Protein AF-0000000084360536 (afdb_homodimer)

Organism: NCBI:txid28181

Nearest PDB structures (foldseek):
  3pdu-assembly1_A  TM=9.339E-01  e=4.380E-24  Geobacter sulfurreducens
  3cky-assembly1_A  TM=8.783E-01  e=7.004E-24  unclassified
  3pef-assembly2_G  TM=9.173E-01  e=9.015E-23  Geobacter metallireducens
  3doj-assembly1_A  TM=9.173E-01  e=1.971E-22  Arabidopsis thaliana
  3ws7-assembly1_A  TM=9.090E-01  e=3.685E-22  Pyrobaculum calidifontis JCM 11548

Sequence (590 aa):
MTSSPLPSGNLGLIGCGLMGHGIAKNLLLKGHRVAIFDHPGNQSCDDLIQLGATFCSTFSELVQDKDVLFIVLPGSPEVEAVLLGEQGLVAHLPPGTLIIDATTAEPERSLTIAAAVTAKGCSYVDAPMTRTPKEAEAGRLNVLIGGEDKDVTRAKPYIQSYAENIYWGGGVSAGHRLKLLHNFVSIGQATIIAEAVATAHKGGVDLSVLTEVLASGGAGGVALERMRPYIENKDSSAFRFAIKNAAKDLDYYTRMAEALDAPSQAAQAVHQVLNRAQIQSEAAVMPELIDILNAMTSSPLPSGNLGLIGCGLMGHGIAKNLLLKGHRVAIFDHPGNQSCDDLIQLGATFCSTFSELVQDKDVLFIVLPGSPEVEAVLLGEQGLVAHLPPGTLIIDATTAEPERSLTIAAAVTAKGCSYVDAPMTRTPKEAEAGRLNVLIGGEDKDVTRAKPYIQSYAENIYWGGGVSAGHRLKLLHNFVSIGQATIIAEAVATAHKGGVDLSVLTEVLASGGAGGVALERMRPYIENKDSSAFRFAIKNAAKDLDYYTRMAEALDAPSQAAQAVHQVLNRAQIQSEAAVMPELIDILNA

Foldseek 3Di:
DPPPLLPAFAEEEEECALLNVLLLQLLLVSPHAYEYEYDPVHDDCVVSVVSPYHYDPDLLVRQPPGQEYEYEDLELVVVCCQAPNPPHNLVRHDANYEYEYQYLYFLVSQVVSQVSNVVSNYGYKYWHWDDDSVLSNVLAIEIEIAADPVSCVVCVSSNSSRHNHYHYQYHHSRRSLVVLVVLLVLLLLLLVVLLVLLVCVVVVHDQVVVLVVCCVDPNRDDSSVQLVCCSPPNDNPSFQAFLVSSLVSLVSNVVNCVVVVHDCVSSVVSNVLSVVQCVVPVRDTSSCSSVSSND/DPPPLLPAFAEEEEECALLNVLLLQLLLVSPHAYEYEYDPVHDDCVVSVVSPYHYDPDLLVRQPPGQEYEYEDLELVVVCCQAPNPPHNLVRHDANYEYEYQYLYFLVSQVVSQVSNVVSNYGYKYWHWDDDSVLSNVLAIEIEIAADPVSCVVCVSSNSSRHNHYHYQYHHSRRSLVVLVVLLVLLLLLLVVLLVLLVCVVVVHDQVVVLVVCCVDPNRDDSSVQLVCCSVPNDNPSFQAFLVSSLVSLVSNVVNCVVVVHDCVSSVVSNVLSVVQCVVPVRDTSSCSSVSSND

Structure (mmCIF, N/CA/C/O backbone):
data_AF-0000000084360536-model_v1
#
loop_
_entity.id
_entity.type
_entity.pdbx_description
1 polymer '2-hydroxy-3-oxopropionate reductase'
#
loop_
_atom_site.group_PDB
_atom_site.id
_atom_site.type_symbol
_atom_site.label_atom_id
_atom_site.label_alt_id
_atom_site.label_comp_id
_atom_site.label_asym_id
_atom_site.label_entity_id
_atom_site.label_seq_id
_atom_site.pdbx_PDB_ins_code
_atom_site.Cartn_x
_atom_site.Cartn_y
_atom_site.Cartn_z
_atom_site.occupancy
_atom_site.B_iso_or_equiv
_atom_site.auth_seq_id
_atom_site.auth_comp_id
_atom_site.auth_asym_id
_atom_site.auth_atom_id
_atom_site.pdbx_PDB_model_num
ATOM 1 N N . MET A 1 1 ? 6.418 -39.688 18.875 1 31.05 1 MET A N 1
ATOM 2 C CA . MET A 1 1 ? 5.578 -40.25 17.812 1 31.05 1 MET A CA 1
ATOM 3 C C . MET A 1 1 ? 6.254 -40.094 16.453 1 31.05 1 MET A C 1
ATOM 5 O O . MET A 1 1 ? 6.641 -38.969 16.078 1 31.05 1 MET A O 1
ATOM 9 N N . THR A 1 2 ? 6.918 -41.031 15.945 1 34.19 2 THR A N 1
ATOM 10 C CA . THR A 1 2 ? 7.691 -41.156 14.719 1 34.19 2 THR A CA 1
ATOM 11 C C . THR A 1 2 ? 6.875 -40.688 13.516 1 34.19 2 THR A C 1
ATOM 13 O O . THR A 1 2 ? 5.801 -41.219 13.242 1 34.19 2 THR A O 1
ATOM 16 N N . SER A 1 3 ? 6.766 -39.375 13.344 1 40.47 3 SER A N 1
ATOM 17 C CA . SER A 1 3 ? 5.984 -38.812 12.242 1 40.47 3 SER A CA 1
ATOM 18 C C . SER A 1 3 ? 6.066 -39.688 11 1 40.47 3 SER A C 1
ATOM 20 O O . SER A 1 3 ? 7.156 -40.094 10.586 1 40.47 3 SER A O 1
ATOM 22 N N . SER A 1 4 ? 5.215 -40.594 10.875 1 42.97 4 SER A N 1
ATOM 23 C CA . SER A 1 4 ? 5.137 -41.469 9.711 1 42.97 4 SER A CA 1
ATOM 24 C C . SER A 1 4 ? 5.656 -40.781 8.453 1 42.97 4 SER A C 1
ATOM 26 O O . SER A 1 4 ? 5.281 -39.656 8.172 1 42.97 4 SER A O 1
ATOM 28 N N . PRO A 1 5 ? 6.859 -41.219 7.934 1 48.16 5 PRO A N 1
ATOM 29 C CA . PRO A 1 5 ? 7.465 -40.594 6.754 1 48.16 5 PRO A CA 1
ATOM 30 C C . PRO A 1 5 ? 6.445 -40.281 5.656 1 48.16 5 PRO A C 1
ATOM 32 O O . PRO A 1 5 ? 5.449 -41 5.523 1 48.16 5 PRO A O 1
ATOM 35 N N . LEU A 1 6 ? 6.062 -39.062 5.391 1 52.25 6 LEU A N 1
ATOM 36 C CA . LEU A 1 6 ? 5.223 -38.75 4.242 1 52.25 6 LEU A CA 1
ATOM 37 C C . LEU A 1 6 ? 5.539 -39.656 3.061 1 52.25 6 LEU A C 1
ATOM 39 O O . LEU A 1 6 ? 6.699 -40.031 2.844 1 52.25 6 LEU A O 1
ATOM 43 N N . PRO A 1 7 ? 4.551 -40.469 2.598 1 58.38 7 PRO A N 1
ATOM 44 C CA . PRO A 1 7 ? 4.859 -41.344 1.485 1 58.38 7 PRO A CA 1
ATOM 45 C C . PRO A 1 7 ? 5.695 -40.688 0.397 1 58.38 7 PRO A C 1
ATOM 47 O O . PRO A 1 7 ? 5.531 -39.5 0.14 1 58.38 7 PRO A O 1
ATOM 50 N N . SER A 1 8 ? 6.832 -41.281 0.05 1 81.12 8 SER A N 1
ATOM 51 C CA . SER A 1 8 ? 7.77 -40.875 -0.99 1 81.12 8 SER A CA 1
ATOM 52 C C . SER A 1 8 ? 7.121 -40.938 -2.371 1 81.12 8 SER A C 1
ATOM 54 O O . SER A 1 8 ? 6.473 -41.938 -2.715 1 81.12 8 SER A O 1
ATOM 56 N N . GLY A 1 9 ? 6.926 -39.75 -2.967 1 86.38 9 GLY A N 1
ATOM 57 C CA . GLY A 1 9 ? 6.363 -39.688 -4.305 1 86.38 9 GLY A CA 1
ATOM 58 C C . GLY A 1 9 ? 7.414 -39.594 -5.395 1 86.38 9 GLY A C 1
ATOM 59 O O . GLY A 1 9 ? 8.578 -39.281 -5.117 1 86.38 9 GLY A O 1
ATOM 60 N N . ASN A 1 10 ? 7.043 -40.125 -6.555 1 94.44 10 ASN A N 1
ATOM 61 C CA . ASN A 1 10 ? 7.816 -39.906 -7.773 1 94.44 10 ASN A CA 1
ATOM 62 C C . ASN A 1 10 ? 7.34 -38.688 -8.531 1 94.44 10 ASN A C 1
ATOM 64 O O . ASN A 1 10 ? 6.238 -38.688 -9.086 1 94.44 10 ASN A O 1
ATOM 68 N N . LEU A 1 11 ? 8.203 -37.688 -8.516 1 97.06 11 LEU A N 1
ATOM 69 C CA . LEU A 1 11 ? 7.75 -36.375 -8.938 1 97.06 11 LEU A CA 1
ATOM 70 C C . LEU A 1 11 ? 8.555 -35.875 -10.141 1 97.06 11 LEU A C 1
ATOM 72 O O . LEU A 1 11 ? 9.734 -36.188 -10.273 1 97.06 11 LEU A O 1
ATOM 76 N N . GLY A 1 12 ? 7.906 -35.188 -11.023 1 96.44 12 GLY A N 1
ATOM 77 C CA . GLY A 1 12 ? 8.555 -34.375 -12.039 1 96.44 12 GLY A CA 1
ATOM 78 C C . GLY A 1 12 ? 8.406 -32.875 -11.781 1 96.44 12 GLY A C 1
ATOM 79 O O . GLY A 1 12 ? 7.395 -32.438 -11.242 1 96.44 12 GLY A O 1
ATOM 80 N N . LEU A 1 13 ? 9.445 -32.094 -12.172 1 97.44 13 LEU A N 1
ATOM 81 C CA . LEU A 1 13 ? 9.391 -30.656 -12.047 1 97.44 13 LEU A CA 1
ATOM 82 C C . LEU A 1 13 ? 9.961 -29.984 -13.289 1 97.44 13 LEU A C 1
ATOM 84 O O . LEU A 1 13 ? 11.086 -30.281 -13.703 1 97.44 13 LEU A O 1
ATOM 88 N N . ILE A 1 14 ? 9.086 -29.156 -13.852 1 95.94 14 ILE A N 1
ATOM 89 C CA . ILE A 1 14 ? 9.523 -28.359 -14.992 1 95.94 14 ILE A CA 1
ATOM 90 C C . ILE A 1 14 ? 9.695 -26.891 -14.562 1 95.94 14 ILE A C 1
ATOM 92 O O . ILE A 1 14 ? 8.766 -26.281 -14.047 1 95.94 14 ILE A O 1
ATOM 96 N N . GLY A 1 15 ? 10.844 -26.344 -14.867 1 95.88 15 GLY A N 1
ATOM 97 C CA . GLY A 1 15 ? 11.156 -24.984 -14.453 1 95.88 15 GLY A CA 1
ATOM 98 C C . GLY A 1 15 ? 11.914 -24.906 -13.141 1 95.88 15 GLY A C 1
ATOM 99 O O . GLY A 1 15 ? 11.297 -24.859 -12.07 1 95.88 15 GLY A O 1
ATOM 100 N N . CYS A 1 16 ? 13.188 -24.812 -13.297 1 95.56 16 CYS A N 1
ATOM 101 C CA . CYS A 1 16 ? 14.047 -24.781 -12.117 1 95.56 16 CYS A CA 1
ATOM 102 C C . CYS A 1 16 ? 14.773 -23.453 -12 1 95.56 16 CYS A C 1
ATOM 104 O O . CYS A 1 16 ? 16 -23.422 -11.883 1 95.56 16 CYS A O 1
ATOM 106 N N . GLY A 1 17 ? 13.922 -22.422 -12.141 1 93.12 17 GLY A N 1
ATOM 107 C CA . GLY A 1 17 ? 14.438 -21.094 -11.82 1 93.12 17 GLY A CA 1
ATOM 108 C C . GLY A 1 17 ? 14.57 -20.859 -10.328 1 93.12 17 GLY A C 1
ATOM 109 O O . GLY A 1 17 ? 14.711 -21.797 -9.547 1 93.12 17 GLY A O 1
ATOM 110 N N . LEU A 1 18 ? 14.523 -19.641 -9.898 1 90.12 18 LEU A N 1
ATOM 111 C CA . LEU A 1 18 ? 14.727 -19.297 -8.5 1 90.12 18 LEU A CA 1
ATOM 112 C C . LEU A 1 18 ? 13.688 -19.969 -7.609 1 90.12 18 LEU A C 1
ATOM 114 O O . LEU A 1 18 ? 14.039 -20.594 -6.598 1 90.12 18 LEU A O 1
ATOM 118 N N . MET A 1 19 ? 12.453 -19.891 -8.039 1 95.06 19 MET A N 1
ATOM 119 C CA . MET A 1 19 ? 11.383 -20.453 -7.23 1 95.06 19 MET A CA 1
ATOM 120 C C . MET A 1 19 ? 11.359 -21.969 -7.359 1 95.06 19 MET A C 1
ATOM 122 O O . MET A 1 19 ? 11.289 -22.688 -6.352 1 95.06 19 MET A O 1
ATOM 126 N N . GLY A 1 20 ? 11.477 -22.469 -8.617 1 97.38 20 GLY A N 1
ATOM 127 C CA . GLY A 1 20 ? 11.469 -23.906 -8.852 1 97.38 20 GLY A CA 1
ATOM 128 C C . GLY A 1 20 ? 12.602 -24.625 -8.156 1 97.38 20 GLY A C 1
ATOM 129 O O . GLY A 1 20 ? 12.43 -25.766 -7.688 1 97.38 20 GLY A O 1
ATOM 130 N N . HIS A 1 21 ? 13.719 -23.969 -8.102 1 96.88 21 HIS A N 1
ATOM 131 C CA . HIS A 1 21 ? 14.883 -24.547 -7.441 1 96.88 21 HIS A CA 1
ATOM 132 C C . HIS A 1 21 ? 14.625 -24.781 -5.957 1 96.88 21 HIS A C 1
ATOM 134 O O . HIS A 1 21 ? 14.906 -25.859 -5.441 1 96.88 21 HIS A O 1
ATOM 140 N N . GLY A 1 22 ? 14.062 -23.781 -5.273 1 97.81 22 GLY A N 1
ATOM 141 C CA . GLY A 1 22 ? 13.734 -23.922 -3.863 1 97.81 22 GLY A CA 1
ATOM 142 C C . GLY A 1 22 ? 12.695 -25 -3.604 1 97.81 22 GLY A C 1
ATOM 143 O O . GLY A 1 22 ? 12.82 -25.781 -2.654 1 97.81 22 GLY A O 1
ATOM 144 N N . ILE A 1 23 ? 11.734 -25.062 -4.48 1 98.31 23 ILE A N 1
ATOM 145 C CA . ILE A 1 23 ? 10.688 -26.062 -4.367 1 98.31 23 ILE A CA 1
ATOM 146 C C . ILE A 1 23 ? 11.289 -27.453 -4.512 1 98.31 23 ILE A C 1
ATOM 148 O O . ILE A 1 23 ? 11.062 -28.328 -3.674 1 98.31 23 ILE A O 1
ATOM 152 N N . ALA A 1 24 ? 12.094 -27.672 -5.531 1 97.88 24 ALA A N 1
ATOM 153 C CA . ALA A 1 24 ? 12.734 -28.953 -5.777 1 97.88 24 ALA A CA 1
ATOM 154 C C . ALA A 1 24 ? 13.602 -29.375 -4.59 1 97.88 24 ALA A C 1
ATOM 156 O O . ALA A 1 24 ? 13.555 -30.531 -4.16 1 97.88 24 ALA A O 1
ATOM 157 N N . LYS A 1 25 ? 14.344 -28.438 -4.086 1 98 25 LYS A N 1
ATOM 158 C CA . LYS A 1 25 ? 15.219 -28.703 -2.951 1 98 25 LYS A CA 1
ATOM 159 C C . LYS A 1 25 ? 14.43 -29.25 -1.763 1 98 25 LYS A C 1
ATOM 161 O O . LYS A 1 25 ? 14.797 -30.266 -1.171 1 98 25 LYS A O 1
ATOM 166 N N . ASN A 1 26 ? 13.359 -28.609 -1.427 1 98.38 26 ASN A N 1
ATOM 167 C CA . ASN A 1 26 ? 12.586 -29 -0.247 1 98.38 26 ASN A CA 1
ATOM 168 C C . ASN A 1 26 ? 11.859 -30.312 -0.458 1 98.38 26 ASN A C 1
ATOM 170 O O . ASN A 1 26 ? 11.688 -31.094 0.483 1 98.38 26 ASN A O 1
ATOM 174 N N . LEU A 1 27 ? 11.414 -30.578 -1.687 1 98 27 LEU A N 1
ATOM 175 C CA . LEU A 1 27 ? 10.828 -31.875 -1.996 1 98 27 LEU A CA 1
ATOM 176 C C . LEU A 1 27 ? 11.844 -33 -1.784 1 98 27 LEU A C 1
ATOM 178 O O . LEU A 1 27 ? 11.523 -34.031 -1.196 1 98 27 LEU A O 1
ATOM 182 N N . LEU A 1 28 ? 13.055 -32.781 -2.229 1 97.5 28 LEU A N 1
ATOM 183 C CA . LEU A 1 28 ? 14.133 -33.75 -2.07 1 97.5 28 LEU A CA 1
ATOM 184 C C . LEU A 1 28 ? 14.453 -33.969 -0.595 1 97.5 28 LEU A C 1
ATOM 186 O O . LEU A 1 28 ? 14.586 -35.094 -0.152 1 97.5 28 LEU A O 1
ATOM 190 N N . LEU A 1 29 ? 14.492 -32.906 0.119 1 97.12 29 LEU A N 1
ATOM 191 C CA . LEU A 1 29 ? 14.836 -33 1.534 1 97.12 29 LEU A CA 1
ATOM 192 C C . LEU A 1 29 ? 13.773 -33.75 2.314 1 97.12 29 LEU A C 1
ATOM 194 O O . LEU A 1 29 ? 14.07 -34.344 3.357 1 97.12 29 LEU A O 1
ATOM 198 N N . LYS A 1 30 ? 12.609 -33.781 1.782 1 96.81 30 LYS A N 1
ATOM 199 C CA . LYS A 1 30 ? 11.523 -34.469 2.459 1 96.81 30 LYS A CA 1
ATOM 200 C C . LYS A 1 30 ? 11.43 -35.906 1.989 1 96.81 30 LYS A C 1
ATOM 202 O O . LYS A 1 30 ? 10.5 -36.625 2.357 1 96.81 30 LYS A O 1
ATOM 207 N N . GLY A 1 31 ? 12.32 -36.281 1.061 1 95.62 31 GLY A N 1
ATOM 208 C CA . GLY A 1 31 ? 12.461 -37.688 0.733 1 95.62 31 GLY A CA 1
ATOM 209 C C . GLY A 1 31 ? 11.789 -38.062 -0.572 1 95.62 31 GLY A C 1
ATOM 210 O O . GLY A 1 31 ? 11.758 -39.25 -0.938 1 95.62 31 GLY A O 1
ATOM 211 N N . HIS A 1 32 ? 11.266 -37.156 -1.349 1 96.94 32 HIS A N 1
ATOM 212 C CA . HIS A 1 32 ? 10.656 -37.469 -2.637 1 96.94 32 HIS A CA 1
ATOM 213 C C . HIS A 1 32 ? 11.711 -37.656 -3.715 1 96.94 32 HIS A C 1
ATOM 215 O O . HIS A 1 32 ? 12.82 -37.125 -3.615 1 96.94 32 HIS A O 1
ATOM 221 N N . ARG A 1 33 ? 11.344 -38.5 -4.664 1 96.81 33 ARG A N 1
ATOM 222 C CA . ARG A 1 33 ? 12.148 -38.594 -5.879 1 96.81 33 ARG A CA 1
ATOM 223 C C . ARG A 1 33 ? 11.734 -37.5 -6.879 1 96.81 33 ARG A C 1
ATOM 225 O O . ARG A 1 33 ? 10.562 -37.406 -7.242 1 96.81 33 ARG A O 1
ATOM 232 N N . VAL A 1 34 ? 12.727 -36.719 -7.305 1 97.31 34 VAL A N 1
ATOM 233 C CA . VAL A 1 34 ? 12.383 -35.594 -8.141 1 97.31 34 VAL A CA 1
ATOM 234 C C . VAL A 1 34 ? 13.195 -35.625 -9.438 1 97.31 34 VAL A C 1
ATOM 236 O O . VAL A 1 34 ? 14.43 -35.625 -9.398 1 97.31 34 VAL A O 1
ATOM 239 N N . ALA A 1 35 ? 12.523 -35.719 -10.531 1 96.5 35 ALA A N 1
ATOM 240 C CA . ALA A 1 35 ? 13.125 -35.5 -11.844 1 96.5 35 ALA A CA 1
ATOM 241 C C . ALA A 1 35 ? 12.914 -34.094 -12.32 1 96.5 35 ALA A C 1
ATOM 243 O O . ALA A 1 35 ? 11.836 -33.5 -12.133 1 96.5 35 ALA A O 1
ATOM 244 N N . ILE A 1 36 ? 13.969 -33.5 -12.961 1 96.75 36 ILE A N 1
ATOM 245 C CA . ILE A 1 36 ? 13.914 -32.094 -13.297 1 96.75 36 ILE A CA 1
ATOM 246 C C . ILE A 1 36 ? 14.164 -31.906 -14.797 1 96.75 36 ILE A C 1
ATOM 248 O O . ILE A 1 36 ? 15.039 -32.562 -15.375 1 96.75 36 ILE A O 1
ATOM 252 N N . PHE A 1 37 ? 13.312 -31.094 -15.383 1 92.94 37 PHE A N 1
ATOM 253 C CA . PHE A 1 37 ? 13.539 -30.562 -16.719 1 92.94 37 PHE A CA 1
ATOM 254 C C . PHE A 1 37 ? 13.625 -29.031 -16.672 1 92.94 37 PHE A C 1
ATOM 256 O O . PHE A 1 37 ? 12.719 -28.375 -16.172 1 92.94 37 PHE A O 1
ATOM 263 N N . ASP A 1 38 ? 14.766 -28.5 -17.203 1 85.25 38 ASP A N 1
ATOM 264 C CA . ASP A 1 38 ? 14.961 -27.062 -17.062 1 85.25 38 ASP A CA 1
ATOM 265 C C . ASP A 1 38 ? 15.57 -26.469 -18.328 1 85.25 38 ASP A C 1
ATOM 267 O O . ASP A 1 38 ? 16.156 -27.203 -19.141 1 85.25 38 ASP A O 1
ATOM 271 N N . HIS A 1 39 ? 15.242 -25.188 -18.438 1 82.06 39 HIS A N 1
ATOM 272 C CA . HIS A 1 39 ? 15.852 -24.406 -19.516 1 82.06 39 HIS A CA 1
ATOM 273 C C . HIS A 1 39 ? 17.312 -24.094 -19.203 1 82.06 39 HIS A C 1
ATOM 275 O O . HIS A 1 39 ? 17.656 -23.766 -18.062 1 82.06 39 HIS A O 1
ATOM 281 N N . PRO A 1 40 ? 18.156 -24.203 -20.188 1 75.69 40 PRO A N 1
ATOM 282 C CA . PRO A 1 40 ? 19.594 -23.984 -19.969 1 75.69 40 PRO A CA 1
ATOM 283 C C . PRO A 1 40 ? 19.891 -22.578 -19.469 1 75.69 40 PRO A C 1
ATOM 285 O O . PRO A 1 40 ? 20.953 -22.344 -18.859 1 75.69 40 PRO A O 1
ATOM 288 N N . GLY A 1 41 ? 19.062 -21.641 -19.547 1 80.31 41 GLY A N 1
ATOM 289 C CA . GLY A 1 41 ? 19.375 -20.281 -19.125 1 80.31 41 GLY A CA 1
ATOM 290 C C . GLY A 1 41 ? 19.141 -20.047 -17.641 1 80.31 41 GLY A C 1
ATOM 291 O O . GLY A 1 41 ? 19.531 -19 -17.109 1 80.31 41 GLY A O 1
ATOM 292 N N . ASN A 1 42 ? 18.781 -21 -16.906 1 85.44 42 ASN A N 1
ATOM 293 C CA . ASN A 1 42 ? 18.547 -20.859 -15.469 1 85.44 42 ASN A CA 1
ATOM 294 C C . ASN A 1 42 ? 19.781 -21.219 -14.656 1 85.44 42 ASN A C 1
ATOM 296 O O . ASN A 1 42 ? 20.844 -21.531 -15.219 1 85.44 42 ASN A O 1
ATOM 300 N N . GLN A 1 43 ? 19.672 -21.016 -13.32 1 83.62 43 GLN A N 1
ATOM 301 C CA . GLN A 1 43 ? 20.766 -21.359 -12.414 1 83.62 43 GLN A CA 1
ATOM 302 C C . GLN A 1 43 ? 21.094 -22.844 -12.477 1 83.62 43 GLN A C 1
ATOM 304 O O . GLN A 1 43 ? 20.25 -23.656 -12.891 1 83.62 43 GLN A O 1
ATOM 309 N N . SER A 1 44 ? 22.281 -23.188 -12.023 1 86.88 44 SER A N 1
ATOM 310 C CA . SER A 1 44 ? 22.719 -24.578 -12.023 1 86.88 44 SER A CA 1
ATOM 311 C C . SER A 1 44 ? 21.891 -25.422 -11.055 1 86.88 44 SER A C 1
ATOM 313 O O . SER A 1 44 ? 21.5 -24.938 -9.984 1 86.88 44 SER A O 1
ATOM 315 N N . CYS A 1 45 ? 21.688 -26.688 -11.477 1 92 45 CYS A N 1
ATOM 316 C CA . CYS A 1 45 ? 20.969 -27.625 -10.633 1 92 45 CYS A CA 1
ATOM 317 C C . CYS A 1 45 ? 21.922 -28.625 -9.992 1 92 45 CYS A C 1
ATOM 319 O O . CYS A 1 45 ? 21.5 -29.688 -9.523 1 92 45 CYS A O 1
ATOM 321 N N . ASP A 1 46 ? 23.188 -28.266 -9.969 1 93.88 46 ASP A N 1
ATOM 322 C CA . ASP A 1 46 ? 24.188 -29.203 -9.461 1 93.88 46 ASP A CA 1
ATOM 323 C C . ASP A 1 46 ? 23.922 -29.547 -8 1 93.88 46 ASP A C 1
ATOM 325 O O . ASP A 1 46 ? 24.078 -30.703 -7.598 1 93.88 46 ASP A O 1
ATOM 329 N N . ASP A 1 47 ? 23.594 -28.656 -7.309 1 95.88 47 ASP A N 1
ATOM 330 C CA . ASP A 1 47 ? 23.328 -28.906 -5.895 1 95.88 47 ASP A CA 1
ATOM 331 C C . ASP A 1 47 ? 22.109 -29.812 -5.723 1 95.88 47 ASP A C 1
ATOM 333 O O . ASP A 1 47 ? 22.078 -30.656 -4.824 1 95.88 47 ASP A O 1
ATOM 337 N N . LEU A 1 48 ? 21.156 -29.703 -6.594 1 97.25 48 LEU A N 1
ATOM 338 C CA . LEU A 1 48 ? 19.984 -30.562 -6.543 1 97.25 48 LEU A CA 1
ATOM 339 C C . LEU A 1 48 ? 20.344 -31.984 -6.934 1 97.25 48 LEU A C 1
ATOM 341 O O . LEU A 1 48 ? 19.828 -32.938 -6.355 1 97.25 48 LEU A O 1
ATOM 345 N N . ILE A 1 49 ? 21.203 -32.094 -7.891 1 95.94 49 ILE A N 1
ATOM 346 C CA . ILE A 1 49 ? 21.672 -33.406 -8.312 1 95.94 49 ILE A CA 1
ATOM 347 C C . ILE A 1 49 ? 22.422 -34.094 -7.16 1 95.94 49 ILE A C 1
ATOM 349 O O . ILE A 1 49 ? 22.219 -35.281 -6.91 1 95.94 49 ILE A O 1
ATOM 353 N N . GLN A 1 50 ? 23.141 -33.312 -6.469 1 97.19 50 GLN A N 1
ATOM 354 C CA . GLN A 1 50 ? 23.859 -33.844 -5.312 1 97.19 50 GLN A CA 1
ATOM 355 C C . GLN A 1 50 ? 22.891 -34.281 -4.223 1 97.19 50 GLN A C 1
ATOM 357 O O . GLN A 1 50 ? 23.188 -35.219 -3.477 1 97.19 50 GLN A O 1
ATOM 362 N N . LEU A 1 51 ? 21.766 -33.719 -4.215 1 96.88 51 LEU A N 1
ATOM 363 C CA . LEU A 1 51 ? 20.75 -34.062 -3.225 1 96.88 51 LEU A CA 1
ATOM 364 C C . LEU A 1 51 ? 19.922 -35.25 -3.691 1 96.88 51 LEU A C 1
ATOM 366 O O . LEU A 1 51 ? 19.062 -35.719 -2.949 1 96.88 51 LEU A O 1
ATOM 370 N N . GLY A 1 52 ? 20.109 -35.625 -5 1 97 52 GLY A N 1
ATOM 371 C CA . GLY A 1 52 ? 19.453 -36.844 -5.449 1 97 52 GLY A CA 1
ATOM 372 C C . GLY A 1 52 ? 18.516 -36.625 -6.617 1 97 52 GLY A C 1
ATOM 373 O O . GLY A 1 52 ? 17.844 -37.562 -7.074 1 97 52 GLY A O 1
ATOM 374 N N . ALA A 1 53 ? 18.438 -35.469 -7.16 1 97.19 53 ALA A N 1
ATOM 375 C CA . ALA A 1 53 ? 17.562 -35.188 -8.297 1 97.19 53 ALA A CA 1
ATOM 376 C C . ALA A 1 53 ? 18.109 -35.844 -9.57 1 97.19 53 ALA A C 1
ATOM 378 O O . ALA A 1 53 ? 19.312 -36.031 -9.719 1 97.19 53 ALA A O 1
ATOM 379 N N . THR A 1 54 ? 17.203 -36.156 -10.414 1 95.69 54 THR A N 1
ATOM 380 C CA . THR A 1 54 ? 17.562 -36.625 -11.75 1 95.69 54 THR A CA 1
ATOM 381 C C . THR A 1 54 ? 17.25 -35.562 -12.797 1 95.69 54 THR A C 1
ATOM 383 O O . THR A 1 54 ? 16.125 -35.062 -12.859 1 95.69 54 THR A O 1
ATOM 386 N N . PHE A 1 55 ? 18.203 -35.281 -13.617 1 94.38 55 PHE A N 1
ATOM 387 C CA . PHE A 1 55 ? 17.984 -34.344 -14.688 1 94.38 55 PHE A CA 1
ATOM 388 C C . PHE A 1 55 ? 17.562 -35.031 -15.969 1 94.38 55 PHE A C 1
ATOM 390 O O . PHE A 1 55 ? 18.203 -36 -16.391 1 94.38 55 PHE A O 1
ATOM 397 N N . CYS A 1 56 ? 16.469 -34.531 -16.5 1 92.38 56 CYS A N 1
ATOM 398 C CA . CYS A 1 56 ? 15.93 -35.125 -17.719 1 92.38 56 CYS A CA 1
ATOM 399 C C . CYS A 1 56 ? 16.203 -34.25 -18.922 1 92.38 56 CYS A C 1
ATOM 401 O O . CYS A 1 56 ? 16.141 -33.031 -18.828 1 92.38 56 CYS A O 1
ATOM 403 N N . SER A 1 57 ? 16.406 -34.906 -20.094 1 89.38 57 SER A N 1
ATOM 404 C CA . SER A 1 57 ? 16.719 -34.156 -21.312 1 89.38 57 SER A CA 1
ATOM 405 C C . SER A 1 57 ? 15.5 -34.094 -22.234 1 89.38 57 SER A C 1
ATOM 407 O O . SER A 1 57 ? 15.477 -33.312 -23.188 1 89.38 57 SER A O 1
ATOM 409 N N . THR A 1 58 ? 14.492 -34.938 -21.875 1 88.06 58 THR A N 1
ATOM 410 C CA . THR A 1 58 ? 13.281 -34.938 -22.688 1 88.06 58 THR A CA 1
ATOM 411 C C . THR A 1 58 ? 12.031 -34.938 -21.812 1 88.06 58 THR A C 1
ATOM 413 O O . THR A 1 58 ? 12.094 -35.312 -20.641 1 88.06 58 THR A O 1
ATOM 416 N N . PHE A 1 59 ? 10.969 -34.562 -22.469 1 89.06 59 PHE A N 1
ATOM 417 C CA . PHE A 1 59 ? 9.688 -34.562 -21.766 1 89.06 59 PHE A CA 1
ATOM 418 C C . PHE A 1 59 ? 9.273 -36 -21.406 1 89.06 59 PHE A C 1
ATOM 420 O O . PHE A 1 59 ? 8.711 -36.25 -20.344 1 89.06 59 PHE A O 1
ATOM 427 N N . SER A 1 60 ? 9.57 -36.875 -22.297 1 86.62 60 SER A N 1
ATOM 428 C CA . SER A 1 60 ? 9.203 -38.25 -22.078 1 86.62 60 SER A CA 1
ATOM 429 C C . SER A 1 60 ? 9.883 -38.812 -20.844 1 86.62 60 SER A C 1
ATOM 431 O O . SER A 1 60 ? 9.258 -39.531 -20.047 1 86.62 60 SER A O 1
ATOM 433 N N . GLU A 1 61 ? 11.133 -38.5 -20.703 1 88.88 61 GLU A N 1
ATOM 434 C CA . GLU A 1 61 ? 11.875 -38.938 -19.531 1 88.88 61 GLU A CA 1
ATOM 435 C C . GLU A 1 61 ? 11.297 -38.344 -18.25 1 88.88 61 GLU A C 1
ATOM 437 O O . GLU A 1 61 ? 11.242 -39 -17.219 1 88.88 61 GLU A O 1
ATOM 442 N N . LEU A 1 62 ? 10.82 -37.156 -18.375 1 92.69 62 LEU A N 1
ATOM 443 C CA . LEU A 1 62 ? 10.359 -36.406 -17.219 1 92.69 62 LEU A CA 1
ATOM 444 C C . LEU A 1 62 ? 9.047 -36.969 -16.672 1 92.69 62 LEU A C 1
ATOM 446 O O . LEU A 1 62 ? 8.82 -36.969 -15.469 1 92.69 62 LEU A O 1
ATOM 450 N N . VAL A 1 63 ? 8.203 -37.438 -17.562 1 89.44 63 VAL A N 1
ATOM 451 C CA . VAL A 1 63 ? 6.84 -37.719 -17.125 1 89.44 63 VAL A CA 1
ATOM 452 C C . VAL A 1 63 ? 6.656 -39.219 -16.906 1 89.44 63 VAL A C 1
ATOM 454 O O . VAL A 1 63 ? 5.605 -39.656 -16.438 1 89.44 63 VAL A O 1
ATOM 457 N N . GLN A 1 64 ? 7.672 -40 -17.234 1 86.88 64 GLN A N 1
ATOM 458 C CA . GLN A 1 64 ? 7.555 -41.438 -17.094 1 86.88 64 GLN A CA 1
ATOM 459 C C . GLN A 1 64 ? 7.34 -41.844 -15.641 1 86.88 64 GLN A C 1
ATOM 461 O O . GLN A 1 64 ? 8.141 -41.5 -14.773 1 86.88 64 GLN A O 1
ATOM 466 N N . ASP A 1 65 ? 6.203 -42.531 -15.32 1 86.94 65 ASP A N 1
ATOM 467 C CA . ASP A 1 65 ? 5.883 -43.125 -14.039 1 86.94 65 ASP A CA 1
ATOM 468 C C . ASP A 1 65 ? 5.863 -42.094 -12.922 1 86.94 65 ASP A C 1
ATOM 470 O O . ASP A 1 65 ? 6.48 -42.281 -11.875 1 86.94 65 ASP A O 1
ATOM 474 N N . LYS A 1 66 ? 5.316 -40.938 -13.188 1 91.69 66 LYS A N 1
ATOM 475 C CA . LYS A 1 66 ? 5.258 -39.906 -12.172 1 91.69 66 LYS A CA 1
ATOM 476 C C . LYS A 1 66 ? 3.861 -39.812 -11.555 1 91.69 66 LYS A C 1
ATOM 478 O O . LYS A 1 66 ? 2.857 -39.906 -12.266 1 91.69 66 LYS A O 1
ATOM 483 N N . ASP A 1 67 ? 3.875 -39.562 -10.25 1 92.75 67 ASP A N 1
ATOM 484 C CA . ASP A 1 67 ? 2.639 -39.312 -9.516 1 92.75 67 ASP A CA 1
ATOM 485 C C . ASP A 1 67 ? 2.162 -37.875 -9.727 1 92.75 67 ASP A C 1
ATOM 487 O O . ASP A 1 67 ? 0.96 -37.625 -9.852 1 92.75 67 ASP A O 1
ATOM 491 N N . VAL A 1 68 ? 3.123 -37.031 -9.703 1 96.56 68 VAL A N 1
ATOM 492 C CA . VAL A 1 68 ? 2.836 -35.594 -9.734 1 96.56 68 VAL A CA 1
ATOM 493 C C . VAL A 1 68 ? 3.82 -34.906 -10.672 1 96.56 68 VAL A C 1
ATOM 495 O O . VAL A 1 68 ? 5 -35.25 -10.727 1 96.56 68 VAL A O 1
ATOM 498 N N . LEU A 1 69 ? 3.346 -33.969 -11.406 1 97.06 69 LEU A N 1
ATOM 499 C CA . LEU A 1 69 ? 4.168 -33.062 -12.211 1 97.06 69 LEU A CA 1
ATOM 500 C C . LEU A 1 69 ? 3.998 -31.625 -11.742 1 97.06 69 LEU A C 1
ATOM 502 O O . LEU A 1 69 ? 2.896 -31.078 -11.797 1 97.06 69 LEU A O 1
ATOM 506 N N . PHE A 1 70 ? 5.129 -31.031 -11.289 1 98 70 PHE A N 1
ATOM 507 C CA . PHE A 1 70 ? 5.152 -29.625 -10.93 1 98 70 PHE A CA 1
ATOM 508 C C . PHE A 1 70 ? 5.543 -28.766 -12.125 1 98 70 PHE A C 1
ATOM 510 O O . PHE A 1 70 ? 6.48 -29.094 -12.852 1 98 70 PHE A O 1
ATOM 517 N N . ILE A 1 71 ? 4.809 -27.672 -12.289 1 97.81 71 ILE A N 1
ATOM 518 C CA . ILE A 1 71 ? 5.113 -26.703 -13.336 1 97.81 71 ILE A CA 1
ATOM 519 C C . ILE A 1 71 ? 5.398 -25.344 -12.711 1 97.81 71 ILE A C 1
ATOM 521 O O . ILE A 1 71 ? 4.543 -24.766 -12.039 1 97.81 71 ILE A O 1
ATOM 525 N N . VAL A 1 72 ? 6.582 -24.812 -12.867 1 97.81 72 VAL A N 1
ATOM 526 C CA . VAL A 1 72 ? 7.02 -23.516 -12.367 1 97.81 72 VAL A CA 1
ATOM 527 C C . VAL A 1 72 ? 7.688 -22.734 -13.484 1 97.81 72 VAL A C 1
ATOM 529 O O . VAL A 1 72 ? 8.914 -22.75 -13.625 1 97.81 72 VAL A O 1
ATOM 532 N N . LEU A 1 73 ? 6.867 -22 -14.227 1 96.75 73 LEU A N 1
ATOM 533 C CA . LEU A 1 73 ? 7.34 -21.359 -15.445 1 96.75 73 LEU A CA 1
ATOM 534 C C . LEU A 1 73 ? 7.062 -19.859 -15.422 1 96.75 73 LEU A C 1
ATOM 536 O O . LEU A 1 73 ? 6.445 -19.359 -14.484 1 96.75 73 LEU A O 1
ATOM 540 N N . PRO A 1 74 ? 7.535 -19.062 -16.328 1 94.88 74 PRO A N 1
ATOM 541 C CA . PRO A 1 74 ? 7.434 -17.609 -16.297 1 94.88 74 PRO A CA 1
ATOM 542 C C . PRO A 1 74 ? 5.996 -17.109 -16.422 1 94.88 74 PRO A C 1
ATOM 544 O O . PRO A 1 74 ? 5.664 -16.031 -15.922 1 94.88 74 PRO A O 1
ATOM 547 N N . GLY A 1 75 ? 5.199 -17.938 -17.219 1 97.5 75 GLY A N 1
ATOM 548 C CA . GLY A 1 75 ? 3.838 -17.453 -17.391 1 97.5 75 GLY A CA 1
ATOM 549 C C . GLY A 1 75 ? 2.963 -18.422 -18.172 1 97.5 75 GLY A C 1
ATOM 550 O O . GLY A 1 75 ? 3.371 -19.547 -18.453 1 97.5 75 GLY A O 1
ATOM 551 N N . SER A 1 76 ? 1.765 -17.938 -18.469 1 98.12 76 SER A N 1
ATOM 552 C CA . SER A 1 76 ? 0.728 -18.766 -19.094 1 98.12 76 SER A CA 1
ATOM 553 C C . SER A 1 76 ? 1.175 -19.281 -20.453 1 98.12 76 SER A C 1
ATOM 555 O O . SER A 1 76 ? 0.952 -20.438 -20.781 1 98.12 76 SER A O 1
ATOM 557 N N . PRO A 1 77 ? 1.833 -18.469 -21.281 1 97.12 77 PRO A N 1
ATOM 558 C CA . PRO A 1 77 ? 2.232 -18.984 -22.594 1 97.12 77 PRO A CA 1
ATOM 559 C C . PRO A 1 77 ? 3.188 -20.172 -22.5 1 97.12 77 PRO A C 1
ATOM 561 O O . PRO A 1 77 ? 3.066 -21.125 -23.266 1 97.12 77 PRO A O 1
ATOM 564 N N . GLU A 1 78 ? 4.078 -20.078 -21.625 1 96 78 GLU A N 1
ATOM 565 C CA . GLU A 1 78 ? 5.035 -21.172 -21.453 1 96 78 GLU A CA 1
ATOM 566 C C . GLU A 1 78 ? 4.344 -22.438 -20.938 1 96 78 GLU A C 1
ATOM 568 O O . GLU A 1 78 ? 4.672 -23.547 -21.359 1 96 78 GLU A O 1
ATOM 573 N N . VAL A 1 79 ? 3.406 -22.281 -20.031 1 97.31 79 VAL A N 1
ATOM 574 C CA . VAL A 1 79 ? 2.662 -23.422 -19.5 1 97.31 79 VAL A CA 1
ATOM 575 C C . VAL A 1 79 ? 1.867 -24.078 -20.625 1 97.31 79 VAL A C 1
ATOM 577 O O . VAL A 1 79 ? 1.879 -25.312 -20.766 1 97.31 79 VAL A O 1
ATOM 580 N N . GLU A 1 80 ? 1.203 -23.281 -21.406 1 96.69 80 GLU A N 1
ATOM 581 C CA . GLU A 1 80 ? 0.421 -23.781 -22.531 1 96.69 80 GLU A CA 1
ATOM 582 C C . GLU A 1 80 ? 1.307 -24.531 -23.531 1 96.69 80 GLU A C 1
ATOM 584 O O . GLU A 1 80 ? 0.943 -25.609 -24.016 1 96.69 80 GLU A O 1
ATOM 589 N N . ALA A 1 81 ? 2.406 -23.922 -23.812 1 94.44 81 ALA A N 1
ATOM 590 C CA . ALA A 1 81 ? 3.332 -24.531 -24.766 1 94.44 81 ALA A CA 1
ATOM 591 C C . ALA A 1 81 ? 3.818 -25.891 -24.266 1 94.44 81 ALA A C 1
ATOM 593 O O . ALA A 1 81 ? 3.887 -26.859 -25.047 1 94.44 81 ALA A O 1
ATOM 594 N N . VAL A 1 82 ? 4.09 -25.984 -23.016 1 94.5 82 VAL A N 1
ATOM 595 C CA . VAL A 1 82 ? 4.672 -27.203 -22.438 1 94.5 82 VAL A CA 1
ATOM 596 C C . VAL A 1 82 ? 3.605 -28.281 -22.312 1 94.5 82 VAL A C 1
ATOM 598 O O . VAL A 1 82 ? 3.883 -29.453 -22.547 1 94.5 82 VAL A O 1
ATOM 601 N N . LEU A 1 83 ? 2.408 -27.922 -22.047 1 95.19 83 LEU A N 1
ATOM 602 C CA . LEU A 1 83 ? 1.378 -28.922 -21.766 1 95.19 83 LEU A CA 1
ATOM 603 C C . LEU A 1 83 ? 0.601 -29.266 -23.031 1 95.19 83 LEU A C 1
ATOM 605 O O . LEU A 1 83 ? 0.271 -30.422 -23.266 1 95.19 83 LEU A O 1
ATOM 609 N N . LEU A 1 84 ? 0.318 -28.234 -23.906 1 93.5 84 LEU A N 1
ATOM 610 C CA . LEU A 1 84 ? -0.672 -28.438 -24.953 1 93.5 84 LEU A CA 1
ATOM 611 C C . LEU A 1 84 ? -0.032 -28.312 -26.328 1 93.5 84 LEU A C 1
ATOM 613 O O . LEU A 1 84 ? -0.678 -28.578 -27.344 1 93.5 84 LEU A O 1
ATOM 617 N N . GLY A 1 85 ? 1.173 -27.938 -26.375 1 90.06 85 GLY A N 1
ATOM 618 C CA . GLY A 1 85 ? 1.814 -27.781 -27.672 1 90.06 85 GLY A CA 1
ATOM 619 C C . GLY A 1 85 ? 1.882 -29.078 -28.469 1 90.06 85 GLY A C 1
ATOM 620 O O . GLY A 1 85 ? 1.394 -30.109 -28.016 1 90.06 85 GLY A O 1
ATOM 621 N N . GLU A 1 86 ? 2.443 -29.078 -29.703 1 84.62 86 GLU A N 1
ATOM 622 C CA . GLU A 1 86 ? 2.531 -30.219 -30.609 1 84.62 86 GLU A CA 1
ATOM 623 C C . GLU A 1 86 ? 3.193 -31.422 -29.938 1 84.62 86 GLU A C 1
ATOM 625 O O . GLU A 1 86 ? 2.746 -32.562 -30.109 1 84.62 86 GLU A O 1
ATOM 630 N N . GLN A 1 87 ? 4.195 -31.188 -29.188 1 82.56 87 GLN A N 1
ATOM 631 C CA . GLN A 1 87 ? 4.859 -32.219 -28.406 1 82.56 87 GLN A CA 1
ATOM 632 C C . GLN A 1 87 ? 4.625 -32.031 -26.922 1 82.56 87 GLN A C 1
ATOM 634 O O . GLN A 1 87 ? 5.52 -32.25 -26.094 1 82.56 87 GLN A O 1
ATOM 639 N N . GLY A 1 88 ? 3.42 -31.625 -26.672 1 86.38 88 GLY A N 1
ATOM 640 C CA . GLY A 1 88 ? 3.088 -31.266 -25.297 1 86.38 88 GLY A CA 1
ATOM 641 C C . GLY A 1 88 ? 3.021 -32.469 -24.375 1 86.38 88 GLY A C 1
ATOM 642 O O . GLY A 1 88 ? 2.803 -33.594 -24.812 1 86.38 88 GLY A O 1
ATOM 643 N N . LEU A 1 89 ? 3.088 -32.188 -23.172 1 90.81 89 LEU A N 1
ATOM 644 C CA . LEU A 1 89 ? 3.221 -33.219 -22.156 1 90.81 89 LEU A CA 1
ATOM 645 C C . LEU A 1 89 ? 1.902 -33.969 -21.953 1 90.81 89 LEU A C 1
ATOM 647 O O . LEU A 1 89 ? 1.896 -35.125 -21.578 1 90.81 89 LEU A O 1
ATOM 651 N N . VAL A 1 90 ? 0.852 -33.312 -22.219 1 87.44 90 VAL A N 1
ATOM 652 C CA . VAL A 1 90 ? -0.459 -33.906 -21.922 1 87.44 90 VAL A CA 1
ATOM 653 C C . VAL A 1 90 ? -0.658 -35.156 -22.75 1 87.44 90 VAL A C 1
ATOM 655 O O . VAL A 1 90 ? -1.316 -36.125 -22.312 1 87.44 90 VAL A O 1
ATOM 658 N N . ALA A 1 91 ? -0.023 -35.188 -23.922 1 84.12 91 ALA A N 1
ATOM 659 C CA . ALA A 1 91 ? -0.154 -36.344 -24.797 1 84.12 91 ALA A CA 1
ATOM 660 C C . ALA A 1 91 ? 0.61 -37.562 -24.25 1 84.12 91 ALA A C 1
ATOM 662 O O . ALA A 1 91 ? 0.348 -38.688 -24.641 1 84.12 91 ALA A O 1
ATOM 663 N N . HIS A 1 92 ? 1.452 -37.344 -23.328 1 83.94 92 HIS A N 1
ATOM 664 C CA . HIS A 1 92 ? 2.35 -38.406 -22.859 1 83.94 92 HIS A CA 1
ATOM 665 C C . HIS A 1 92 ? 2.139 -38.719 -21.375 1 83.94 92 HIS A C 1
ATOM 667 O O . HIS A 1 92 ? 2.762 -39.625 -20.828 1 83.94 92 HIS A O 1
ATOM 673 N N . LEU A 1 93 ? 1.276 -37.969 -20.766 1 87.44 93 LEU A N 1
ATOM 674 C CA . LEU A 1 93 ? 1.085 -38.156 -19.328 1 87.44 93 LEU A CA 1
ATOM 675 C C . LEU A 1 93 ? 0.324 -39.438 -19.031 1 87.44 93 LEU A C 1
ATOM 677 O O . LEU A 1 93 ? -0.684 -39.719 -19.672 1 87.44 93 LEU A O 1
ATOM 681 N N . PRO A 1 94 ? 0.889 -40.219 -18.125 1 88 94 PRO A N 1
ATOM 682 C CA . PRO A 1 94 ? 0.074 -41.344 -17.688 1 88 94 PRO A CA 1
ATOM 683 C C . PRO A 1 94 ? -1.245 -40.906 -17.047 1 88 94 PRO A C 1
ATOM 685 O O . PRO A 1 94 ? -1.287 -39.906 -16.328 1 88 94 PRO A O 1
ATOM 688 N N . PRO A 1 95 ? -2.295 -41.656 -17.344 1 91.06 95 PRO A N 1
ATOM 689 C CA . PRO A 1 95 ? -3.539 -41.375 -16.641 1 91.06 95 PRO A CA 1
ATOM 690 C C . PRO A 1 95 ? -3.367 -41.375 -15.117 1 91.06 95 PRO A C 1
ATOM 692 O O . PRO A 1 95 ? -2.609 -42.188 -14.586 1 91.06 95 PRO A O 1
ATOM 695 N N . GLY A 1 96 ? -4.016 -40.406 -14.539 1 94.44 96 GLY A N 1
ATOM 696 C CA . GLY A 1 96 ? -3.963 -40.344 -13.086 1 94.44 96 GLY A CA 1
ATOM 697 C C . GLY A 1 96 ? -2.924 -39.375 -12.562 1 94.44 96 GLY A C 1
ATOM 698 O O . GLY A 1 96 ? -2.93 -39.031 -11.383 1 94.44 96 GLY A O 1
ATOM 699 N N . THR A 1 97 ? -2.035 -38.875 -13.43 1 95.75 97 THR A N 1
ATOM 700 C CA . THR A 1 97 ? -1.023 -37.906 -13 1 95.75 97 THR A CA 1
ATOM 701 C C . THR A 1 97 ? -1.674 -36.625 -12.508 1 95.75 97 THR A C 1
ATOM 703 O O . THR A 1 97 ? -2.633 -36.125 -13.117 1 95.75 97 THR A O 1
ATOM 706 N N . LEU A 1 98 ? -1.209 -36.125 -11.391 1 97.56 98 LEU A N 1
ATOM 707 C CA . LEU A 1 98 ? -1.638 -34.844 -10.875 1 97.56 98 LEU A CA 1
ATOM 708 C C . LEU A 1 98 ? -0.687 -33.719 -11.32 1 97.56 98 LEU A C 1
ATOM 710 O O . LEU A 1 98 ? 0.517 -33.812 -11.062 1 97.56 98 LEU A O 1
ATOM 714 N N . ILE A 1 99 ? -1.207 -32.75 -12 1 98.12 99 ILE A N 1
ATOM 715 C CA . ILE A 1 99 ? -0.423 -31.594 -12.383 1 98.12 99 ILE A CA 1
ATOM 716 C C . ILE A 1 99 ? -0.632 -30.484 -11.35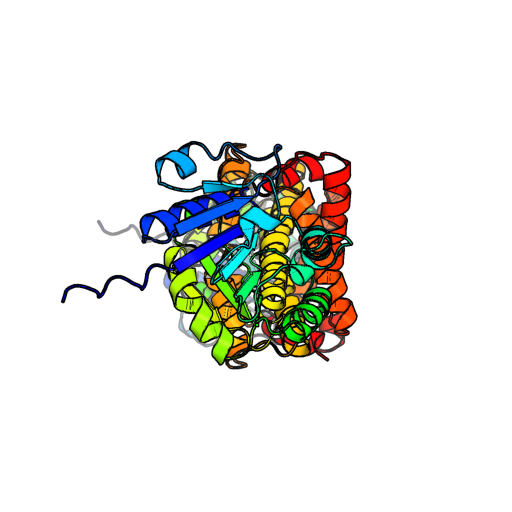9 1 98.12 99 ILE A C 1
ATOM 718 O O . ILE A 1 99 ? -1.769 -30.109 -11.055 1 98.12 99 ILE A O 1
ATOM 722 N N . ILE A 1 100 ? 0.455 -29.969 -10.781 1 98.69 100 ILE A N 1
ATOM 723 C CA . ILE A 1 100 ? 0.455 -28.812 -9.898 1 98.69 100 ILE A CA 1
ATOM 724 C C . ILE A 1 100 ? 1.125 -27.625 -10.594 1 98.69 100 ILE A C 1
ATOM 726 O O . ILE A 1 100 ? 2.35 -27.594 -10.727 1 98.69 100 ILE A O 1
ATOM 730 N N . ASP A 1 101 ? 0.343 -26.703 -11.039 1 98.81 101 ASP A N 1
ATOM 731 C CA . ASP A 1 101 ? 0.843 -25.516 -11.734 1 98.81 101 ASP A CA 1
ATOM 732 C C . ASP A 1 101 ? 1.115 -24.375 -10.758 1 98.81 101 ASP A C 1
ATOM 734 O O . ASP A 1 101 ? 0.196 -23.656 -10.367 1 98.81 101 ASP A O 1
ATOM 738 N N . ALA A 1 102 ? 2.367 -24.188 -10.484 1 98.81 102 ALA A N 1
ATOM 739 C CA . ALA A 1 102 ? 2.777 -23.188 -9.508 1 98.81 102 ALA A CA 1
ATOM 740 C C . ALA A 1 102 ? 3.139 -21.875 -10.188 1 98.81 102 ALA A C 1
ATOM 742 O O . ALA A 1 102 ? 3.635 -20.938 -9.547 1 98.81 102 ALA A O 1
ATOM 743 N N . THR A 1 103 ? 2.918 -21.781 -11.492 1 98.44 103 THR A N 1
ATOM 744 C CA . THR A 1 103 ? 3.221 -20.609 -12.305 1 98.44 103 THR A CA 1
ATOM 745 C C . THR A 1 103 ? 2.268 -19.453 -11.969 1 98.44 103 THR A C 1
ATOM 747 O O . THR A 1 103 ? 1.141 -19.688 -11.531 1 98.44 103 THR A O 1
ATOM 750 N N . THR A 1 104 ? 2.787 -18.203 -12 1 98.38 104 THR A N 1
ATOM 751 C CA . THR A 1 104 ? 1.851 -17.094 -12.078 1 98.38 104 THR A CA 1
ATOM 752 C C . THR A 1 104 ? 1.171 -17.047 -13.438 1 98.38 104 THR A C 1
ATOM 754 O O . THR A 1 104 ? 1.831 -16.859 -14.461 1 98.38 104 THR A O 1
ATOM 757 N N . ALA A 1 105 ? -0.194 -17.234 -13.414 1 98.62 105 ALA A N 1
ATOM 758 C CA . ALA A 1 105 ? -0.857 -17.469 -14.695 1 98.62 105 ALA A CA 1
ATOM 759 C C . ALA A 1 105 ? -2.217 -16.781 -14.742 1 98.62 105 ALA A C 1
ATOM 761 O O . ALA A 1 105 ? -2.73 -16.344 -13.711 1 98.62 105 ALA A O 1
ATOM 762 N N . GLU A 1 106 ? -2.711 -16.672 -16 1 98.56 106 GLU A N 1
ATOM 763 C CA . GLU A 1 106 ? -4.051 -16.141 -16.219 1 98.56 106 GLU A CA 1
ATOM 764 C C . GLU A 1 106 ? -5.121 -17.172 -15.875 1 98.56 106 GLU A C 1
ATOM 766 O O . GLU A 1 106 ? -5.109 -18.281 -16.422 1 98.56 106 GLU A O 1
ATOM 771 N N . PRO A 1 107 ? -6.094 -16.781 -15.078 1 98.44 107 PRO A N 1
ATOM 772 C CA . PRO A 1 107 ? -7.102 -17.734 -14.625 1 98.44 107 PRO A CA 1
ATOM 773 C C . PRO A 1 107 ? -7.879 -18.375 -15.773 1 98.44 107 PRO A C 1
ATOM 775 O O . PRO A 1 107 ? -8.133 -19.578 -15.766 1 98.44 107 PRO A O 1
ATOM 778 N N . GLU A 1 108 ? -8.25 -17.625 -16.766 1 97.25 108 GLU A N 1
ATOM 779 C CA . GLU A 1 108 ? -9.031 -18.156 -17.891 1 97.25 108 GLU A CA 1
ATOM 780 C C . GLU A 1 108 ? -8.242 -19.203 -18.672 1 97.25 108 GLU A C 1
ATOM 782 O O . GLU A 1 108 ? -8.797 -20.219 -19.109 1 97.25 108 GLU A O 1
ATOM 787 N N . ARG A 1 109 ? -7.027 -18.984 -18.812 1 97.62 109 ARG A N 1
ATOM 788 C CA . ARG A 1 109 ? -6.172 -19.938 -19.5 1 97.62 109 ARG A CA 1
ATOM 789 C C . ARG A 1 109 ? -5.977 -21.203 -18.672 1 97.62 109 ARG A C 1
ATOM 791 O O . ARG A 1 109 ? -5.906 -22.297 -19.219 1 97.62 109 ARG A O 1
ATOM 798 N N . SER A 1 110 ? -5.91 -21 -17.391 1 98.06 110 SER A N 1
ATOM 799 C CA . SER A 1 110 ? -5.785 -22.156 -16.5 1 98.06 110 SER A CA 1
ATOM 800 C C . SER A 1 110 ? -6.988 -23.078 -16.625 1 98.06 110 SER A C 1
ATOM 802 O O . SER A 1 110 ? -6.844 -24.297 -16.531 1 98.06 110 SER A O 1
ATOM 804 N N . LEU A 1 111 ? -8.172 -22.531 -16.797 1 97.94 111 LEU A N 1
ATOM 805 C CA . LEU A 1 111 ? -9.383 -23.328 -16.984 1 97.94 111 LEU A CA 1
ATOM 806 C C . LEU A 1 111 ? -9.297 -24.172 -18.25 1 97.94 111 LEU A C 1
ATOM 808 O O . LEU A 1 111 ? -9.656 -25.344 -18.25 1 97.94 111 LEU A O 1
ATOM 812 N N . THR A 1 112 ? -8.781 -23.531 -19.281 1 97.06 112 THR A N 1
ATOM 813 C CA . THR A 1 112 ? -8.625 -24.219 -20.547 1 97.06 112 THR A CA 1
ATOM 814 C C . THR A 1 112 ? -7.617 -25.375 -20.422 1 97.06 112 THR A C 1
ATOM 816 O O . THR A 1 112 ? -7.863 -26.469 -20.906 1 97.06 112 THR A O 1
ATOM 819 N N . ILE A 1 113 ? -6.598 -25.125 -19.766 1 97.44 113 ILE A N 1
ATOM 820 C CA . ILE A 1 113 ? -5.551 -26.109 -19.562 1 97.44 113 ILE A CA 1
ATOM 821 C C . ILE A 1 113 ? -6.094 -27.266 -18.719 1 97.44 113 ILE A C 1
ATOM 823 O O . ILE A 1 113 ? -5.891 -28.438 -19.062 1 97.44 113 ILE A O 1
ATOM 827 N N . ALA A 1 114 ? -6.777 -26.938 -17.703 1 98.19 114 ALA A N 1
ATOM 828 C CA . ALA A 1 114 ? -7.34 -27.953 -16.812 1 98.19 114 ALA A CA 1
ATOM 829 C C . ALA A 1 114 ? -8.289 -28.875 -17.562 1 98.19 114 ALA A C 1
ATOM 831 O O . ALA A 1 114 ? -8.289 -30.094 -17.359 1 98.19 114 ALA A O 1
ATOM 832 N N . ALA A 1 115 ? -9.109 -28.281 -18.422 1 97.31 115 ALA A N 1
ATOM 833 C CA . ALA A 1 115 ? -10.047 -29.062 -19.203 1 97.31 115 ALA A CA 1
ATOM 834 C C . ALA A 1 115 ? -9.312 -30.062 -20.109 1 97.31 115 ALA A C 1
ATOM 836 O O . ALA A 1 115 ? -9.711 -31.219 -20.219 1 97.31 115 ALA A O 1
ATOM 837 N N . ALA A 1 116 ? -8.281 -29.609 -20.719 1 95.75 116 ALA A N 1
ATOM 838 C CA . ALA A 1 116 ? -7.496 -30.453 -21.609 1 95.75 116 ALA A CA 1
ATOM 839 C C . ALA A 1 116 ? -6.824 -31.594 -20.828 1 95.75 116 ALA A C 1
ATOM 841 O O . ALA A 1 116 ? -6.789 -32.719 -21.297 1 95.75 116 ALA A O 1
ATOM 842 N N . VAL A 1 117 ? -6.316 -31.281 -19.672 1 96.31 117 VAL A N 1
ATOM 843 C CA . VAL A 1 117 ? -5.613 -32.25 -18.828 1 96.31 117 VAL A CA 1
ATOM 844 C C . VAL A 1 117 ? -6.594 -33.312 -18.328 1 96.31 117 VAL A C 1
ATOM 846 O O . VAL A 1 117 ? -6.293 -34.5 -18.344 1 96.31 117 VAL A O 1
ATOM 849 N N . THR A 1 118 ? -7.742 -32.844 -17.891 1 96.44 118 THR A N 1
ATOM 850 C CA . THR A 1 118 ? -8.742 -33.75 -17.328 1 96.44 118 THR A CA 1
ATOM 851 C C . THR A 1 118 ? -9.305 -34.656 -18.406 1 96.44 118 THR A C 1
ATOM 853 O O . THR A 1 118 ? -9.633 -35.812 -18.125 1 96.44 118 THR A O 1
ATOM 856 N N . ALA A 1 119 ? -9.383 -34.156 -19.609 1 95.06 119 ALA A N 1
ATOM 857 C CA . ALA A 1 119 ? -9.867 -34.969 -20.734 1 95.06 119 ALA A CA 1
ATOM 858 C C . ALA A 1 119 ? -8.953 -36.156 -21 1 95.06 119 ALA A C 1
ATOM 860 O O . ALA A 1 119 ? -9.383 -37.156 -21.562 1 95.06 119 ALA A O 1
ATOM 861 N N . LYS A 1 120 ? -7.785 -36.062 -20.531 1 92.75 120 LYS A N 1
ATOM 862 C CA . LYS A 1 120 ? -6.816 -37.156 -20.734 1 92.75 120 LYS A CA 1
ATOM 863 C C . LYS A 1 120 ? -6.758 -38.062 -19.516 1 92.75 120 LYS A C 1
ATOM 865 O O . LYS A 1 120 ? -5.883 -38.938 -19.438 1 92.75 120 LYS A O 1
ATOM 870 N N . GLY A 1 121 ? -7.629 -37.812 -18.547 1 94.81 121 GLY A N 1
ATOM 871 C CA . GLY A 1 121 ? -7.703 -38.656 -17.375 1 94.81 121 GLY A CA 1
ATOM 872 C C . GLY A 1 121 ? -6.738 -38.25 -16.281 1 94.81 121 GLY A C 1
ATOM 873 O O . GLY A 1 121 ? -6.488 -39 -15.352 1 94.81 121 GLY A O 1
ATOM 874 N N . CYS A 1 122 ? -6.191 -37.062 -16.406 1 96.19 122 CYS A N 1
ATOM 875 C CA . CYS A 1 122 ? -5.305 -36.531 -15.383 1 96.19 122 CYS A CA 1
ATOM 876 C C . CYS A 1 122 ? -6.031 -35.5 -14.523 1 96.19 122 CYS A C 1
ATOM 878 O O . CYS A 1 122 ? -7.227 -35.25 -14.711 1 96.19 122 CYS A O 1
ATOM 880 N N . SER A 1 123 ? -5.344 -35.094 -13.461 1 97.62 123 SER A N 1
ATOM 881 C CA . SER A 1 123 ? -5.887 -34.062 -12.578 1 97.62 123 SER A CA 1
ATOM 882 C C . SER A 1 123 ? -5.035 -32.812 -12.602 1 97.62 123 SER A C 1
ATOM 884 O O . SER A 1 123 ? -3.848 -32.844 -12.93 1 97.62 123 SER A O 1
ATOM 886 N N . TYR A 1 124 ? -5.703 -31.641 -12.289 1 98.44 124 TYR A N 1
ATOM 887 C CA . TYR A 1 124 ? -5.031 -30.359 -12.352 1 98.44 124 TYR A CA 1
ATOM 888 C C . TYR A 1 124 ? -5.414 -29.484 -11.156 1 98.44 124 TYR A C 1
ATOM 890 O O . TYR A 1 124 ? -6.598 -29.359 -10.828 1 98.44 124 TYR A O 1
ATOM 898 N N . VAL A 1 125 ? -4.355 -28.938 -10.492 1 98.81 125 VAL A N 1
ATOM 899 C CA . VAL A 1 125 ? -4.562 -27.859 -9.531 1 98.81 125 VAL A CA 1
ATOM 900 C C . VAL A 1 125 ? -3.635 -26.688 -9.852 1 98.81 125 VAL A C 1
ATOM 902 O O . VAL A 1 125 ? -2.506 -26.891 -10.305 1 98.81 125 VAL A O 1
ATOM 905 N N . ASP A 1 126 ? -4.145 -25.484 -9.781 1 98.88 126 ASP A N 1
ATOM 906 C CA . ASP A 1 126 ? -3.262 -24.312 -9.75 1 98.88 126 ASP A CA 1
ATOM 907 C C . ASP A 1 126 ? -2.83 -23.984 -8.328 1 98.88 126 ASP A C 1
ATOM 909 O O . ASP A 1 126 ? -3.654 -23.984 -7.406 1 98.88 126 ASP A O 1
ATOM 913 N N . ALA A 1 127 ? -1.485 -23.75 -8.164 1 98.88 127 ALA A N 1
ATOM 914 C CA . ALA A 1 127 ? -0.928 -23.578 -6.824 1 98.88 127 ALA A CA 1
ATOM 915 C C . ALA A 1 127 ? 0.21 -22.562 -6.832 1 98.88 127 ALA A C 1
ATOM 917 O O . ALA A 1 127 ? 1.315 -22.859 -6.371 1 98.88 127 ALA A O 1
ATOM 918 N N . PRO A 1 128 ? -0.112 -21.344 -7.309 1 98.81 128 PRO A N 1
ATOM 919 C CA . PRO A 1 128 ? 0.935 -20.328 -7.242 1 98.81 128 PRO A CA 1
ATOM 920 C C . PRO A 1 128 ? 1.331 -19.984 -5.809 1 98.81 128 PRO A C 1
ATOM 922 O O . PRO A 1 128 ? 0.759 -20.516 -4.859 1 98.81 128 PRO A O 1
ATOM 925 N N . MET A 1 129 ? 2.363 -19.203 -5.727 1 98.38 129 MET A N 1
ATOM 926 C CA . MET A 1 129 ? 2.932 -18.953 -4.402 1 98.38 129 MET A CA 1
ATOM 927 C C . MET A 1 129 ? 3.209 -17.469 -4.188 1 98.38 129 MET A C 1
ATOM 929 O O . MET A 1 129 ? 3.248 -16.703 -5.145 1 98.38 129 MET A O 1
ATOM 933 N N . THR A 1 130 ? 3.287 -17.031 -2.965 1 97.88 130 THR A N 1
ATOM 934 C CA . THR A 1 130 ? 3.801 -15.727 -2.586 1 97.88 130 THR A CA 1
ATOM 935 C C . THR A 1 130 ? 5.031 -15.859 -1.692 1 97.88 130 THR A C 1
ATOM 937 O O . THR A 1 130 ? 5.383 -16.969 -1.281 1 97.88 130 THR A O 1
ATOM 940 N N . ARG A 1 131 ? 5.637 -14.727 -1.423 1 95.88 131 ARG A N 1
ATOM 941 C CA . ARG A 1 131 ? 6.93 -14.562 -0.767 1 95.88 131 ARG A CA 1
ATOM 942 C C . ARG A 1 131 ? 8.07 -14.656 -1.774 1 95.88 131 ARG A C 1
ATOM 944 O O . ARG A 1 131 ? 7.895 -14.352 -2.953 1 95.88 131 ARG A O 1
ATOM 951 N N . THR A 1 132 ? 9.289 -14.859 -1.301 1 93.62 132 THR A N 1
ATOM 952 C CA . THR A 1 132 ? 10.445 -14.641 -2.158 1 93.62 132 THR A CA 1
ATOM 953 C C . THR A 1 132 ? 11.258 -15.922 -2.309 1 93.62 132 THR A C 1
ATOM 955 O O . THR A 1 132 ? 10.945 -16.938 -1.688 1 93.62 132 THR A O 1
ATOM 958 N N . PRO A 1 133 ? 12.305 -15.906 -3.184 1 93.5 133 PRO A N 1
ATOM 959 C CA . PRO A 1 133 ? 13.195 -17.047 -3.32 1 93.5 133 PRO A CA 1
ATOM 960 C C . PRO A 1 133 ? 13.836 -17.469 -1.997 1 93.5 133 PRO A C 1
ATOM 962 O O . PRO A 1 133 ? 14.109 -18.656 -1.78 1 93.5 133 PRO A O 1
ATOM 965 N N . LYS A 1 134 ? 14 -16.484 -1.116 1 93.25 134 LYS A N 1
ATOM 966 C CA . LYS A 1 134 ? 14.539 -16.812 0.201 1 93.25 134 LYS A CA 1
ATOM 967 C C . LYS A 1 134 ? 13.617 -17.781 0.941 1 93.25 134 LYS A C 1
ATOM 969 O O . LYS A 1 134 ? 14.078 -18.781 1.505 1 93.25 134 LYS A O 1
ATOM 974 N N . GLU A 1 135 ? 12.359 -17.516 0.903 1 95.88 135 GLU A N 1
ATOM 975 C CA . GLU A 1 135 ? 11.398 -18.406 1.558 1 95.88 135 GLU A CA 1
ATOM 976 C C . GLU A 1 135 ? 11.242 -19.719 0.795 1 95.88 135 GLU A C 1
ATOM 978 O O . GLU A 1 135 ? 11.008 -20.766 1.397 1 95.88 135 GLU A O 1
ATOM 983 N N . ALA A 1 136 ? 11.352 -19.656 -0.542 1 96.5 136 ALA A N 1
ATOM 984 C CA . ALA A 1 136 ? 11.312 -20.891 -1.329 1 96.5 136 ALA A CA 1
ATOM 985 C C . ALA A 1 136 ? 12.406 -21.859 -0.894 1 96.5 136 ALA A C 1
ATOM 987 O O . ALA A 1 136 ? 12.148 -23.047 -0.686 1 96.5 136 ALA A O 1
ATOM 988 N N . GLU A 1 137 ? 13.586 -21.281 -0.725 1 96.19 137 GLU A N 1
ATOM 989 C CA . GLU A 1 137 ? 14.734 -22.078 -0.295 1 96.19 137 GLU A CA 1
ATOM 990 C C . GLU A 1 137 ? 14.508 -22.656 1.103 1 96.19 137 GLU A C 1
ATOM 992 O O . GLU A 1 137 ? 14.906 -23.781 1.386 1 96.19 137 GLU A O 1
ATOM 997 N N . ALA A 1 138 ? 13.82 -21.938 1.94 1 97.69 138 ALA A N 1
ATOM 998 C CA . ALA A 1 138 ? 13.633 -22.297 3.344 1 97.69 138 ALA A CA 1
ATOM 999 C C . ALA A 1 138 ? 12.422 -23.203 3.518 1 97.69 138 ALA A C 1
ATOM 1001 O O . ALA A 1 138 ? 12.203 -23.75 4.602 1 97.69 138 ALA A O 1
ATOM 1002 N N . GLY A 1 139 ? 11.672 -23.391 2.506 1 98.19 139 GLY A N 1
ATOM 1003 C CA . GLY A 1 139 ? 10.453 -24.188 2.609 1 98.19 139 GLY A CA 1
ATOM 1004 C C . GLY A 1 139 ? 9.344 -23.484 3.365 1 98.19 139 GLY A C 1
ATOM 1005 O O . GLY A 1 139 ? 8.609 -24.109 4.125 1 98.19 139 GLY A O 1
ATOM 1006 N N . ARG A 1 140 ? 9.242 -22.172 3.213 1 98.19 140 ARG A N 1
ATOM 1007 C CA . ARG A 1 140 ? 8.32 -21.375 4.008 1 98.19 140 ARG A CA 1
ATOM 1008 C C . ARG A 1 140 ? 7.406 -20.547 3.109 1 98.19 140 ARG A C 1
ATOM 1010 O O . ARG A 1 140 ? 7.012 -19.438 3.473 1 98.19 140 ARG A O 1
ATOM 1017 N N . LEU A 1 141 ? 7.043 -21.047 1.951 1 98.62 141 LEU A N 1
ATOM 1018 C CA . LEU A 1 141 ? 6.199 -20.328 1.01 1 98.62 141 LEU A CA 1
ATOM 1019 C C . LEU A 1 141 ? 4.746 -20.312 1.476 1 98.62 141 LEU A C 1
ATOM 1021 O O . LEU A 1 141 ? 4.352 -21.141 2.311 1 98.62 141 LEU A O 1
ATOM 1025 N N . ASN A 1 142 ? 4.023 -19.297 1.045 1 98.81 142 ASN A N 1
ATOM 1026 C CA . ASN A 1 142 ? 2.566 -19.359 0.996 1 98.81 142 ASN A CA 1
ATOM 1027 C C . ASN A 1 142 ? 2.072 -19.922 -0.331 1 98.81 142 ASN A C 1
ATOM 1029 O O . ASN A 1 142 ? 2.367 -19.375 -1.395 1 98.81 142 ASN A O 1
ATOM 1033 N N . VAL A 1 143 ? 1.337 -20.969 -0.227 1 98.94 143 VAL A N 1
ATOM 1034 C CA . VAL A 1 143 ? 0.797 -21.531 -1.462 1 98.94 143 VAL A CA 1
ATOM 1035 C C . VAL A 1 143 ? -0.703 -21.25 -1.542 1 98.94 143 VAL A C 1
ATOM 1037 O O . VAL A 1 143 ? -1.431 -21.469 -0.567 1 98.94 143 VAL A O 1
ATOM 1040 N N . LEU A 1 144 ? -1.127 -20.734 -2.656 1 98.94 144 LEU A N 1
ATOM 1041 C CA . LEU A 1 144 ? -2.521 -20.469 -2.992 1 98.94 144 LEU A CA 1
ATOM 1042 C C . LEU A 1 144 ? -3.053 -21.516 -3.961 1 98.94 144 LEU A C 1
ATOM 1044 O O . LEU A 1 144 ? -2.602 -21.594 -5.105 1 98.94 144 LEU A O 1
ATOM 1048 N N . ILE A 1 145 ? -4.027 -22.281 -3.547 1 98.88 145 ILE A N 1
ATOM 1049 C CA . ILE A 1 145 ? -4.34 -23.453 -4.367 1 98.88 145 ILE A CA 1
ATOM 1050 C C . ILE A 1 145 ? -5.801 -23.391 -4.812 1 98.88 145 ILE A C 1
ATOM 1052 O O . ILE A 1 145 ? -6.676 -22.984 -4.039 1 98.88 145 ILE A O 1
ATOM 1056 N N . GLY A 1 146 ? -6.051 -23.641 -6.078 1 98.75 146 GLY A N 1
ATOM 1057 C CA . GLY A 1 146 ? -7.367 -23.875 -6.656 1 98.75 146 GLY A CA 1
ATOM 1058 C C . GLY A 1 146 ? -7.508 -25.25 -7.289 1 98.75 146 GLY A C 1
ATOM 1059 O O . GLY A 1 146 ? -6.59 -25.719 -7.957 1 98.75 146 GLY A O 1
ATOM 1060 N N . GLY A 1 147 ? -8.602 -25.906 -7.098 1 98.69 147 GLY A N 1
ATOM 1061 C CA . GLY A 1 147 ? -8.883 -27.219 -7.629 1 98.69 147 GLY A CA 1
ATOM 1062 C C . GLY A 1 147 ? -10.008 -27.938 -6.902 1 98.69 147 GLY A C 1
ATOM 1063 O O . GLY A 1 147 ? -10.484 -27.469 -5.867 1 98.69 147 GLY A O 1
ATOM 1064 N N . GLU A 1 148 ? -10.398 -29.047 -7.449 1 98 148 GLU A N 1
ATOM 1065 C CA . GLU A 1 148 ? -11.398 -29.875 -6.781 1 98 148 GLU A CA 1
ATOM 1066 C C . GLU A 1 148 ? -10.867 -30.422 -5.461 1 98 148 GLU A C 1
ATOM 1068 O O . GLU A 1 148 ? -9.672 -30.672 -5.32 1 98 148 GLU A O 1
ATOM 1073 N N . ASP A 1 149 ? -11.805 -30.672 -4.59 1 98.06 149 ASP A N 1
ATOM 1074 C CA . ASP A 1 149 ? -11.461 -31.125 -3.242 1 98.06 149 ASP A CA 1
ATOM 1075 C C . ASP A 1 149 ? -10.547 -32.344 -3.283 1 98.06 149 ASP A C 1
ATOM 1077 O O . ASP A 1 149 ? -9.531 -32.375 -2.588 1 98.06 149 ASP A O 1
ATOM 1081 N N . LYS A 1 150 ? -10.883 -33.281 -4.078 1 97.94 150 LYS A N 1
ATOM 1082 C CA . LYS A 1 150 ? -10.125 -34.531 -4.145 1 97.94 150 LYS A CA 1
ATOM 1083 C C . LYS A 1 150 ? -8.695 -34.281 -4.633 1 97.94 150 LYS A C 1
ATOM 1085 O O . LYS A 1 150 ? -7.75 -34.875 -4.141 1 97.94 150 LYS A O 1
ATOM 1090 N N . ASP A 1 151 ? -8.555 -33.375 -5.566 1 98.44 151 ASP A N 1
ATOM 1091 C CA . ASP A 1 151 ? -7.242 -33.094 -6.141 1 98.44 151 ASP A CA 1
ATOM 1092 C C . ASP A 1 151 ? -6.402 -32.25 -5.191 1 98.44 151 ASP A C 1
ATOM 1094 O O . ASP A 1 151 ? -5.191 -32.438 -5.082 1 98.44 151 ASP A O 1
ATOM 1098 N N . VAL A 1 152 ? -7.07 -31.344 -4.488 1 98.69 152 VAL A N 1
ATOM 1099 C CA . VAL A 1 152 ? -6.387 -30.516 -3.496 1 98.69 152 VAL A CA 1
ATOM 1100 C C . VAL A 1 152 ? -5.875 -31.391 -2.357 1 98.69 152 VAL A C 1
ATOM 1102 O O . VAL A 1 152 ? -4.738 -31.219 -1.902 1 98.69 152 VAL A O 1
ATOM 1105 N N . THR A 1 153 ? -6.676 -32.281 -1.932 1 98.19 153 THR A N 1
ATOM 1106 C CA . THR A 1 153 ? -6.289 -33.219 -0.88 1 98.19 153 THR A CA 1
ATOM 1107 C C . THR A 1 153 ? -5.082 -34.031 -1.31 1 98.19 153 THR A C 1
ATOM 1109 O O . THR A 1 153 ? -4.156 -34.25 -0.522 1 98.19 153 THR A O 1
ATOM 1112 N N . ARG A 1 154 ? -5.078 -34.469 -2.529 1 97.19 154 ARG A N 1
ATOM 1113 C CA . ARG A 1 154 ? -3.975 -35.25 -3.078 1 97.19 154 ARG A CA 1
ATOM 1114 C C . ARG A 1 154 ? -2.707 -34.406 -3.184 1 97.19 154 ARG A C 1
ATOM 1116 O O . ARG A 1 154 ? -1.599 -34.938 -3.025 1 97.19 154 ARG A O 1
ATOM 1123 N N . ALA A 1 155 ? -2.834 -33.125 -3.428 1 98.25 155 ALA A N 1
ATOM 1124 C CA . ALA A 1 155 ? -1.699 -32.25 -3.662 1 98.25 155 ALA A CA 1
ATOM 1125 C C . ALA A 1 155 ? -1.043 -31.828 -2.348 1 98.25 155 ALA A C 1
ATOM 1127 O O . ALA A 1 155 ? 0.162 -31.578 -2.301 1 98.25 155 ALA A O 1
ATOM 1128 N N . LYS A 1 156 ? -1.743 -31.766 -1.295 1 97.88 156 LYS A N 1
ATOM 1129 C CA . LYS A 1 156 ? -1.375 -31.125 -0.041 1 97.88 156 LYS A CA 1
ATOM 1130 C C . LYS A 1 156 ? -0.101 -31.734 0.54 1 97.88 156 LYS A C 1
ATOM 1132 O O . LYS A 1 156 ? 0.806 -31 0.955 1 97.88 156 LYS A O 1
ATOM 1137 N N . PRO A 1 157 ? -0.002 -33.062 0.562 1 96.88 157 PRO A N 1
ATOM 1138 C CA . PRO A 1 157 ? 1.206 -33.625 1.17 1 96.88 157 PRO A CA 1
ATOM 1139 C C . PRO A 1 157 ? 2.482 -33.219 0.442 1 96.88 157 PRO A C 1
ATOM 1141 O O . PRO A 1 157 ? 3.533 -33.062 1.069 1 96.88 157 PRO A O 1
ATOM 1144 N N . TYR A 1 158 ? 2.414 -33 -0.833 1 97.81 158 TYR A N 1
ATOM 1145 C CA . TYR A 1 158 ? 3.58 -32.562 -1.594 1 97.81 158 TYR A CA 1
ATOM 1146 C C . TYR A 1 158 ? 3.857 -31.094 -1.365 1 97.81 158 TYR A C 1
ATOM 1148 O O . TYR A 1 158 ? 5.008 -30.688 -1.179 1 97.81 158 TYR A O 1
ATOM 1156 N N . ILE A 1 159 ? 2.797 -30.297 -1.29 1 98.56 159 ILE A N 1
ATOM 1157 C CA . ILE A 1 159 ? 2.924 -28.859 -1.139 1 98.56 159 ILE A CA 1
ATOM 1158 C C . ILE A 1 159 ? 3.461 -28.531 0.251 1 98.56 159 ILE A C 1
ATOM 1160 O O . ILE A 1 159 ? 4.254 -27.594 0.414 1 98.56 159 ILE A O 1
ATOM 1164 N N . GLN A 1 160 ? 3.145 -29.297 1.198 1 98.06 160 GLN A N 1
ATOM 1165 C CA . GLN A 1 160 ? 3.584 -29.094 2.574 1 98.06 160 GLN A CA 1
ATOM 1166 C C . GLN A 1 160 ? 5.098 -29.219 2.693 1 98.06 160 GLN A C 1
ATOM 1168 O O . GLN A 1 160 ? 5.695 -28.75 3.66 1 98.06 160 GLN A O 1
ATOM 1173 N N . SER A 1 161 ? 5.727 -29.844 1.735 1 97.56 161 SER A N 1
ATOM 1174 C CA . SER A 1 161 ? 7.18 -30.016 1.752 1 97.56 161 SER A CA 1
ATOM 1175 C C . SER A 1 161 ? 7.891 -28.672 1.627 1 97.56 161 SER A C 1
ATOM 1177 O O . SER A 1 161 ? 9.047 -28.531 2.035 1 97.56 161 SER A O 1
ATOM 1179 N N . TYR A 1 162 ? 7.195 -27.688 1.028 1 98.25 162 TYR A N 1
ATOM 1180 C CA . TYR A 1 162 ? 7.906 -26.438 0.744 1 98.25 162 TYR A CA 1
ATOM 1181 C C . TYR A 1 162 ? 7.078 -25.234 1.158 1 98.25 162 TYR A C 1
ATOM 1183 O O . TYR A 1 162 ? 7.465 -24.094 0.904 1 98.25 162 TYR A O 1
ATOM 1191 N N . ALA A 1 163 ? 5.941 -25.469 1.812 1 98.56 163 ALA A N 1
ATOM 1192 C CA . ALA A 1 163 ? 5.043 -24.375 2.146 1 98.56 163 ALA A CA 1
ATOM 1193 C C . ALA A 1 163 ? 4.82 -24.281 3.654 1 98.56 163 ALA A C 1
ATOM 1195 O O . ALA A 1 163 ? 4.676 -25.297 4.328 1 98.56 163 ALA A O 1
ATOM 1196 N N . GLU A 1 164 ? 4.867 -23.078 4.195 1 98.31 164 GLU A N 1
ATOM 1197 C CA . GLU A 1 164 ? 4.477 -22.797 5.57 1 98.31 164 GLU A CA 1
ATOM 1198 C C . GLU A 1 164 ? 2.961 -22.672 5.699 1 98.31 164 GLU A C 1
ATOM 1200 O O . GLU A 1 164 ? 2.381 -23.094 6.703 1 98.31 164 GLU A O 1
ATOM 1205 N N . ASN A 1 165 ? 2.342 -22.062 4.711 1 98.56 165 ASN A N 1
ATOM 1206 C CA . ASN A 1 165 ? 0.895 -21.875 4.672 1 98.56 165 ASN A CA 1
ATOM 1207 C C . ASN A 1 165 ? 0.309 -22.328 3.336 1 98.56 165 ASN A C 1
ATOM 1209 O O . ASN A 1 165 ? 0.932 -22.141 2.289 1 98.56 165 ASN A O 1
ATOM 1213 N N . ILE A 1 166 ? -0.853 -22.938 3.406 1 98.75 166 ILE A N 1
ATOM 1214 C CA . ILE A 1 166 ? -1.627 -23.312 2.227 1 98.75 166 ILE A CA 1
ATOM 1215 C C . ILE A 1 166 ? -3.025 -22.703 2.316 1 98.75 166 ILE A C 1
ATOM 1217 O O . ILE A 1 166 ? -3.752 -22.953 3.285 1 98.75 166 ILE A O 1
ATOM 1221 N N . TYR A 1 167 ? -3.424 -21.922 1.336 1 98.75 167 TYR A N 1
ATOM 1222 C CA . TYR A 1 167 ? -4.742 -21.297 1.27 1 98.75 167 TYR A CA 1
ATOM 1223 C C . TYR A 1 167 ? -5.547 -21.844 0.102 1 98.75 167 TYR A C 1
ATOM 1225 O O . TYR A 1 167 ? -5.137 -21.734 -1.055 1 98.75 167 TYR A O 1
ATOM 1233 N N . TRP A 1 168 ? -6.66 -22.406 0.384 1 98.62 168 TRP A N 1
ATOM 1234 C CA . TRP A 1 168 ? -7.527 -22.938 -0.668 1 98.62 168 TRP A CA 1
ATOM 1235 C C . TRP A 1 168 ? -8.547 -21.891 -1.104 1 98.62 168 TRP A C 1
ATOM 1237 O O . TRP A 1 168 ? -9.352 -21.422 -0.296 1 98.62 168 TRP A O 1
ATOM 1247 N N . GLY A 1 169 ? -8.531 -21.594 -2.4 1 97.94 169 GLY A N 1
ATOM 1248 C CA . GLY A 1 169 ? -9.352 -20.516 -2.928 1 97.94 169 GLY A CA 1
ATOM 1249 C C . GLY A 1 169 ? -10.633 -21 -3.576 1 97.94 169 GLY A C 1
ATOM 1250 O O . GLY A 1 169 ? -11.469 -20.188 -3.992 1 97.94 169 GLY A O 1
ATOM 1251 N N . GLY A 1 170 ? -10.797 -22.297 -3.715 1 98.06 170 GLY A N 1
ATOM 1252 C CA . GLY A 1 170 ? -11.938 -22.844 -4.43 1 98.06 170 GLY A CA 1
ATOM 1253 C C . GLY A 1 170 ? -11.539 -23.75 -5.582 1 98.06 170 GLY A C 1
ATOM 1254 O O . GLY A 1 170 ? -10.562 -24.5 -5.48 1 98.06 170 GLY A O 1
ATOM 1255 N N . GLY A 1 171 ? -12.375 -23.781 -6.629 1 98.12 171 GLY A N 1
ATOM 1256 C CA . GLY A 1 171 ? -12.148 -24.656 -7.77 1 98.12 171 GLY A CA 1
ATOM 1257 C C . GLY A 1 171 ? -10.953 -24.234 -8.609 1 98.12 171 GLY A C 1
ATOM 1258 O O . GLY A 1 171 ? -10.219 -23.312 -8.242 1 98.12 171 GLY A O 1
ATOM 1259 N N . VAL A 1 172 ? -10.797 -24.891 -9.734 1 98.38 172 VAL A N 1
ATOM 1260 C CA . VAL A 1 172 ? -9.688 -24.641 -10.648 1 98.38 172 VAL A CA 1
ATOM 1261 C C . VAL A 1 172 ? -9.656 -23.156 -11.016 1 98.38 172 VAL A C 1
ATOM 1263 O O . VAL A 1 172 ? -10.703 -22.547 -11.25 1 98.38 172 VAL A O 1
ATOM 1266 N N . SER A 1 173 ? -8.461 -22.531 -11.023 1 98.25 173 SER A N 1
ATOM 1267 C CA . SER A 1 173 ? -8.133 -21.156 -11.391 1 98.25 173 SER A CA 1
ATOM 1268 C C . SER A 1 173 ? -8.227 -20.234 -10.195 1 98.25 173 SER A C 1
ATOM 1270 O O . SER A 1 173 ? -7.738 -19.094 -10.234 1 98.25 173 SER A O 1
ATOM 1272 N N . ALA A 1 174 ? -8.797 -20.703 -9.086 1 98.56 174 ALA A N 1
ATOM 1273 C CA . ALA A 1 174 ? -8.953 -19.844 -7.914 1 98.56 174 ALA A CA 1
ATOM 1274 C C . ALA A 1 174 ? -7.598 -19.469 -7.324 1 98.56 174 ALA A C 1
ATOM 1276 O O . ALA A 1 174 ? -7.422 -18.359 -6.805 1 98.56 174 ALA A O 1
ATOM 1277 N N . GLY A 1 175 ? -6.656 -20.391 -7.316 1 98.75 175 GLY A N 1
ATOM 1278 C CA . GLY A 1 175 ? -5.309 -20.062 -6.871 1 98.75 175 GLY A CA 1
ATOM 1279 C C . GLY A 1 175 ? -4.66 -18.953 -7.688 1 98.75 175 GLY A C 1
ATOM 1280 O O . GLY A 1 175 ? -4.055 -18.031 -7.133 1 98.75 175 GLY A O 1
ATOM 1281 N N . HIS A 1 176 ? -4.82 -19.078 -8.961 1 98.88 176 HIS A N 1
ATOM 1282 C CA . HIS A 1 176 ? -4.262 -18.062 -9.852 1 98.88 176 HIS A CA 1
ATOM 1283 C C . HIS A 1 176 ? -4.969 -16.719 -9.672 1 98.88 176 HIS A C 1
ATOM 1285 O O . HIS A 1 176 ? -4.34 -15.664 -9.758 1 98.88 176 HIS A O 1
ATOM 1291 N N . ARG A 1 177 ? -6.301 -16.734 -9.414 1 98.75 177 ARG A N 1
ATOM 1292 C CA . ARG A 1 177 ? -7.023 -15.492 -9.141 1 98.75 177 ARG A CA 1
ATOM 1293 C C . ARG A 1 177 ? -6.508 -14.828 -7.867 1 98.75 177 ARG A C 1
ATOM 1295 O O . ARG A 1 177 ? -6.262 -13.625 -7.848 1 98.75 177 ARG A O 1
ATOM 1302 N N . LEU A 1 178 ? -6.312 -15.648 -6.836 1 98.88 178 LEU A N 1
ATOM 1303 C CA . LEU A 1 178 ? -5.793 -15.141 -5.57 1 98.88 178 LEU A CA 1
ATOM 1304 C C . LEU A 1 178 ? -4.406 -14.531 -5.758 1 98.88 178 LEU A C 1
ATOM 1306 O O . LEU A 1 178 ? -4.109 -13.469 -5.203 1 98.88 178 LEU A O 1
ATOM 1310 N N . LYS A 1 179 ? -3.572 -15.156 -6.504 1 98.88 179 LYS A N 1
ATOM 1311 C CA . LYS A 1 179 ? -2.213 -14.688 -6.758 1 98.88 179 LYS A CA 1
ATOM 1312 C C . LYS A 1 179 ? -2.219 -13.32 -7.441 1 98.88 179 LYS A C 1
ATOM 1314 O O . LYS A 1 179 ? -1.462 -12.43 -7.059 1 98.88 179 LYS A O 1
ATOM 1319 N N . LEU A 1 180 ? -3.047 -13.227 -8.461 1 98.88 180 LEU A N 1
ATOM 1320 C CA . LEU A 1 180 ? -3.072 -11.969 -9.203 1 98.88 180 LEU A CA 1
ATOM 1321 C C . LEU A 1 180 ? -3.625 -10.836 -8.344 1 98.88 180 LEU A C 1
ATOM 1323 O O . LEU A 1 180 ? -3.168 -9.695 -8.438 1 98.88 180 LEU A O 1
ATOM 1327 N N . LEU A 1 181 ? -4.652 -11.141 -7.516 1 98.94 181 LEU A N 1
ATOM 1328 C CA . LEU A 1 181 ? -5.16 -10.148 -6.574 1 98.94 181 LEU A CA 1
ATOM 1329 C C . LEU A 1 181 ? -4.066 -9.703 -5.609 1 98.94 181 LEU A C 1
ATOM 1331 O O . LEU A 1 181 ? -3.865 -8.508 -5.398 1 98.94 181 LEU A O 1
ATOM 1335 N N . HIS A 1 182 ? -3.332 -10.648 -5.074 1 98.94 182 HIS A N 1
ATOM 1336 C CA . HIS A 1 182 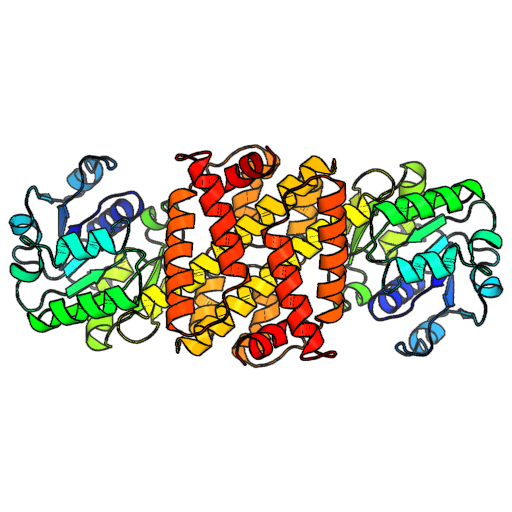? -2.223 -10.352 -4.176 1 98.94 182 HIS A CA 1
ATOM 1337 C C . HIS A 1 182 ? -1.162 -9.5 -4.871 1 98.94 182 HIS A C 1
ATOM 1339 O O . HIS A 1 182 ? -0.683 -8.516 -4.309 1 98.94 182 HIS A O 1
ATOM 1345 N N . ASN A 1 183 ? -0.821 -9.922 -6.035 1 98.81 183 ASN A N 1
ATOM 1346 C CA . ASN A 1 183 ? 0.267 -9.25 -6.734 1 98.81 183 ASN A CA 1
ATOM 1347 C C . ASN A 1 183 ? -0.119 -7.832 -7.145 1 98.81 183 ASN A C 1
ATOM 1349 O O . ASN A 1 183 ? 0.724 -6.934 -7.156 1 98.81 183 ASN A O 1
ATOM 1353 N N . PHE A 1 184 ? -1.401 -7.656 -7.516 1 98.94 184 PHE A N 1
ATOM 1354 C CA . PHE A 1 184 ? -1.847 -6.293 -7.781 1 98.94 184 PHE A CA 1
ATOM 1355 C C . PHE A 1 184 ? -1.644 -5.406 -6.559 1 98.94 184 PHE A C 1
ATOM 1357 O O . PHE A 1 184 ? -1.079 -4.312 -6.664 1 98.94 184 PHE A O 1
ATOM 1364 N N . VAL A 1 185 ? -2.012 -5.883 -5.402 1 98.94 185 VAL A N 1
ATOM 1365 C CA . VAL A 1 185 ? -1.912 -5.078 -4.191 1 98.94 185 VAL A CA 1
ATOM 1366 C C . VAL A 1 185 ? -0.443 -4.84 -3.848 1 98.94 185 VAL A C 1
ATOM 1368 O O . VAL A 1 185 ? -0.028 -3.699 -3.625 1 98.94 185 VAL A O 1
ATOM 1371 N N . SER A 1 186 ? 0.385 -5.836 -3.871 1 98.81 186 SER A N 1
ATOM 1372 C CA . SER A 1 186 ? 1.791 -5.738 -3.494 1 98.81 186 SER A CA 1
ATOM 1373 C C . SER A 1 186 ? 2.562 -4.844 -4.461 1 98.81 186 SER A C 1
ATOM 1375 O O . SER A 1 186 ? 3.246 -3.91 -4.039 1 98.81 186 SER A O 1
ATOM 1377 N N . ILE A 1 187 ? 2.43 -5.117 -5.75 1 98.81 187 ILE A N 1
ATOM 1378 C CA . ILE A 1 187 ? 3.133 -4.363 -6.781 1 98.81 187 ILE A CA 1
ATOM 1379 C C . ILE A 1 187 ? 2.604 -2.932 -6.824 1 98.81 187 ILE A C 1
ATOM 1381 O O . ILE A 1 187 ? 3.375 -1.984 -7 1 98.81 187 ILE A O 1
ATOM 1385 N N . GLY A 1 188 ? 1.249 -2.83 -6.68 1 98.94 188 GLY A N 1
ATOM 1386 C CA . GLY A 1 188 ? 0.65 -1.506 -6.629 1 98.94 188 GLY A CA 1
ATOM 1387 C C . GLY A 1 188 ? 1.192 -0.65 -5.5 1 98.94 188 GLY A C 1
ATOM 1388 O O . GLY A 1 188 ? 1.514 0.523 -5.699 1 98.94 188 GLY A O 1
ATOM 1389 N N . GLN A 1 189 ? 1.341 -1.255 -4.34 1 98.88 189 GLN A N 1
ATOM 1390 C CA . GLN A 1 189 ? 1.871 -0.535 -3.188 1 98.88 189 GLN A CA 1
ATOM 1391 C C . GLN A 1 189 ? 3.32 -0.119 -3.418 1 98.88 189 GLN A C 1
ATOM 1393 O O . GLN A 1 189 ? 3.703 1.015 -3.121 1 98.88 189 GLN A O 1
ATOM 1398 N N . ALA A 1 190 ? 4.113 -0.984 -3.945 1 98.81 190 ALA A N 1
ATOM 1399 C CA . ALA A 1 190 ? 5.508 -0.66 -4.234 1 98.81 190 ALA A CA 1
ATOM 1400 C C . ALA A 1 190 ? 5.605 0.472 -5.254 1 98.81 190 ALA A C 1
ATOM 1402 O O . ALA A 1 190 ? 6.469 1.346 -5.141 1 98.81 190 ALA A O 1
ATOM 1403 N N . THR A 1 191 ? 4.723 0.444 -6.227 1 98.94 191 THR A N 1
ATOM 1404 C CA . THR A 1 191 ? 4.715 1.466 -7.27 1 98.94 191 THR A CA 1
ATOM 1405 C C . THR A 1 191 ? 4.352 2.828 -6.688 1 98.94 191 THR A C 1
ATOM 1407 O O . THR A 1 191 ? 4.98 3.838 -7.012 1 98.94 191 THR A O 1
ATOM 1410 N N . ILE A 1 192 ? 3.357 2.857 -5.828 1 98.94 192 ILE A N 1
ATOM 1411 C CA . ILE A 1 192 ? 2.924 4.086 -5.168 1 98.94 192 ILE A CA 1
ATOM 1412 C C . ILE A 1 192 ? 4.062 4.645 -4.32 1 98.94 192 ILE A C 1
ATOM 1414 O O . ILE A 1 192 ? 4.34 5.848 -4.355 1 98.94 192 ILE A O 1
ATOM 1418 N N . ILE A 1 193 ? 4.746 3.787 -3.6 1 98.94 193 ILE A N 1
ATOM 1419 C CA . ILE A 1 193 ? 5.867 4.203 -2.764 1 98.94 193 ILE A CA 1
ATOM 1420 C C . ILE A 1 193 ? 6.988 4.754 -3.643 1 98.94 193 ILE A C 1
ATOM 1422 O O . ILE A 1 193 ? 7.566 5.801 -3.336 1 98.94 193 ILE A O 1
ATOM 1426 N N . ALA A 1 194 ? 7.277 4.09 -4.742 1 98.88 194 ALA A N 1
ATOM 1427 C CA . ALA A 1 194 ? 8.32 4.559 -5.652 1 98.88 194 ALA A CA 1
ATOM 1428 C C . ALA A 1 194 ? 8.008 5.957 -6.172 1 98.88 194 ALA A C 1
ATOM 1430 O O . ALA A 1 194 ? 8.891 6.82 -6.219 1 98.88 194 ALA A O 1
ATOM 1431 N N . GLU A 1 195 ? 6.781 6.133 -6.566 1 98.88 195 GLU A N 1
ATOM 1432 C CA . GLU A 1 195 ? 6.359 7.438 -7.066 1 98.88 195 GLU A CA 1
ATOM 1433 C C . GLU A 1 195 ? 6.492 8.508 -5.988 1 98.88 195 GLU A C 1
ATOM 1435 O O . GLU A 1 195 ? 6.984 9.609 -6.254 1 98.88 195 GLU A O 1
ATOM 1440 N N . ALA A 1 196 ? 6.07 8.203 -4.773 1 98.94 196 ALA A N 1
ATOM 1441 C CA . ALA A 1 196 ? 6.164 9.141 -3.662 1 98.94 196 ALA A CA 1
ATOM 1442 C C . ALA A 1 196 ? 7.617 9.508 -3.373 1 98.94 196 ALA A C 1
ATOM 1444 O O . ALA A 1 196 ? 7.93 10.68 -3.127 1 98.94 196 ALA A O 1
ATOM 1445 N N . VAL A 1 197 ? 8.5 8.531 -3.412 1 98.88 197 VAL A N 1
ATOM 1446 C CA . VAL A 1 197 ? 9.906 8.75 -3.121 1 98.88 197 VAL A CA 1
ATOM 1447 C C . VAL A 1 197 ? 10.539 9.609 -4.215 1 98.88 197 VAL A C 1
ATOM 1449 O O . VAL A 1 197 ? 11.32 10.516 -3.93 1 98.88 197 VAL A O 1
ATOM 1452 N N . ALA A 1 198 ? 10.188 9.289 -5.469 1 98.75 198 ALA A N 1
ATOM 1453 C CA . ALA A 1 198 ? 10.672 10.125 -6.562 1 98.75 198 ALA A CA 1
ATOM 1454 C C . ALA A 1 198 ? 10.211 11.57 -6.391 1 98.75 198 ALA A C 1
ATOM 1456 O O . ALA A 1 198 ? 11 12.508 -6.586 1 98.75 198 ALA A O 1
ATOM 1457 N N . THR A 1 199 ? 8.953 11.781 -6.016 1 98.69 199 THR A N 1
ATOM 1458 C CA . THR A 1 199 ? 8.414 13.109 -5.77 1 98.69 199 THR A CA 1
ATOM 1459 C C . THR A 1 199 ? 9.141 13.781 -4.609 1 98.69 199 THR A C 1
ATOM 1461 O O . THR A 1 199 ? 9.461 14.977 -4.676 1 98.69 199 THR A O 1
ATOM 1464 N N . ALA A 1 200 ? 9.398 13 -3.574 1 98.56 200 ALA A N 1
ATOM 1465 C CA . ALA A 1 200 ? 10.125 13.516 -2.416 1 98.56 200 ALA A CA 1
ATOM 1466 C C . ALA A 1 200 ? 11.508 14.016 -2.814 1 98.56 200 ALA A C 1
ATOM 1468 O O . ALA A 1 200 ? 11.953 15.07 -2.357 1 98.56 200 ALA A O 1
ATOM 1469 N N . HIS A 1 201 ? 12.125 13.242 -3.645 1 97.44 201 HIS A N 1
ATOM 1470 C CA . HIS A 1 201 ? 13.445 13.625 -4.133 1 97.44 201 HIS A CA 1
ATOM 1471 C C . HIS A 1 201 ? 13.398 14.961 -4.863 1 97.44 201 HIS A C 1
ATOM 1473 O O . HIS A 1 201 ? 14.203 15.852 -4.594 1 97.44 201 HIS A O 1
ATOM 1479 N N . LYS A 1 202 ? 12.477 15.148 -5.703 1 97.06 202 LYS A N 1
ATOM 1480 C CA . LYS A 1 202 ? 12.328 16.375 -6.473 1 97.06 202 LYS A CA 1
ATOM 1481 C C . LYS A 1 202 ? 11.961 17.547 -5.566 1 97.06 202 LYS A C 1
ATOM 1483 O O . LYS A 1 202 ? 12.328 18.703 -5.848 1 97.06 202 LYS A O 1
ATOM 1488 N N . GLY A 1 203 ? 11.297 17.234 -4.496 1 96.44 203 GLY A N 1
ATOM 1489 C CA . GLY A 1 203 ? 10.844 18.25 -3.57 1 96.44 203 GLY A CA 1
ATOM 1490 C C . GLY A 1 203 ? 11.867 18.578 -2.498 1 96.44 203 GLY A C 1
ATOM 1491 O O . GLY A 1 203 ? 11.617 19.406 -1.623 1 96.44 203 GLY A O 1
ATOM 1492 N N . GLY A 1 204 ? 13.023 17.922 -2.475 1 95.94 204 GLY A N 1
ATOM 1493 C CA . GLY A 1 204 ? 14.078 18.188 -1.516 1 95.94 204 GLY A CA 1
ATOM 1494 C C . GLY A 1 204 ? 13.797 17.625 -0.137 1 95.94 204 GLY A C 1
ATOM 1495 O O . GLY A 1 204 ? 14.305 18.125 0.865 1 95.94 204 GLY A O 1
ATOM 1496 N N . VAL A 1 205 ? 13 16.672 -0.072 1 96.88 205 VAL A N 1
ATOM 1497 C CA . VAL A 1 205 ? 12.648 16.031 1.19 1 96.88 205 VAL A CA 1
ATOM 1498 C C . VAL A 1 205 ? 13.727 15.023 1.571 1 96.88 205 VAL A C 1
ATOM 1500 O O . VAL A 1 205 ? 14.211 14.266 0.722 1 96.88 205 VAL A O 1
ATOM 1503 N N . ASP A 1 206 ? 14.164 15.062 2.824 1 97.56 206 ASP A N 1
ATOM 1504 C CA . ASP A 1 206 ? 15.062 14.031 3.33 1 97.56 206 ASP A CA 1
ATOM 1505 C C . ASP A 1 206 ? 14.391 12.656 3.312 1 97.56 206 ASP A C 1
ATOM 1507 O O . ASP A 1 206 ? 13.414 12.43 4.023 1 97.56 206 ASP A O 1
ATOM 1511 N N . LEU A 1 207 ? 15.016 11.75 2.6 1 97.94 207 LEU A N 1
ATOM 1512 C CA . LEU A 1 207 ? 14.367 10.469 2.357 1 97.94 207 LEU A CA 1
ATOM 1513 C C . LEU A 1 207 ? 14.367 9.617 3.621 1 97.94 207 LEU A C 1
ATOM 1515 O O . LEU A 1 207 ? 13.469 8.797 3.82 1 97.94 207 LEU A O 1
ATOM 1519 N N . SER A 1 208 ? 15.359 9.773 4.465 1 97.62 208 SER A N 1
ATOM 1520 C CA . SER A 1 208 ? 15.359 9.039 5.73 1 97.62 208 SER A CA 1
ATOM 1521 C C . SER A 1 208 ? 14.203 9.477 6.621 1 97.62 208 SER A C 1
ATOM 1523 O O . SER A 1 208 ? 13.578 8.656 7.289 1 97.62 208 SER A O 1
ATOM 1525 N N . VAL A 1 209 ? 13.875 10.773 6.613 1 98.31 209 VAL A N 1
ATOM 1526 C CA . VAL A 1 209 ? 12.742 11.297 7.371 1 98.31 209 VAL A CA 1
ATOM 1527 C C . VAL A 1 209 ? 11.43 10.781 6.77 1 98.31 209 VAL A C 1
ATOM 1529 O O . VAL A 1 209 ? 10.531 10.359 7.5 1 98.31 209 VAL A O 1
ATOM 1532 N N . LEU A 1 210 ? 11.391 10.766 5.453 1 98.69 210 LEU A N 1
ATOM 1533 C CA . LEU A 1 210 ? 10.195 10.273 4.785 1 98.69 210 LEU A CA 1
ATOM 1534 C C . LEU A 1 210 ? 9.914 8.828 5.164 1 98.69 210 LEU A C 1
ATOM 1536 O O . LEU A 1 210 ? 8.781 8.469 5.496 1 98.69 210 LEU A O 1
ATOM 1540 N N . THR A 1 211 ? 10.961 7.977 5.105 1 98.56 211 THR A N 1
ATOM 1541 C CA . THR A 1 211 ? 10.773 6.559 5.387 1 98.56 211 THR A CA 1
ATOM 1542 C C . THR A 1 211 ? 10.273 6.352 6.812 1 98.56 211 THR A C 1
ATOM 1544 O O . THR A 1 211 ? 9.43 5.492 7.066 1 98.56 211 THR A O 1
ATOM 1547 N N . GLU A 1 212 ? 10.734 7.133 7.746 1 98.38 212 GLU A N 1
ATOM 1548 C CA . GLU A 1 212 ? 10.273 7.043 9.125 1 98.38 212 GLU A CA 1
ATOM 1549 C C . GLU A 1 212 ? 8.82 7.477 9.258 1 98.38 212 GLU A C 1
ATOM 1551 O O . GLU A 1 212 ? 8.039 6.848 9.984 1 98.38 212 GLU A O 1
ATOM 1556 N N . VAL A 1 213 ? 8.492 8.539 8.578 1 98.62 213 VAL A N 1
ATOM 1557 C CA . VAL A 1 213 ? 7.133 9.07 8.609 1 98.62 213 VAL A CA 1
ATOM 1558 C C . VAL A 1 213 ? 6.164 8.031 8.039 1 98.62 213 VAL A C 1
ATOM 1560 O O . VAL A 1 213 ? 5.105 7.781 8.617 1 98.62 213 VAL A O 1
ATOM 1563 N N . LEU A 1 214 ? 6.535 7.426 6.93 1 98.81 214 LEU A N 1
ATOM 1564 C CA . LEU A 1 214 ? 5.688 6.398 6.332 1 98.81 214 LEU A CA 1
ATOM 1565 C C . LEU A 1 214 ? 5.531 5.207 7.27 1 98.81 214 LEU A C 1
ATOM 1567 O O . LEU A 1 214 ? 4.418 4.723 7.488 1 98.81 214 LEU A O 1
ATOM 1571 N N . ALA A 1 215 ? 6.656 4.793 7.863 1 98.44 215 ALA A N 1
ATOM 1572 C CA . ALA A 1 215 ? 6.695 3.588 8.688 1 98.44 215 ALA A CA 1
ATOM 1573 C C . ALA A 1 215 ? 5.883 3.771 9.969 1 98.44 215 ALA A C 1
ATOM 1575 O O . ALA A 1 215 ? 5.285 2.82 10.477 1 98.44 215 ALA A O 1
ATOM 1576 N N . SER A 1 216 ? 5.82 4.965 10.469 1 97.56 216 SER A N 1
ATOM 1577 C CA . SER A 1 216 ? 5.188 5.223 11.758 1 97.56 216 SER A CA 1
ATOM 1578 C C . SER A 1 216 ? 3.707 5.551 11.586 1 97.56 216 SER A C 1
ATOM 1580 O O . SER A 1 216 ? 2.977 5.672 12.57 1 97.56 216 SER A O 1
ATOM 1582 N N . GLY A 1 217 ? 3.281 5.68 10.367 1 96.56 217 GLY A N 1
ATOM 1583 C CA . GLY A 1 217 ? 1.904 6.059 10.094 1 96.56 217 GLY A CA 1
ATOM 1584 C C . GLY A 1 217 ? 1.132 5.004 9.328 1 96.56 217 GLY A C 1
ATOM 1585 O O . GLY A 1 217 ? 1.466 3.816 9.391 1 96.56 217 GLY A O 1
ATOM 1586 N N . GLY A 1 218 ? 0.065 5.414 8.68 1 96.19 218 GLY A N 1
ATOM 1587 C CA . GLY A 1 218 ? -0.849 4.539 7.961 1 96.19 218 GLY A CA 1
ATOM 1588 C C . GLY A 1 218 ? -0.265 3.996 6.672 1 96.19 218 GLY A C 1
ATOM 1589 O O . GLY A 1 218 ? -0.85 3.113 6.043 1 96.19 218 GLY A O 1
ATOM 1590 N N . ALA A 1 219 ? 0.954 4.438 6.324 1 97.5 219 ALA A N 1
ATOM 1591 C CA . ALA A 1 219 ? 1.582 4.07 5.059 1 97.5 219 ALA A CA 1
ATOM 1592 C C . ALA A 1 219 ? 2.576 2.93 5.25 1 97.5 219 ALA A C 1
ATOM 1594 O O . ALA A 1 219 ? 3.217 2.49 4.293 1 97.5 219 ALA A O 1
ATOM 1595 N N . GLY A 1 220 ? 2.676 2.43 6.445 1 98.31 220 GLY A N 1
ATOM 1596 C CA . GLY A 1 220 ? 3.619 1.363 6.738 1 98.31 220 GLY A CA 1
ATOM 1597 C C . GLY A 1 220 ? 3.141 -0 6.277 1 98.31 220 GLY A C 1
ATOM 1598 O O . GLY A 1 220 ? 1.936 -0.237 6.168 1 98.31 220 GLY A O 1
ATOM 1599 N N . GLY A 1 221 ? 4.105 -0.888 5.98 1 98.38 221 GLY A N 1
ATOM 1600 C CA . GLY A 1 221 ? 3.797 -2.24 5.547 1 98.38 221 GLY A CA 1
ATOM 1601 C C . GLY A 1 221 ? 4.98 -2.951 4.918 1 98.38 221 GLY A C 1
ATOM 1602 O O . GLY A 1 221 ? 6.09 -2.414 4.891 1 98.38 221 GLY A O 1
ATOM 1603 N N . VAL A 1 222 ? 4.727 -4.113 4.426 1 98.06 222 VAL A N 1
ATOM 1604 C CA . VAL A 1 222 ? 5.773 -4.977 3.889 1 98.06 222 VAL A CA 1
ATOM 1605 C C . VAL A 1 222 ? 6.402 -4.324 2.66 1 98.06 222 VAL A C 1
ATOM 1607 O O . VAL A 1 222 ? 7.621 -4.387 2.473 1 98.06 222 VAL A O 1
ATOM 1610 N N . ALA A 1 223 ? 5.57 -3.709 1.832 1 98.19 223 ALA A N 1
ATOM 1611 C CA . ALA A 1 223 ? 6.102 -3.062 0.634 1 98.19 223 ALA A CA 1
ATOM 1612 C C . ALA A 1 223 ? 7.129 -1.994 0.996 1 98.19 223 ALA A C 1
ATOM 1614 O O . ALA A 1 223 ? 8.188 -1.902 0.367 1 98.19 223 ALA A O 1
ATOM 1615 N N . LEU A 1 224 ? 6.824 -1.189 2.014 1 98.75 224 LEU A N 1
ATOM 1616 C CA . LEU A 1 224 ? 7.777 -0.176 2.451 1 98.75 224 LEU A CA 1
ATOM 1617 C C . LEU A 1 224 ? 9.055 -0.822 2.979 1 98.75 224 LEU A C 1
ATOM 1619 O O . LEU A 1 224 ? 10.156 -0.366 2.672 1 98.75 224 LEU A O 1
ATOM 1623 N N . GLU A 1 225 ? 8.883 -1.837 3.773 1 97.88 225 GLU A N 1
ATOM 1624 C CA . GLU A 1 225 ? 10.047 -2.516 4.34 1 97.88 225 GLU A CA 1
ATOM 1625 C C . GLU A 1 225 ? 10.953 -3.07 3.244 1 97.88 225 GLU A C 1
ATOM 1627 O O . GLU A 1 225 ? 12.18 -3.053 3.377 1 97.88 225 GLU A O 1
ATOM 1632 N N . ARG A 1 226 ? 10.352 -3.514 2.217 1 97.06 226 ARG A N 1
ATOM 1633 C CA . ARG A 1 226 ? 11.109 -4.082 1.105 1 97.06 226 ARG A CA 1
ATOM 1634 C C . ARG A 1 226 ? 11.797 -2.99 0.296 1 97.06 226 ARG A C 1
ATOM 1636 O O . ARG A 1 226 ? 12.891 -3.199 -0.237 1 97.06 226 ARG A O 1
ATOM 1643 N N . MET A 1 227 ? 11.219 -1.827 0.229 1 98.19 227 MET A N 1
ATOM 1644 C CA . MET A 1 227 ? 11.742 -0.725 -0.573 1 98.19 227 MET A CA 1
ATOM 1645 C C . MET A 1 227 ? 12.766 0.083 0.215 1 98.19 227 MET A C 1
ATOM 1647 O O . MET A 1 227 ? 13.648 0.716 -0.369 1 98.19 227 MET A O 1
ATOM 1651 N N . ARG A 1 228 ? 12.734 0.027 1.527 1 98.12 228 ARG A N 1
ATOM 1652 C CA . ARG A 1 228 ? 13.445 0.916 2.438 1 98.12 228 ARG A CA 1
ATOM 1653 C C . ARG A 1 228 ? 14.953 0.803 2.246 1 98.12 228 ARG A C 1
ATOM 1655 O O . ARG A 1 228 ? 15.656 1.814 2.182 1 98.12 228 ARG A O 1
ATOM 1662 N N . PRO A 1 229 ? 15.578 -0.394 2.123 1 98.12 229 PRO A N 1
ATOM 1663 C CA . PRO A 1 229 ? 17.031 -0.472 1.938 1 98.12 229 PRO A CA 1
ATOM 1664 C C . PRO A 1 229 ? 17.5 0.299 0.711 1 98.12 229 PRO A C 1
ATOM 1666 O O . PRO A 1 229 ? 18.578 0.912 0.743 1 98.12 229 PRO A O 1
ATOM 1669 N N . TYR A 1 230 ? 16.672 0.286 -0.34 1 98.44 230 TYR A N 1
ATOM 1670 C CA . TYR A 1 230 ? 17.078 1.019 -1.535 1 98.44 230 TYR A CA 1
ATOM 1671 C C . TYR A 1 230 ? 16.891 2.52 -1.342 1 98.44 230 TYR A C 1
ATOM 1673 O O . TYR A 1 230 ? 17.734 3.312 -1.783 1 98.44 230 TYR A O 1
ATOM 1681 N N . ILE A 1 231 ? 15.844 2.91 -0.734 1 98.56 231 ILE A N 1
ATOM 1682 C CA . ILE A 1 231 ? 15.555 4.316 -0.489 1 98.56 231 ILE A CA 1
ATOM 1683 C C . ILE A 1 231 ? 16.688 4.941 0.326 1 98.56 231 ILE A C 1
ATOM 1685 O O . ILE A 1 231 ? 17.141 6.043 0.017 1 98.56 231 ILE A O 1
ATOM 1689 N N . GLU A 1 232 ? 17.125 4.188 1.299 1 97.38 232 GLU A N 1
ATOM 1690 C CA . GLU A 1 232 ? 18.062 4.746 2.262 1 97.38 232 GLU A CA 1
ATOM 1691 C C . GLU A 1 232 ? 19.5 4.52 1.816 1 97.38 232 GLU A C 1
ATOM 1693 O O . GLU A 1 232 ? 20.375 5.355 2.064 1 97.38 232 GLU A O 1
ATOM 1698 N N . ASN A 1 233 ? 19.797 3.371 1.082 1 97.25 233 ASN A N 1
ATOM 1699 C CA . ASN A 1 233 ? 21.188 2.994 0.861 1 97.25 233 ASN A CA 1
ATOM 1700 C C . ASN A 1 233 ? 21.422 2.498 -0.564 1 97.25 233 ASN A C 1
ATOM 1702 O O . ASN A 1 233 ? 22.469 1.947 -0.873 1 97.25 233 ASN A O 1
ATOM 1706 N N . LYS A 1 234 ? 20.5 2.584 -1.42 1 97.38 234 LYS A N 1
ATOM 1707 C CA . LYS A 1 234 ? 20.578 2.125 -2.805 1 97.38 234 LYS A CA 1
ATOM 1708 C C . LYS A 1 234 ? 20.891 0.633 -2.873 1 97.38 234 LYS A C 1
ATOM 1710 O O . LYS A 1 234 ? 21.641 0.189 -3.744 1 97.38 234 LYS A O 1
ATOM 1715 N N . ASP A 1 235 ? 20.359 -0.113 -1.89 1 97.69 235 ASP A N 1
ATOM 1716 C CA . ASP A 1 235 ? 20.516 -1.563 -1.827 1 97.69 235 ASP A CA 1
ATOM 1717 C C . ASP A 1 235 ? 19.25 -2.271 -2.293 1 97.69 235 ASP A C 1
ATOM 1719 O O . ASP A 1 235 ? 18.25 -2.291 -1.578 1 97.69 235 ASP A O 1
ATOM 1723 N N . SER A 1 236 ? 19.25 -2.887 -3.457 1 95.81 236 SER A N 1
ATOM 1724 C CA . SER A 1 236 ? 18.062 -3.531 -4.016 1 95.81 236 SER A CA 1
ATOM 1725 C C . SER A 1 236 ? 18.047 -5.02 -3.688 1 95.81 236 SER A C 1
ATOM 1727 O O . SER A 1 236 ? 17.172 -5.75 -4.16 1 95.81 236 SER A O 1
ATOM 1729 N N . SER A 1 237 ? 18.875 -5.543 -2.855 1 91.56 237 SER A N 1
ATOM 1730 C CA . SER A 1 237 ? 19.062 -6.977 -2.643 1 91.56 237 SER A CA 1
ATOM 1731 C C . SER A 1 237 ? 17.891 -7.586 -1.9 1 91.56 237 SER A C 1
ATOM 1733 O O . SER A 1 237 ? 17.594 -8.773 -2.057 1 91.56 237 SER A O 1
ATOM 1735 N N . ALA A 1 238 ? 17.141 -6.773 -1.175 1 86.62 238 ALA A N 1
ATOM 1736 C CA . ALA A 1 238 ? 16.031 -7.27 -0.359 1 86.62 238 ALA A CA 1
ATOM 1737 C C . ALA A 1 238 ? 14.773 -7.449 -1.196 1 86.62 238 ALA A C 1
ATOM 1739 O O . ALA A 1 238 ? 13.836 -8.125 -0.777 1 86.62 238 ALA A O 1
ATOM 1740 N N . PHE A 1 239 ? 14.773 -6.891 -2.33 1 92 239 PHE A N 1
ATOM 1741 C CA . PHE A 1 239 ? 13.609 -6.922 -3.209 1 92 239 PHE A CA 1
ATOM 1742 C C . PHE A 1 239 ? 14.039 -6.98 -4.672 1 92 239 PHE A C 1
ATOM 1744 O O . PHE A 1 239 ? 14.023 -5.965 -5.371 1 92 239 PHE A O 1
ATOM 1751 N N . ARG A 1 240 ? 14.32 -8.234 -5.156 1 92.19 240 ARG A N 1
ATOM 1752 C CA . ARG A 1 240 ? 14.898 -8.422 -6.48 1 92.19 240 ARG A CA 1
ATOM 1753 C C . ARG A 1 240 ? 13.844 -8.875 -7.48 1 92.19 240 ARG A C 1
ATOM 1755 O O . ARG A 1 240 ? 14.102 -9.727 -8.336 1 92.19 240 ARG A O 1
ATOM 1762 N N . PHE A 1 241 ? 12.688 -8.336 -7.363 1 95.56 241 PHE A N 1
ATOM 1763 C CA . PHE A 1 241 ? 11.625 -8.664 -8.305 1 95.56 241 PHE A CA 1
ATOM 1764 C C . PHE A 1 241 ? 11.719 -7.789 -9.547 1 95.56 241 PHE A C 1
ATOM 1766 O O . PHE A 1 241 ? 11.672 -6.559 -9.461 1 95.56 241 PHE A O 1
ATOM 1773 N N . ALA A 1 242 ? 11.836 -8.414 -10.727 1 96.31 242 ALA A N 1
ATOM 1774 C CA . ALA A 1 242 ? 12.047 -7.688 -11.977 1 96.31 242 ALA A CA 1
ATOM 1775 C C . ALA A 1 242 ? 10.812 -6.863 -12.344 1 96.31 242 ALA A C 1
ATOM 1777 O O . ALA A 1 242 ? 9.68 -7.332 -12.211 1 96.31 242 ALA A O 1
ATOM 1778 N N . ILE A 1 243 ? 11.039 -5.613 -12.859 1 98.38 243 ILE A N 1
ATOM 1779 C CA . ILE A 1 243 ? 9.953 -4.758 -13.312 1 98.38 243 ILE A CA 1
ATOM 1780 C C . ILE A 1 243 ? 9.211 -5.434 -14.469 1 98.38 243 ILE A C 1
ATOM 1782 O O . ILE A 1 243 ? 7.988 -5.324 -14.578 1 98.38 243 ILE A O 1
ATOM 1786 N N . LYS A 1 244 ? 9.953 -6.18 -15.289 1 97.38 244 LYS A N 1
ATOM 1787 C CA . LYS A 1 244 ? 9.344 -6.91 -16.406 1 97.38 244 LYS A CA 1
ATOM 1788 C C . LYS A 1 244 ? 8.328 -7.93 -15.898 1 97.38 244 LYS A C 1
ATOM 1790 O O . LYS A 1 244 ? 7.25 -8.078 -16.484 1 97.38 244 LYS A O 1
ATOM 1795 N N . ASN A 1 245 ? 8.633 -8.648 -14.859 1 97 245 ASN A N 1
ATOM 1796 C CA . ASN A 1 245 ? 7.707 -9.617 -14.281 1 97 245 ASN A CA 1
ATOM 1797 C C . ASN A 1 245 ? 6.512 -8.922 -13.625 1 97 245 ASN A C 1
ATOM 1799 O O . ASN A 1 245 ? 5.391 -9.43 -13.688 1 97 245 ASN A O 1
ATOM 1803 N N . ALA A 1 246 ? 6.781 -7.777 -12.992 1 98.5 246 ALA A N 1
ATOM 1804 C CA . ALA A 1 246 ? 5.695 -6.996 -12.406 1 98.5 246 ALA A CA 1
ATOM 1805 C C . ALA A 1 246 ? 4.715 -6.531 -13.477 1 98.5 246 ALA A C 1
ATOM 1807 O O . ALA A 1 246 ? 3.496 -6.617 -13.297 1 98.5 246 ALA A O 1
ATOM 1808 N N . ALA A 1 247 ? 5.273 -6.059 -14.586 1 98.56 247 ALA A N 1
ATOM 1809 C CA . ALA A 1 247 ? 4.441 -5.617 -15.703 1 98.56 247 ALA A CA 1
ATOM 1810 C C . ALA A 1 247 ? 3.602 -6.77 -16.25 1 98.56 247 ALA A C 1
ATOM 1812 O O . ALA A 1 247 ? 2.412 -6.602 -16.516 1 98.56 247 ALA A O 1
ATOM 1813 N N . LYS A 1 248 ? 4.176 -7.898 -16.344 1 98 248 LYS A N 1
ATOM 1814 C CA . LYS A 1 248 ? 3.457 -9.086 -16.781 1 98 248 LYS A CA 1
ATOM 1815 C C . LYS A 1 248 ? 2.312 -9.43 -15.836 1 98 248 LYS A C 1
ATOM 1817 O O . LYS A 1 248 ? 1.201 -9.727 -16.281 1 98 248 LYS A O 1
ATOM 1822 N N . ASP A 1 249 ? 2.598 -9.445 -14.555 1 98.56 249 ASP A N 1
ATOM 1823 C CA . ASP A 1 249 ? 1.583 -9.789 -13.562 1 98.56 249 ASP A CA 1
ATOM 1824 C C . ASP A 1 249 ? 0.412 -8.812 -13.617 1 98.56 249 ASP A C 1
ATOM 1826 O O . ASP A 1 249 ? -0.745 -9.211 -13.461 1 98.56 249 ASP A O 1
ATOM 1830 N N . LEU A 1 250 ? 0.723 -7.535 -13.844 1 98.88 250 LEU A N 1
ATOM 1831 C CA . LEU A 1 250 ? -0.35 -6.551 -13.938 1 98.88 250 LEU A CA 1
ATOM 1832 C C . LEU A 1 250 ? -1.099 -6.691 -15.258 1 98.88 250 LEU A C 1
ATOM 1834 O O . LEU A 1 250 ? -2.303 -6.438 -15.328 1 98.88 250 LEU A O 1
ATOM 1838 N N . ASP A 1 251 ? -0.379 -7.086 -16.25 1 98.75 251 ASP A N 1
ATOM 1839 C CA . ASP A 1 251 ? -1.07 -7.406 -17.5 1 98.75 251 ASP A CA 1
ATOM 1840 C C . ASP A 1 251 ? -2.096 -8.516 -17.281 1 98.75 251 ASP A C 1
ATOM 1842 O O . ASP A 1 251 ? -3.25 -8.391 -17.703 1 98.75 251 ASP A O 1
ATOM 1846 N N . TYR A 1 252 ? -1.697 -9.609 -16.656 1 98.81 252 TYR A N 1
ATOM 1847 C CA . TYR A 1 252 ? -2.6 -10.711 -16.328 1 98.81 252 TYR A CA 1
ATOM 1848 C C . TYR A 1 252 ? -3.762 -10.219 -15.469 1 98.81 252 TYR A C 1
ATOM 1850 O O . TYR A 1 252 ? -4.914 -10.578 -15.711 1 98.81 252 TYR A O 1
ATOM 1858 N N . TYR A 1 253 ? -3.494 -9.398 -14.492 1 98.88 253 TYR A N 1
ATOM 1859 C CA . TYR A 1 253 ? -4.527 -8.898 -13.586 1 98.88 253 TYR A CA 1
ATOM 1860 C C . TYR A 1 253 ? -5.562 -8.078 -14.344 1 98.88 253 TYR A C 1
ATOM 1862 O O . TYR A 1 253 ? -6.766 -8.25 -14.156 1 98.88 253 TYR A O 1
ATOM 1870 N N . THR A 1 254 ? -5.059 -7.074 -15.172 1 98.75 254 THR A N 1
ATOM 1871 C CA . THR A 1 254 ? -5.984 -6.18 -15.852 1 98.75 254 THR A CA 1
ATOM 1872 C C . THR A 1 254 ? -6.867 -6.957 -16.828 1 98.75 254 THR A C 1
ATOM 1874 O O . THR A 1 254 ? -8.047 -6.637 -17 1 98.75 254 THR A O 1
ATOM 1877 N N . ARG A 1 255 ? -6.371 -7.984 -17.438 1 98.44 255 ARG A N 1
ATOM 1878 C CA . ARG A 1 255 ? -7.188 -8.844 -18.297 1 98.44 255 ARG A CA 1
ATOM 1879 C C . ARG A 1 255 ? -8.227 -9.594 -17.469 1 98.44 255 ARG A C 1
ATOM 1881 O O . ARG A 1 255 ? -9.383 -9.711 -17.891 1 98.44 255 ARG A O 1
ATOM 1888 N N . MET A 1 256 ? -7.793 -10.094 -16.359 1 98.5 256 MET A N 1
ATOM 1889 C CA . MET A 1 256 ? -8.734 -10.773 -15.469 1 98.5 256 MET A CA 1
ATOM 1890 C C . MET A 1 256 ? -9.844 -9.82 -15.023 1 98.5 256 MET A C 1
ATOM 1892 O O . MET A 1 256 ? -11.023 -10.18 -15.055 1 98.5 256 MET A O 1
ATOM 1896 N N . ALA A 1 257 ? -9.477 -8.625 -14.625 1 98.62 257 ALA A N 1
ATOM 1897 C CA . ALA A 1 257 ? -10.461 -7.633 -14.188 1 98.62 257 ALA A CA 1
ATOM 1898 C C . ALA A 1 257 ? -11.438 -7.293 -15.312 1 98.62 257 ALA A C 1
ATOM 1900 O O . ALA A 1 257 ? -12.641 -7.172 -15.086 1 98.62 257 ALA A O 1
ATOM 1901 N N . GLU A 1 258 ? -10.922 -7.145 -16.484 1 97.88 258 GLU A N 1
ATOM 1902 C CA . GLU A 1 258 ? -11.766 -6.875 -17.641 1 97.88 258 GLU A CA 1
ATOM 1903 C C . GLU A 1 258 ? -12.75 -8.016 -17.875 1 97.88 258 GLU A C 1
ATOM 1905 O O . GLU A 1 258 ? -13.938 -7.777 -18.109 1 97.88 258 GLU A O 1
ATOM 1910 N N . ALA A 1 259 ? -12.242 -9.227 -17.844 1 97.5 259 ALA A N 1
ATOM 1911 C CA . ALA A 1 259 ? -13.086 -10.398 -18.062 1 97.5 259 ALA A CA 1
ATOM 1912 C C . ALA A 1 259 ? -14.211 -10.469 -17.031 1 97.5 259 ALA A C 1
ATOM 1914 O O . ALA A 1 259 ? -15.297 -10.977 -17.312 1 97.5 259 ALA A O 1
ATOM 1915 N N . LEU A 1 260 ? -14.008 -9.898 -15.859 1 97.56 260 LEU A N 1
ATOM 1916 C CA . LEU A 1 260 ? -14.969 -9.945 -14.758 1 97.56 260 LEU A CA 1
ATOM 1917 C C . LEU A 1 260 ? -15.828 -8.688 -14.734 1 97.56 260 LEU A C 1
ATOM 1919 O O . LEU A 1 260 ? -16.656 -8.523 -13.844 1 97.56 260 LEU A O 1
ATOM 1923 N N . ASP A 1 261 ? -15.602 -7.77 -15.633 1 97.44 261 ASP A N 1
ATOM 1924 C CA . ASP A 1 261 ? -16.25 -6.457 -15.602 1 97.44 261 ASP A CA 1
ATOM 1925 C C . ASP A 1 261 ? -16.016 -5.77 -14.258 1 97.44 261 ASP A C 1
ATOM 1927 O O . ASP A 1 261 ? -16.953 -5.246 -13.656 1 97.44 261 ASP A O 1
ATOM 1931 N N . ALA A 1 262 ? -14.828 -5.91 -13.758 1 98.19 262 ALA A N 1
ATOM 1932 C CA . ALA A 1 262 ? -14.438 -5.344 -12.469 1 98.19 262 ALA A CA 1
ATOM 1933 C C . ALA A 1 262 ? -13.711 -4.016 -12.656 1 98.19 262 ALA A C 1
ATOM 1935 O O . ALA A 1 262 ? -13.18 -3.736 -13.734 1 98.19 262 ALA A O 1
ATOM 1936 N N . PRO A 1 263 ? -13.734 -3.123 -11.594 1 97.31 263 PRO A N 1
ATOM 1937 C CA . PRO A 1 263 ? -12.953 -1.886 -11.664 1 97.31 263 PRO A CA 1
ATOM 1938 C C . PRO A 1 263 ? -11.453 -2.141 -11.742 1 97.31 263 PRO A C 1
ATOM 1940 O O . PRO A 1 263 ? -10.945 -3.066 -11.109 1 97.31 263 PRO A O 1
ATOM 1943 N N . SER A 1 264 ? -10.773 -1.314 -12.562 1 98.06 264 SER A N 1
ATOM 1944 C CA . SER A 1 264 ? -9.344 -1.566 -12.711 1 98.06 264 SER A CA 1
ATOM 1945 C C . SER A 1 264 ? -8.578 -0.272 -12.961 1 98.06 264 SER A C 1
ATOM 1947 O O . SER A 1 264 ? -7.496 -0.291 -13.555 1 98.06 264 SER A O 1
ATOM 1949 N N . GLN A 1 265 ? -9.117 0.881 -12.555 1 98.06 265 GLN A N 1
ATOM 1950 C CA . GLN A 1 265 ? -8.508 2.166 -12.883 1 98.06 265 GLN A CA 1
ATOM 1951 C C . GLN A 1 265 ? -7.121 2.285 -12.258 1 98.06 265 GLN A C 1
ATOM 1953 O O . GLN A 1 265 ? -6.164 2.678 -12.93 1 98.06 265 GLN A O 1
ATOM 1958 N N . ALA A 1 266 ? -7.004 2.023 -10.992 1 98.62 266 ALA A N 1
ATOM 1959 C CA . ALA A 1 266 ? -5.703 2.086 -10.328 1 98.62 266 ALA A CA 1
ATOM 1960 C C . ALA A 1 266 ? -4.738 1.059 -10.922 1 98.62 266 ALA A C 1
ATOM 1962 O O . ALA A 1 266 ? -3.566 1.362 -11.156 1 98.62 266 ALA A O 1
ATOM 1963 N N . ALA A 1 267 ? -5.266 -0.149 -11.195 1 98.88 267 ALA A N 1
ATOM 1964 C CA . ALA A 1 267 ? -4.441 -1.208 -11.773 1 98.88 267 ALA A CA 1
ATOM 1965 C C . ALA A 1 267 ? -3.91 -0.804 -13.148 1 98.88 267 ALA A C 1
ATOM 1967 O O . ALA A 1 267 ? -2.748 -1.061 -13.469 1 98.88 267 ALA A O 1
ATOM 1968 N N . GLN A 1 268 ? -4.738 -0.195 -13.906 1 98.75 268 GLN A N 1
ATOM 1969 C CA . GLN A 1 268 ? -4.34 0.239 -15.234 1 98.75 268 GLN A CA 1
ATOM 1970 C C . GLN A 1 268 ? -3.23 1.286 -15.164 1 98.75 268 GLN A C 1
ATOM 1972 O O . GLN A 1 268 ? -2.293 1.259 -15.961 1 98.75 268 GLN A O 1
ATOM 1977 N N . ALA A 1 269 ? -3.322 2.188 -14.266 1 98.81 269 ALA A N 1
ATOM 1978 C CA . ALA A 1 269 ? -2.291 3.209 -14.109 1 98.81 269 ALA A CA 1
ATOM 1979 C C . ALA A 1 269 ? -0.966 2.588 -13.68 1 98.81 269 ALA A C 1
ATOM 1981 O O . ALA A 1 269 ? 0.094 2.939 -14.203 1 98.81 269 ALA A O 1
ATOM 1982 N N . VAL A 1 270 ? -1.02 1.677 -12.711 1 98.88 270 VAL A N 1
ATOM 1983 C CA . VAL A 1 270 ? 0.183 0.979 -12.266 1 98.88 270 VAL A CA 1
ATOM 1984 C C . VAL A 1 270 ? 0.802 0.218 -13.438 1 98.88 270 VAL A C 1
ATOM 1986 O O . VAL A 1 270 ? 2.018 0.262 -13.641 1 98.88 270 VAL A O 1
ATOM 1989 N N . HIS A 1 271 ? -0.055 -0.465 -14.172 1 98.81 271 HIS A N 1
ATOM 1990 C CA . HIS A 1 271 ? 0.401 -1.218 -15.336 1 98.81 271 HIS A CA 1
ATOM 1991 C C . HIS A 1 271 ? 1.123 -0.313 -16.328 1 98.81 271 HIS A C 1
ATOM 1993 O O . HIS A 1 271 ? 2.182 -0.675 -16.844 1 98.81 271 HIS A O 1
ATOM 1999 N N . GLN A 1 272 ? 0.611 0.862 -16.547 1 98.5 272 GLN A N 1
ATOM 2000 C CA . GLN A 1 272 ? 1.209 1.804 -17.484 1 98.5 272 GLN A CA 1
ATOM 2001 C C . GLN A 1 272 ? 2.572 2.281 -17 1 98.5 272 GLN A C 1
ATOM 2003 O O . GLN A 1 272 ? 3.518 2.389 -17.781 1 98.5 272 GLN A O 1
ATOM 2008 N N . VAL A 1 273 ? 2.652 2.566 -15.727 1 98.69 273 VAL A N 1
ATOM 2009 C CA . VAL A 1 273 ? 3.914 2.996 -15.133 1 98.69 273 VAL A CA 1
ATOM 2010 C C . VAL A 1 273 ? 4.973 1.914 -15.328 1 98.69 273 VAL A C 1
ATOM 2012 O O . VAL A 1 273 ? 6.094 2.203 -15.75 1 98.69 273 VAL A O 1
ATOM 2015 N N . LEU A 1 274 ? 4.617 0.702 -15.086 1 98.75 274 LEU A N 1
ATOM 2016 C CA . LEU A 1 274 ? 5.555 -0.413 -15.164 1 98.75 274 LEU A CA 1
ATOM 2017 C C . LEU A 1 274 ? 5.941 -0.701 -16.609 1 98.75 274 LEU A C 1
ATOM 2019 O O . LEU A 1 274 ? 7.102 -1.012 -16.891 1 98.75 274 LEU A O 1
ATOM 2023 N N . ASN A 1 275 ? 4.965 -0.594 -17.469 1 98.12 275 ASN A N 1
ATOM 2024 C CA . ASN A 1 275 ? 5.254 -0.816 -18.891 1 98.12 27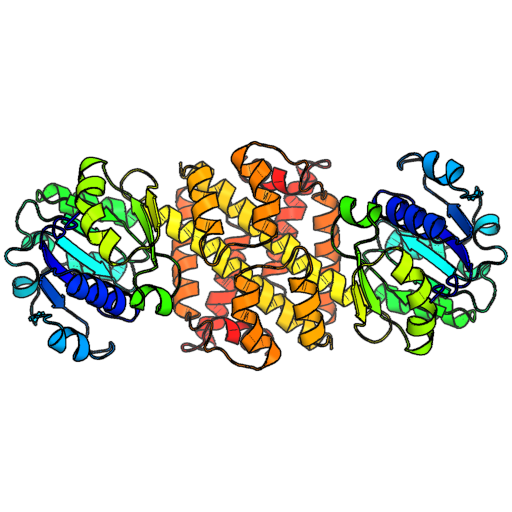5 ASN A CA 1
ATOM 2025 C C . ASN A 1 275 ? 6.258 0.202 -19.422 1 98.12 275 ASN A C 1
ATOM 2027 O O . ASN A 1 275 ? 7.168 -0.153 -20.172 1 98.12 275 ASN A O 1
ATOM 2031 N N . ARG A 1 276 ? 6.102 1.41 -19.047 1 97.25 276 ARG A N 1
ATOM 2032 C CA . ARG A 1 276 ? 7.047 2.441 -19.469 1 97.25 276 ARG A CA 1
ATOM 2033 C C . ARG A 1 276 ? 8.43 2.191 -18.859 1 97.25 276 ARG A C 1
ATOM 2035 O O . ARG A 1 276 ? 9.445 2.348 -19.547 1 97.25 276 ARG A O 1
ATOM 2042 N N . ALA A 1 277 ? 8.445 1.795 -17.641 1 98 277 ALA A N 1
ATOM 2043 C CA . ALA A 1 277 ? 9.703 1.574 -16.938 1 98 277 ALA A CA 1
ATOM 2044 C C . ALA A 1 277 ? 10.484 0.416 -17.547 1 98 277 ALA A C 1
ATOM 2046 O O . ALA A 1 277 ? 11.703 0.482 -17.672 1 98 277 ALA A O 1
ATOM 2047 N N . GLN A 1 278 ? 9.742 -0.67 -17.891 1 96.06 278 GLN A N 1
ATOM 2048 C CA . GLN A 1 278 ? 10.445 -1.842 -18.406 1 96.06 278 GLN A CA 1
ATOM 2049 C C . GLN A 1 278 ? 11.062 -1.557 -19.766 1 96.06 278 GLN A C 1
ATOM 2051 O O . GLN A 1 278 ? 12.078 -2.15 -20.141 1 96.06 278 GLN A O 1
ATOM 2056 N N . ILE A 1 279 ? 10.469 -0.604 -20.5 1 95.12 279 ILE A N 1
ATOM 2057 C CA . ILE A 1 279 ? 11.023 -0.198 -21.797 1 95.12 279 ILE A CA 1
ATOM 2058 C C . ILE A 1 279 ? 12.312 0.589 -21.578 1 95.12 279 ILE A C 1
ATOM 2060 O O . ILE A 1 279 ? 13.258 0.461 -22.359 1 95.12 279 ILE A O 1
ATOM 2064 N N . GLN A 1 280 ? 12.391 1.336 -20.547 1 94.06 280 GLN A N 1
ATOM 2065 C CA . GLN A 1 280 ? 13.555 2.156 -20.234 1 94.06 280 GLN A CA 1
ATOM 2066 C C . GLN A 1 280 ? 14.703 1.305 -19.703 1 94.06 280 GLN A C 1
ATOM 2068 O O . GLN A 1 280 ? 15.875 1.607 -19.938 1 94.06 280 GLN A O 1
ATOM 2073 N N . SER A 1 281 ? 14.383 0.252 -18.969 1 92.19 281 SER A N 1
ATOM 2074 C CA . SER A 1 281 ? 15.383 -0.649 -18.406 1 92.19 281 SER A CA 1
ATOM 2075 C C . SER A 1 281 ? 14.844 -2.072 -18.297 1 92.19 281 SER A C 1
ATOM 2077 O O . SER A 1 281 ? 14.078 -2.389 -17.391 1 92.19 281 SER A O 1
ATOM 2079 N N . GLU A 1 282 ? 15.398 -2.93 -19.062 1 88.69 282 GLU A N 1
ATOM 2080 C CA . GLU A 1 282 ? 14.906 -4.305 -19.141 1 88.69 282 GLU A CA 1
ATOM 2081 C C . GLU A 1 282 ? 15.328 -5.102 -17.906 1 88.69 282 GLU A C 1
ATOM 2083 O O . GLU A 1 282 ? 14.609 -6 -17.469 1 88.69 282 GLU A O 1
ATOM 2088 N N . ALA A 1 283 ? 16.391 -4.727 -17.328 1 91.75 283 ALA A N 1
ATOM 2089 C CA . ALA A 1 283 ? 16.969 -5.531 -16.25 1 91.75 283 ALA A CA 1
ATOM 2090 C C . ALA A 1 283 ? 16.609 -4.953 -14.883 1 91.75 283 ALA A C 1
ATOM 2092 O O . ALA A 1 283 ? 16.938 -5.539 -13.844 1 91.75 283 ALA A O 1
ATOM 2093 N N . ALA A 1 284 ? 15.781 -3.881 -14.859 1 96.38 284 ALA A N 1
ATOM 2094 C CA . ALA A 1 284 ? 15.539 -3.176 -13.602 1 96.38 284 ALA A CA 1
ATOM 2095 C C . ALA A 1 284 ? 14.625 -3.984 -12.688 1 96.38 284 ALA A C 1
ATOM 2097 O O . ALA A 1 284 ? 13.734 -4.695 -13.164 1 96.38 284 ALA A O 1
ATOM 2098 N N . VAL A 1 285 ? 14.938 -3.807 -11.383 1 97.56 285 VAL A N 1
ATOM 2099 C CA . VAL A 1 285 ? 14.094 -4.426 -10.359 1 97.56 285 VAL A CA 1
ATOM 2100 C C . VAL A 1 285 ? 13.242 -3.359 -9.68 1 97.56 285 VAL A C 1
ATOM 2102 O O . VAL A 1 285 ? 13.484 -2.16 -9.844 1 97.56 285 VAL A O 1
ATOM 2105 N N . MET A 1 286 ? 12.258 -3.693 -8.922 1 98.12 286 MET A N 1
ATOM 2106 C CA . MET A 1 286 ? 11.172 -2.84 -8.438 1 98.12 286 MET A CA 1
ATOM 2107 C C . MET A 1 286 ? 11.727 -1.638 -7.68 1 98.12 286 MET A C 1
ATOM 2109 O O . MET A 1 286 ? 11.289 -0.506 -7.898 1 98.12 286 MET A O 1
ATOM 2113 N N . PRO A 1 287 ? 12.758 -1.8 -6.738 1 98.5 287 PRO A N 1
ATOM 2114 C CA . PRO A 1 287 ? 13.242 -0.611 -6.035 1 98.5 287 PRO A CA 1
ATOM 2115 C C . PRO A 1 287 ? 13.844 0.428 -6.98 1 98.5 287 PRO A C 1
ATOM 2117 O O . PRO A 1 287 ? 13.781 1.629 -6.703 1 98.5 287 PRO A O 1
ATOM 2120 N N . GLU A 1 288 ? 14.32 -0.016 -8.086 1 98.44 288 GLU A N 1
ATOM 2121 C CA . GLU A 1 288 ? 14.977 0.875 -9.039 1 98.44 288 GLU A CA 1
ATOM 2122 C C . GLU A 1 288 ? 13.953 1.695 -9.82 1 98.44 288 GLU A C 1
ATOM 2124 O O . GLU A 1 288 ? 14.32 2.629 -10.539 1 98.44 288 GLU A O 1
ATOM 2129 N N . LEU A 1 289 ? 12.688 1.341 -9.688 1 98.69 289 L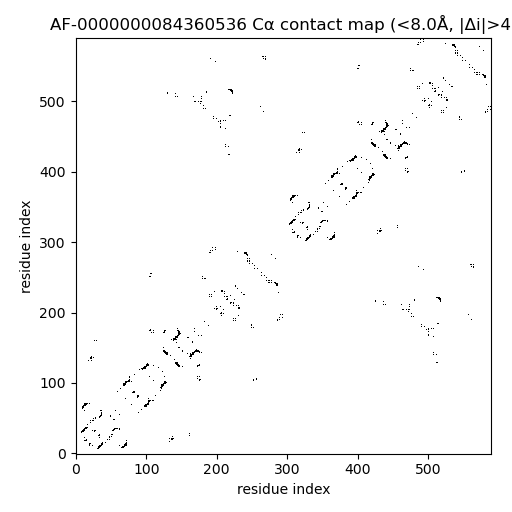EU A N 1
ATOM 2130 C CA . LEU A 1 289 ? 11.617 2.15 -10.258 1 98.69 289 LEU A CA 1
ATOM 2131 C C . LEU A 1 289 ? 11.711 3.594 -9.773 1 98.69 289 LEU A C 1
ATOM 2133 O O . LEU A 1 289 ? 11.398 4.523 -10.523 1 98.69 289 LEU A O 1
ATOM 2137 N N . ILE A 1 290 ? 12.211 3.82 -8.57 1 98.5 290 ILE A N 1
ATOM 2138 C CA . ILE A 1 290 ? 12.383 5.145 -7.98 1 98.5 290 ILE A CA 1
ATOM 2139 C C . ILE A 1 290 ? 13.258 6.004 -8.898 1 98.5 290 ILE A C 1
ATOM 2141 O O . ILE A 1 290 ? 12.898 7.137 -9.227 1 98.5 290 ILE A O 1
ATOM 2145 N N . ASP A 1 291 ? 14.359 5.414 -9.328 1 97.69 291 ASP A N 1
ATOM 2146 C CA . ASP A 1 291 ? 15.305 6.145 -10.156 1 97.69 291 ASP A CA 1
ATOM 2147 C C . ASP A 1 291 ? 14.75 6.379 -11.555 1 97.69 291 ASP A C 1
ATOM 2149 O O . ASP A 1 291 ? 14.977 7.43 -12.156 1 97.69 291 ASP A O 1
ATOM 2153 N N . ILE A 1 292 ? 14.055 5.391 -12.039 1 97.88 292 ILE A N 1
ATOM 2154 C CA . ILE A 1 292 ? 13.484 5.492 -13.375 1 97.88 292 ILE A CA 1
ATOM 2155 C C . ILE A 1 292 ? 12.445 6.613 -13.398 1 97.88 292 ILE A C 1
ATOM 2157 O O . ILE A 1 292 ? 12.406 7.414 -14.336 1 97.88 292 ILE A O 1
ATOM 2161 N N . LEU A 1 293 ? 11.625 6.715 -12.375 1 97.31 293 LEU A N 1
ATOM 2162 C CA . LEU A 1 293 ? 10.586 7.73 -12.289 1 97.31 293 LEU A CA 1
ATOM 2163 C C . LEU A 1 293 ? 11.188 9.109 -12.055 1 97.31 293 LEU A C 1
ATOM 2165 O O . LEU A 1 293 ? 10.617 10.125 -12.461 1 97.31 293 LEU A O 1
ATOM 2169 N N . ASN A 1 294 ? 12.297 9.141 -11.375 1 93.62 294 ASN A N 1
ATOM 2170 C CA . ASN A 1 294 ? 12.953 10.398 -11.055 1 93.62 294 ASN A CA 1
ATOM 2171 C C . ASN A 1 294 ? 13.711 10.961 -12.258 1 93.62 294 ASN A C 1
ATOM 2173 O O . ASN A 1 294 ? 14.055 12.141 -12.281 1 93.62 294 ASN A O 1
ATOM 2177 N N . ALA A 1 295 ? 13.969 10.219 -13.25 1 88.25 295 ALA A N 1
ATOM 2178 C CA . ALA A 1 295 ? 14.742 10.633 -14.422 1 88.25 295 ALA A CA 1
ATOM 2179 C C . ALA A 1 295 ? 13.906 11.523 -15.344 1 88.25 295 ALA A C 1
ATOM 2181 O O . ALA A 1 295 ? 12.68 11.43 -15.359 1 88.25 295 ALA A O 1
ATOM 2182 N N . MET B 1 1 ? 13 13.211 40.531 1 31.53 1 MET B N 1
ATOM 2183 C CA . MET B 1 1 ? 13.297 14.477 39.875 1 31.53 1 MET B CA 1
ATOM 2184 C C . MET B 1 1 ? 12.016 15.148 39.375 1 31.53 1 MET B C 1
ATOM 2186 O O . MET B 1 1 ? 11.234 14.547 38.656 1 31.53 1 MET B O 1
ATOM 2190 N N . THR B 1 2 ? 11.445 16.078 40.062 1 35.31 2 THR B N 1
ATOM 2191 C CA . THR B 1 2 ? 10.227 16.859 39.875 1 35.31 2 THR B CA 1
ATOM 2192 C C . THR B 1 2 ? 10.188 17.484 38.469 1 35.31 2 THR B C 1
ATOM 2194 O O . THR B 1 2 ? 11.07 18.266 38.125 1 35.31 2 THR B O 1
ATOM 2197 N N . SER B 1 3 ? 9.875 16.688 37.469 1 41 3 SER B N 1
ATOM 2198 C CA . SER B 1 3 ? 9.852 17.172 36.094 1 41 3 SER B CA 1
ATOM 2199 C C . SER B 1 3 ? 9.375 18.609 36 1 41 3 SER B C 1
ATOM 2201 O O . SER B 1 3 ? 8.352 18.969 36.594 1 41 3 SER B O 1
ATOM 2203 N N . SER B 1 4 ? 10.242 19.516 36.094 1 43.03 4 SER B N 1
ATOM 2204 C CA . SER B 1 4 ? 9.93 20.938 36 1 43.03 4 SER B CA 1
ATOM 2205 C C . SER B 1 4 ? 8.711 21.172 35.094 1 43.03 4 SER B C 1
ATOM 2207 O O . SER B 1 4 ? 8.617 20.609 34 1 43.03 4 SER B O 1
ATOM 2209 N N . PRO B 1 5 ? 7.551 21.594 35.688 1 48.19 5 PRO B N 1
ATOM 2210 C CA . PRO B 1 5 ? 6.316 21.812 34.938 1 48.19 5 PRO B CA 1
ATOM 2211 C C . PRO B 1 5 ? 6.562 22.5 33.594 1 48.19 5 PRO B C 1
ATOM 2213 O O . PRO B 1 5 ? 7.504 23.297 33.469 1 48.19 5 PRO B O 1
ATOM 2216 N N . LEU B 1 6 ? 6.453 21.859 32.469 1 52.41 6 LEU B N 1
ATOM 2217 C CA . LEU B 1 6 ? 6.531 22.531 31.172 1 52.41 6 LEU B CA 1
ATOM 2218 C C . LEU B 1 6 ? 5.922 23.922 31.25 1 52.41 6 LEU B C 1
ATOM 2220 O O . LEU B 1 6 ? 4.949 24.141 31.969 1 52.41 6 LEU B O 1
ATOM 2224 N N . PRO B 1 7 ? 6.723 24.969 30.953 1 58.75 7 PRO B N 1
ATOM 2225 C CA . PRO B 1 7 ? 6.164 26.312 31.047 1 58.75 7 PRO B CA 1
ATOM 2226 C C . PRO B 1 7 ? 4.758 26.406 30.453 1 58.75 7 PRO B C 1
ATOM 2228 O O . PRO B 1 7 ? 4.449 25.719 29.469 1 58.75 7 PRO B O 1
ATOM 2231 N N . SER B 1 8 ? 3.793 26.891 31.234 1 81.62 8 SER B N 1
ATOM 2232 C CA . SER B 1 8 ? 2.395 27.141 30.891 1 81.62 8 SER B CA 1
ATOM 2233 C C . SER B 1 8 ? 2.262 28.25 29.875 1 81.62 8 SER B C 1
ATOM 2235 O O . SER B 1 8 ? 2.877 29.312 30.016 1 81.62 8 SER B O 1
ATOM 2237 N N . GLY B 1 9 ? 1.833 27.875 28.656 1 86.38 9 GLY B N 1
ATOM 2238 C CA . GLY B 1 9 ? 1.623 28.859 27.609 1 86.38 9 GLY B CA 1
ATOM 2239 C C . GLY B 1 9 ? 0.178 29.312 27.5 1 86.38 9 GLY B C 1
ATOM 2240 O O . GLY B 1 9 ? -0.725 28.656 28.016 1 86.38 9 GLY B O 1
ATOM 2241 N N . ASN B 1 10 ? 0.035 30.562 27.062 1 94.5 10 ASN B N 1
ATOM 2242 C CA . ASN B 1 10 ? -1.267 31.078 26.656 1 94.5 10 ASN B CA 1
ATOM 2243 C C . ASN B 1 10 ? -1.521 30.844 25.172 1 94.5 10 ASN B C 1
ATOM 2245 O O . ASN B 1 10 ? -0.878 31.453 24.312 1 94.5 10 ASN B O 1
ATOM 2249 N N . LEU B 1 11 ? -2.457 29.938 24.922 1 97.12 11 LEU B N 1
ATOM 2250 C CA . LEU B 1 11 ? -2.582 29.406 23.578 1 97.12 11 LEU B CA 1
ATOM 2251 C C . LEU B 1 11 ? -3.963 29.703 23 1 97.12 11 LEU B C 1
ATOM 2253 O O . LEU B 1 11 ? -4.949 29.75 23.734 1 97.12 11 LEU B O 1
ATOM 2257 N N . GLY B 1 12 ? -4.016 29.969 21.734 1 96.5 12 GLY B N 1
ATOM 2258 C CA . GLY B 1 12 ? -5.242 29.953 20.969 1 96.5 12 GLY B CA 1
ATOM 2259 C C . GLY B 1 12 ? -5.324 28.766 20.016 1 96.5 12 GLY B C 1
ATOM 2260 O O . GLY B 1 12 ? -4.305 28.312 19.484 1 96.5 12 GLY B O 1
ATOM 2261 N N . LEU B 1 13 ? -6.562 28.25 19.797 1 97.5 13 LEU B N 1
ATOM 2262 C CA . LEU B 1 13 ? -6.781 27.156 18.844 1 97.5 13 LEU B CA 1
ATOM 2263 C C . LEU B 1 13 ? -8.031 27.422 18 1 97.5 13 LEU B C 1
ATOM 2265 O O . LEU B 1 13 ? -9.109 27.656 18.547 1 97.5 13 LEU B O 1
ATOM 2269 N N . ILE B 1 14 ? -7.754 27.422 16.703 1 96 14 ILE B N 1
ATOM 2270 C CA . ILE B 1 14 ? -8.867 27.547 15.766 1 96 14 ILE B CA 1
ATOM 2271 C C . ILE B 1 14 ? -9.117 26.203 15.086 1 96 14 ILE B C 1
ATOM 2273 O O . ILE B 1 14 ? -8.211 25.625 14.477 1 96 14 ILE B O 1
ATOM 2277 N N . GLY B 1 15 ? -10.352 25.75 15.117 1 95.81 15 GLY B N 1
ATOM 2278 C CA . GLY B 1 15 ? -10.711 24.453 14.57 1 95.81 15 GLY B CA 1
ATOM 2279 C C . GLY B 1 15 ? -10.695 23.344 15.609 1 95.81 15 GLY B C 1
ATOM 2280 O O . GLY B 1 15 ? -9.664 22.719 15.844 1 95.81 15 GLY B O 1
ATOM 2281 N N . CYS B 1 16 ? -11.859 23.094 16.094 1 95.56 16 CYS B N 1
ATOM 2282 C CA . CYS B 1 16 ? -12 22.078 17.141 1 95.56 16 CYS B CA 1
ATOM 2283 C C . CYS B 1 16 ? -12.844 20.906 16.656 1 95.56 16 CYS B C 1
ATOM 2285 O O . CYS B 1 16 ? -13.812 20.531 17.312 1 95.56 16 CYS B O 1
ATOM 2287 N N . GLY B 1 17 ? -12.445 20.469 15.453 1 93.12 17 GLY B N 1
ATOM 2288 C CA . GLY B 1 17 ? -13.008 19.219 14.984 1 93.12 17 GLY B CA 1
ATOM 2289 C C . GLY B 1 17 ? -12.422 18 15.688 1 93.12 17 GLY B C 1
ATOM 2290 O O . GLY B 1 17 ? -11.945 18.109 16.812 1 93.12 17 GLY B O 1
ATOM 2291 N N . LEU B 1 18 ? -12.438 16.875 15.062 1 90 18 LEU B N 1
ATOM 2292 C CA . LEU B 1 18 ? -11.984 15.633 15.68 1 90 18 LEU B CA 1
ATOM 2293 C C . LEU B 1 18 ? -10.523 15.742 16.094 1 90 18 LEU B C 1
ATOM 2295 O O . LEU B 1 18 ? -10.172 15.398 17.234 1 90 18 LEU B O 1
ATOM 2299 N N . MET B 1 19 ? -9.727 16.234 15.188 1 95.06 19 MET B N 1
ATOM 2300 C CA . MET B 1 19 ? -8.297 16.328 15.477 1 95.06 19 MET B CA 1
ATOM 2301 C C . MET B 1 19 ? -8.008 17.484 16.438 1 95.06 19 MET B C 1
ATOM 2303 O O . MET B 1 19 ? -7.289 17.312 17.422 1 95.06 19 MET B O 1
ATOM 2307 N N . GLY B 1 20 ? -8.617 18.656 16.156 1 97.38 20 GLY B N 1
ATOM 2308 C CA . GLY B 1 20 ? -8.406 19.812 17 1 97.38 20 GLY B CA 1
ATOM 2309 C C . GLY B 1 20 ? -8.852 19.594 18.438 1 97.38 20 GLY B C 1
ATOM 2310 O O . GLY B 1 20 ? -8.227 20.109 19.375 1 97.38 20 GLY B O 1
ATOM 2311 N N . HIS B 1 21 ? -9.906 18.859 18.578 1 96.88 21 HIS B N 1
ATOM 2312 C CA . HIS B 1 21 ? -10.43 18.562 19.891 1 96.88 21 HIS B CA 1
ATOM 2313 C C . HIS B 1 21 ? -9.422 17.766 20.719 1 96.88 21 HIS B C 1
ATOM 2315 O O . HIS B 1 21 ? -9.164 18.109 21.875 1 96.88 21 HIS B O 1
ATOM 2321 N N . GLY B 1 22 ? -8.836 16.719 20.141 1 97.81 22 GLY B N 1
ATOM 2322 C CA . GLY B 1 22 ? -7.82 15.945 20.828 1 97.81 22 GLY B CA 1
ATOM 2323 C C . GLY B 1 22 ? -6.582 16.75 21.172 1 97.81 22 GLY B C 1
ATOM 2324 O O . GLY B 1 22 ? -6.039 16.609 22.281 1 97.81 22 GLY B O 1
ATOM 2325 N N . ILE B 1 23 ? -6.203 17.594 20.266 1 98.31 23 ILE B N 1
ATOM 2326 C CA . ILE B 1 23 ? -5.043 18.453 20.484 1 98.31 23 ILE B CA 1
ATOM 2327 C C . ILE B 1 23 ? -5.312 19.391 21.656 1 98.31 23 ILE B C 1
ATOM 2329 O O . ILE B 1 23 ? -4.508 19.484 22.578 1 98.31 23 ILE B O 1
ATOM 2333 N N . ALA B 1 24 ? -6.441 20.062 21.672 1 97.88 24 ALA B N 1
ATOM 2334 C CA . ALA B 1 24 ? -6.82 20.984 22.734 1 97.88 24 ALA B CA 1
ATOM 2335 C C . ALA B 1 24 ? -6.859 20.281 24.078 1 97.88 24 ALA B C 1
ATOM 2337 O O . ALA B 1 24 ? -6.352 20.797 25.078 1 97.88 24 ALA B O 1
ATOM 2338 N N . LYS B 1 25 ? -7.445 19.109 24.078 1 98 25 LYS B N 1
ATOM 2339 C CA . LYS B 1 25 ? -7.551 18.328 25.312 1 98 25 LYS B CA 1
ATOM 2340 C C . LYS B 1 25 ? -6.176 18.078 25.922 1 98 25 LYS B C 1
ATOM 2342 O O . LYS B 1 25 ? -5.965 18.297 27.109 1 98 25 LYS B O 1
ATOM 2347 N N . ASN B 1 26 ? -5.254 17.641 25.141 1 98.31 26 ASN B N 1
ATOM 2348 C CA . ASN B 1 26 ? -3.932 17.281 25.641 1 98.31 26 ASN B CA 1
ATOM 2349 C C . ASN B 1 26 ? -3.133 18.5 26.062 1 98.31 26 ASN B C 1
ATOM 2351 O O . ASN B 1 26 ? -2.348 18.438 27.016 1 98.31 26 ASN B O 1
ATOM 2355 N N . LEU B 1 27 ? -3.316 19.609 25.359 1 98.06 27 LEU B N 1
ATOM 2356 C CA . LEU B 1 27 ? -2.691 20.859 25.781 1 98.06 27 LEU B CA 1
ATOM 2357 C C . LEU B 1 27 ? -3.188 21.281 27.172 1 98.06 27 LEU B C 1
ATOM 2359 O O . LEU B 1 27 ? -2.395 21.672 28.016 1 98.06 27 LEU B O 1
ATOM 2363 N N . LEU B 1 28 ? -4.477 21.156 27.375 1 97.5 28 LEU B N 1
ATOM 2364 C CA . LEU B 1 28 ? -5.082 21.484 28.656 1 97.5 28 LEU B CA 1
ATOM 2365 C C . LEU B 1 28 ? -4.559 20.578 29.766 1 97.5 28 LEU B C 1
ATOM 2367 O O . LEU B 1 28 ? -4.195 21.047 30.844 1 97.5 28 LEU B O 1
ATOM 2371 N N . LEU B 1 29 ? -4.477 19.344 29.453 1 97.12 29 LEU B N 1
ATOM 2372 C CA . LEU B 1 29 ? -4.043 18.359 30.422 1 97.12 29 LEU B CA 1
ATOM 2373 C C . LEU B 1 29 ? -2.592 18.594 30.844 1 97.12 29 LEU B C 1
ATOM 2375 O O . LEU B 1 29 ? -2.188 18.234 31.953 1 97.12 29 LEU B O 1
ATOM 2379 N N . LYS B 1 30 ? -1.891 19.219 29.984 1 96.81 30 LYS B N 1
ATOM 2380 C CA . LYS B 1 30 ? -0.487 19.484 30.281 1 96.81 30 LYS B CA 1
ATOM 2381 C C . LYS B 1 30 ? -0.323 20.844 30.969 1 96.81 30 LYS B C 1
ATOM 2383 O O . LYS B 1 30 ? 0.8 21.297 31.188 1 96.81 30 LYS B O 1
ATOM 2388 N N . GLY B 1 31 ? -1.444 21.531 31.156 1 95.69 31 GLY B N 1
ATOM 2389 C CA . GLY B 1 31 ? -1.414 22.719 32.031 1 95.69 31 GLY B CA 1
ATOM 2390 C C . GLY B 1 31 ? -1.419 24.016 31.234 1 95.69 31 GLY B C 1
ATOM 2391 O O . GLY B 1 31 ? -1.316 25.094 31.828 1 95.69 31 GLY B O 1
ATOM 2392 N N . HIS B 1 32 ? -1.569 24.016 29.938 1 96.94 32 HIS B N 1
ATOM 2393 C CA . HIS B 1 32 ? -1.634 25.234 29.141 1 96.94 32 HIS B CA 1
ATOM 2394 C C . HIS B 1 32 ? -3.012 25.891 29.234 1 96.94 32 HIS B C 1
ATOM 2396 O O . HIS B 1 32 ? -4.008 25.203 29.484 1 96.94 32 HIS B O 1
ATOM 2402 N N . ARG B 1 33 ? -2.992 27.203 29.125 1 96.81 33 ARG B N 1
ATOM 2403 C CA . ARG B 1 33 ? -4.254 27.906 28.922 1 96.81 33 ARG B CA 1
ATOM 2404 C C . ARG B 1 33 ? -4.648 27.922 27.453 1 96.81 33 ARG B C 1
ATOM 2406 O O . ARG B 1 33 ? -3.867 28.344 26.594 1 96.81 33 ARG B O 1
ATOM 2413 N N . VAL B 1 34 ? -5.863 27.453 27.188 1 97.31 34 VAL B N 1
ATOM 2414 C CA . VAL B 1 34 ? -6.25 27.297 25.781 1 97.31 34 VAL B CA 1
ATOM 2415 C C . VAL B 1 34 ? -7.566 28.031 25.531 1 97.31 34 VAL B C 1
ATOM 2417 O O . VAL B 1 34 ? -8.586 27.734 26.156 1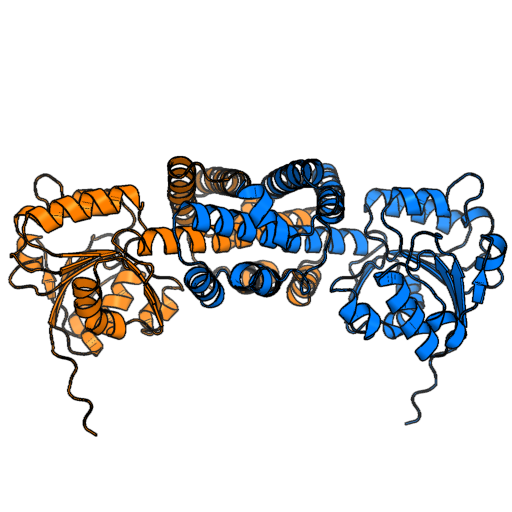 97.31 34 VAL B O 1
ATOM 2420 N N . ALA B 1 35 ? -7.527 29 24.672 1 96.62 35 ALA B N 1
ATOM 2421 C CA . ALA B 1 35 ? -8.734 29.609 24.125 1 96.62 35 ALA B CA 1
ATOM 2422 C C . ALA B 1 35 ? -9.109 28.969 22.797 1 96.62 35 ALA B C 1
ATOM 2424 O O . ALA B 1 35 ? -8.234 28.672 21.969 1 96.62 35 ALA B O 1
ATOM 2425 N N . ILE B 1 36 ? -10.445 28.766 22.578 1 96.81 36 ILE B N 1
ATOM 2426 C CA . ILE B 1 36 ? -10.883 28.016 21.406 1 96.81 36 ILE B CA 1
ATOM 2427 C C . ILE B 1 36 ? -11.875 28.844 20.594 1 96.81 36 ILE B C 1
ATOM 2429 O O . ILE B 1 36 ? -12.742 29.516 21.172 1 96.81 36 ILE B O 1
ATOM 2433 N N . PHE B 1 37 ? -11.625 28.875 19.312 1 93.06 37 PHE B N 1
ATOM 2434 C CA . PHE B 1 37 ? -12.609 29.359 18.344 1 93.06 37 PHE B CA 1
ATOM 2435 C C . PHE B 1 37 ? -12.992 28.25 17.375 1 93.06 37 PHE B C 1
ATOM 2437 O O . PHE B 1 37 ? -12.125 27.641 16.734 1 93.06 37 PHE B O 1
ATOM 2444 N N . ASP B 1 38 ? -14.328 27.969 17.297 1 85.38 38 ASP B N 1
ATOM 2445 C CA . ASP B 1 38 ? -14.742 26.844 16.484 1 85.38 38 ASP B CA 1
ATOM 2446 C C . ASP B 1 38 ? -16.016 27.156 15.711 1 85.38 38 ASP B C 1
ATOM 2448 O O . ASP B 1 38 ? -16.75 28.094 16.062 1 85.38 38 ASP B O 1
ATOM 2452 N N . HIS B 1 39 ? -16.078 26.406 14.609 1 82.06 39 HIS B N 1
ATOM 2453 C CA . HIS B 1 39 ? -17.297 26.453 13.82 1 82.06 39 HIS B CA 1
ATOM 2454 C C . HIS B 1 39 ? -18.438 25.703 14.5 1 82.06 39 HIS B C 1
ATOM 2456 O O . HIS B 1 39 ? -18.234 24.625 15.055 1 82.06 39 HIS B O 1
ATOM 2462 N N . PRO B 1 40 ? -19.609 26.266 14.477 1 75.31 40 PRO B N 1
ATOM 2463 C CA . PRO B 1 40 ? -20.75 25.641 15.156 1 75.31 40 PRO B CA 1
ATOM 2464 C C . PRO B 1 40 ? -21.078 24.25 14.625 1 75.31 40 PRO B C 1
ATOM 2466 O O . PRO B 1 40 ? -21.703 23.453 15.32 1 75.31 40 PRO B O 1
ATOM 2469 N N . GLY B 1 41 ? -20.625 23.812 13.547 1 80.19 41 GLY B N 1
ATOM 2470 C CA . GLY B 1 41 ? -20.984 22.516 12.992 1 80.19 41 GLY B CA 1
ATOM 2471 C C . GLY B 1 41 ? -20.094 21.391 13.508 1 80.19 41 GLY B C 1
ATOM 2472 O O . GLY B 1 41 ? -20.391 20.219 13.281 1 80.19 41 GLY B O 1
ATOM 2473 N N . ASN B 1 42 ? -19.219 21.641 14.375 1 85.31 42 ASN B N 1
ATOM 2474 C CA . ASN B 1 42 ? -18.328 20.625 14.922 1 85.31 42 ASN B CA 1
ATOM 2475 C C . ASN B 1 42 ? -18.875 20.047 16.234 1 85.31 42 ASN B C 1
ATOM 2477 O O . ASN B 1 42 ? -19.984 20.406 16.656 1 85.31 42 ASN B O 1
ATOM 2481 N N . GLN B 1 43 ? -18.172 19.016 16.75 1 83.5 43 GLN B N 1
ATOM 2482 C CA . GLN B 1 43 ? -18.562 18.406 18.016 1 83.5 43 GLN B CA 1
ATOM 2483 C C . GLN B 1 43 ? -18.516 19.422 19.156 1 83.5 43 GLN B C 1
ATOM 2485 O O . GLN B 1 43 ? -17.844 20.453 19.047 1 83.5 43 GLN B O 1
ATOM 2490 N N . SER B 1 44 ? -19.219 19.094 20.203 1 87.06 44 SER B N 1
ATOM 2491 C CA . SER B 1 44 ? -19.281 19.969 21.375 1 87.06 44 SER B CA 1
ATOM 2492 C C . SER B 1 44 ? -17.906 20.078 22.062 1 87.06 44 SER B C 1
ATOM 2494 O O . SER B 1 44 ? -17.156 19.094 22.109 1 87.06 44 SER B O 1
ATOM 2496 N N . CYS B 1 45 ? -17.672 21.297 22.594 1 92.25 45 CYS B N 1
ATOM 2497 C CA . CYS B 1 45 ? -16.438 21.531 23.328 1 92.25 45 CYS B CA 1
ATOM 2498 C C . CYS B 1 45 ? -16.703 21.578 24.828 1 92.25 45 CYS B C 1
ATOM 2500 O O . CYS B 1 45 ? -15.875 22.094 25.594 1 92.25 45 CYS B O 1
ATOM 2502 N N . ASP B 1 46 ? -17.828 21.047 25.234 1 94 46 ASP B N 1
ATOM 2503 C CA . ASP B 1 46 ? -18.219 21.125 26.641 1 94 46 ASP B CA 1
ATOM 2504 C C . ASP B 1 46 ? -17.188 20.438 27.516 1 94 46 ASP B C 1
ATOM 2506 O O . ASP B 1 46 ? -16.859 20.922 28.609 1 94 46 ASP B O 1
ATOM 2510 N N . ASP B 1 47 ? -16.766 19.406 27.125 1 95.88 47 ASP B N 1
ATOM 2511 C CA . ASP B 1 47 ? -15.773 18.672 27.906 1 95.88 47 ASP B CA 1
ATOM 2512 C C . ASP B 1 47 ? -14.469 19.469 28.016 1 95.88 47 ASP B C 1
ATOM 2514 O O . ASP B 1 47 ? -13.805 19.453 29.062 1 95.88 47 ASP B O 1
ATOM 2518 N N . LEU B 1 48 ? -14.133 20.188 26.984 1 97.25 48 LEU B N 1
ATOM 2519 C CA . LEU B 1 48 ? -12.93 21.016 27.016 1 97.25 48 LEU B CA 1
ATOM 2520 C C . LEU B 1 48 ? -13.109 22.203 27.953 1 97.25 48 LEU B C 1
ATOM 2522 O O . LEU B 1 48 ? -12.172 22.594 28.656 1 97.25 48 LEU B O 1
ATOM 2526 N N . ILE B 1 49 ? -14.281 22.734 27.953 1 96 49 ILE B N 1
ATOM 2527 C CA . ILE B 1 49 ? -14.602 23.844 28.844 1 96 49 ILE B CA 1
ATOM 2528 C C . ILE B 1 49 ? -14.492 23.375 30.297 1 96 49 ILE B C 1
ATOM 2530 O O . ILE B 1 49 ? -13.945 24.078 31.156 1 96 49 ILE B O 1
ATOM 2534 N N . GLN B 1 50 ? -14.93 22.188 30.5 1 97.19 50 GLN B N 1
ATOM 2535 C CA . GLN B 1 50 ? -14.844 21.625 31.844 1 97.19 50 GLN B CA 1
ATOM 2536 C C . GLN B 1 50 ? -13.391 21.406 32.25 1 97.19 50 GLN B C 1
ATOM 2538 O O . GLN B 1 50 ? -13.055 21.484 33.438 1 97.19 50 GLN B O 1
ATOM 2543 N N . LEU B 1 51 ? -12.562 21.234 31.297 1 96.88 51 LEU B N 1
ATOM 2544 C CA . LEU B 1 51 ? -11.141 21.031 31.547 1 96.88 51 LEU B CA 1
ATOM 2545 C C . LEU B 1 51 ? -10.414 22.359 31.688 1 96.88 51 LEU B C 1
ATOM 2547 O O . LEU B 1 51 ? -9.219 22.391 32 1 96.88 51 LEU B O 1
ATOM 2551 N N . GLY B 1 52 ? -11.141 23.484 31.359 1 97 52 GLY B N 1
ATOM 2552 C CA . GLY B 1 52 ? -10.539 24.781 31.609 1 97 52 GLY B CA 1
ATOM 2553 C C . GLY B 1 52 ? -10.383 25.625 30.359 1 97 52 GLY B C 1
ATOM 2554 O O . GLY B 1 52 ? -9.859 26.734 30.422 1 97 52 GLY B O 1
ATOM 2555 N N . ALA B 1 53 ? -10.852 25.203 29.25 1 97.25 53 ALA B N 1
ATOM 2556 C CA . ALA B 1 53 ? -10.75 25.969 28.016 1 97.25 53 ALA B CA 1
ATOM 2557 C C . ALA B 1 53 ? -11.695 27.172 28.031 1 97.25 53 ALA B C 1
ATOM 2559 O O . ALA B 1 53 ? -12.742 27.141 28.703 1 97.25 53 ALA B O 1
ATOM 2560 N N . THR B 1 54 ? -11.297 28.172 27.359 1 95.75 54 THR B N 1
ATOM 2561 C CA . THR B 1 54 ? -12.164 29.328 27.141 1 95.75 54 THR B CA 1
ATOM 2562 C C . THR B 1 54 ? -12.656 29.375 25.703 1 95.75 54 THR B C 1
ATOM 2564 O O . THR B 1 54 ? -11.852 29.328 24.766 1 95.75 54 THR B O 1
ATOM 2567 N N . PHE B 1 55 ? -13.922 29.516 25.547 1 94.44 55 PHE B N 1
ATOM 2568 C CA . PHE B 1 55 ? -14.484 29.625 24.203 1 94.44 55 PHE B CA 1
ATOM 2569 C C . PHE B 1 55 ? -14.609 31.078 23.797 1 94.44 55 PHE B C 1
ATOM 2571 O O . PHE B 1 55 ? -15.148 31.906 24.531 1 94.44 55 PHE B O 1
ATOM 2578 N N . CYS B 1 56 ? -14.07 31.344 22.625 1 92.5 56 CYS B N 1
ATOM 2579 C CA . CYS B 1 56 ? -14.086 32.719 22.109 1 92.5 56 CYS B CA 1
ATOM 2580 C C . CYS B 1 56 ? -15.117 32.844 21 1 92.5 56 CYS B C 1
ATOM 2582 O O . CYS B 1 56 ? -15.281 31.953 20.172 1 92.5 56 CYS B O 1
ATOM 2584 N N . SER B 1 57 ? -15.742 34.031 20.906 1 89.38 57 SER B N 1
ATOM 2585 C CA . SER B 1 57 ? -16.766 34.281 19.906 1 89.38 57 SER B CA 1
ATOM 2586 C C . SER B 1 57 ? -16.234 35.125 18.766 1 89.38 57 SER B C 1
ATOM 2588 O O . SER B 1 57 ? -16.859 35.219 17.703 1 89.38 57 SER B O 1
ATOM 2590 N N . THR B 1 58 ? -15.016 35.719 19.031 1 88.06 58 THR B N 1
ATOM 2591 C CA . THR B 1 58 ? -14.406 36.531 18 1 88.06 58 THR B CA 1
ATOM 2592 C C . THR B 1 58 ? -12.922 36.219 17.844 1 88.06 58 THR B C 1
ATOM 2594 O O . THR B 1 58 ? -12.305 35.656 18.75 1 88.06 58 THR B O 1
ATOM 2597 N N . PHE B 1 59 ? -12.438 36.625 16.703 1 89.12 59 PHE B N 1
ATOM 2598 C CA . PHE B 1 59 ? -11.016 36.438 16.453 1 89.12 59 PHE B CA 1
ATOM 2599 C C . PHE B 1 59 ? -10.18 37.281 17.406 1 89.12 59 PHE B C 1
ATOM 2601 O O . PHE B 1 59 ? -9.117 36.844 17.859 1 89.12 59 PHE B O 1
ATOM 2608 N N . SER B 1 60 ? -10.664 38.438 17.672 1 86.75 60 SER B N 1
ATOM 2609 C CA . SER B 1 60 ? -9.945 39.344 18.562 1 86.75 60 SER B CA 1
ATOM 2610 C C . SER B 1 60 ? -9.773 38.719 19.953 1 86.75 60 SER B C 1
ATOM 2612 O O . SER B 1 60 ? -8.695 38.812 20.547 1 86.75 60 SER B O 1
ATOM 2614 N N . GLU B 1 61 ? -10.82 38.156 20.422 1 88.94 61 GLU B N 1
ATOM 2615 C CA . GLU B 1 61 ? -10.758 37.469 21.719 1 88.94 61 GLU B CA 1
ATOM 2616 C C . GLU B 1 61 ? -9.773 36.312 21.688 1 88.94 61 GLU B C 1
ATOM 2618 O O . GLU B 1 61 ? -9.07 36.062 22.672 1 88.94 61 GLU B O 1
ATOM 2623 N N . LEU B 1 62 ? -9.695 35.688 20.594 1 92.69 62 LEU B N 1
ATOM 2624 C CA . LEU B 1 62 ? -8.898 34.469 20.469 1 92.69 62 LEU B CA 1
ATOM 2625 C C . LEU B 1 62 ? -7.41 34.781 20.484 1 92.69 62 LEU B C 1
ATOM 2627 O O . LEU B 1 62 ? -6.613 34.031 21.031 1 92.69 62 LEU B O 1
ATOM 2631 N N . VAL B 1 63 ? -7.039 35.906 19.922 1 89.38 63 VAL B N 1
ATOM 2632 C CA . VAL B 1 63 ? -5.617 36.094 19.656 1 89.38 63 VAL B CA 1
ATOM 2633 C C . VAL B 1 63 ? -5.027 37.031 20.703 1 89.38 63 VAL B C 1
ATOM 2635 O O . VAL B 1 63 ? -3.812 37.25 20.734 1 89.38 63 VAL B O 1
ATOM 2638 N N . GLN B 1 64 ? -5.863 37.594 21.562 1 86.94 64 GLN B N 1
ATOM 2639 C CA . GLN B 1 64 ? -5.375 38.531 22.578 1 86.94 64 GLN B CA 1
ATOM 2640 C C . GLN B 1 64 ? -4.375 37.875 23.516 1 86.94 64 GLN B C 1
ATOM 2642 O O . GLN B 1 64 ? -4.688 36.844 24.141 1 86.94 64 GLN B O 1
ATOM 2647 N N . ASP B 1 65 ? -3.125 38.375 23.578 1 86.94 65 ASP B N 1
ATOM 2648 C CA . ASP B 1 65 ? -2.076 38 24.516 1 86.94 65 ASP B CA 1
ATOM 2649 C C . ASP B 1 65 ? -1.739 36.5 24.406 1 86.94 65 ASP B C 1
ATOM 2651 O O . ASP B 1 65 ? -1.696 35.781 25.406 1 86.94 65 ASP B O 1
ATOM 2655 N N . LYS B 1 66 ? -1.657 36.031 23.203 1 91.62 66 LYS B N 1
ATOM 2656 C CA . LYS B 1 66 ? -1.327 34.625 23 1 91.62 66 LYS B CA 1
ATOM 2657 C C . LYS B 1 66 ? 0.129 34.438 22.578 1 91.62 66 LYS B C 1
ATOM 2659 O O . LYS B 1 66 ? 0.641 35.219 21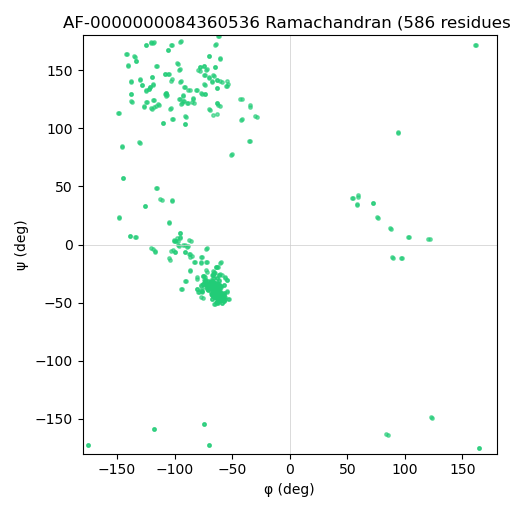.766 1 91.62 66 LYS B O 1
ATOM 2664 N N . ASP B 1 67 ? 0.724 33.375 23.125 1 92.75 67 ASP B N 1
ATOM 2665 C CA . ASP B 1 67 ? 2.068 33 22.719 1 92.75 67 ASP B CA 1
ATOM 2666 C C . ASP B 1 67 ? 2.043 32.25 21.391 1 92.75 67 ASP B C 1
ATOM 2668 O O . ASP B 1 67 ? 2.932 32.406 20.562 1 92.75 67 ASP B O 1
ATOM 2672 N N . VAL B 1 68 ? 1.054 31.406 21.312 1 96.62 68 VAL B N 1
ATOM 2673 C CA . VAL B 1 68 ? 0.96 30.5 20.172 1 96.62 68 VAL B CA 1
ATOM 2674 C C . VAL B 1 68 ? -0.486 30.422 19.688 1 96.62 68 VAL B C 1
ATOM 2676 O O . VAL B 1 68 ? -1.419 30.453 20.5 1 96.62 68 VAL B O 1
ATOM 2679 N N . LEU B 1 69 ? -0.661 30.391 18.422 1 97.06 69 LEU B N 1
ATOM 2680 C CA . LEU B 1 69 ? -1.947 30.125 17.797 1 97.06 69 LEU B CA 1
ATOM 2681 C C . LEU B 1 69 ? -1.892 28.828 16.984 1 97.06 69 LEU B C 1
ATOM 2683 O O . LEU B 1 69 ? -1.113 28.734 16.031 1 97.06 69 LEU B O 1
ATOM 2687 N N . PHE B 1 70 ? -2.75 27.859 17.375 1 98 70 PHE B N 1
ATOM 2688 C CA . PHE B 1 70 ? -2.898 26.625 16.625 1 98 70 PHE B CA 1
ATOM 2689 C C . PHE B 1 70 ? -4.016 26.75 15.594 1 98 70 PHE B C 1
ATOM 2691 O O . PHE B 1 70 ? -5.094 27.266 15.898 1 98 70 PHE B O 1
ATOM 2698 N N . ILE B 1 71 ? -3.717 26.266 14.398 1 97.81 71 ILE B N 1
ATOM 2699 C CA . ILE B 1 71 ? -4.711 26.234 13.328 1 97.81 71 ILE B CA 1
ATOM 2700 C C . ILE B 1 71 ? -4.941 24.797 12.875 1 97.81 71 ILE B C 1
ATOM 2702 O O . ILE B 1 71 ? -4.008 24.125 12.43 1 97.81 71 ILE B O 1
ATOM 2706 N N . VAL B 1 72 ? -6.129 24.266 13.031 1 97.81 72 VAL B N 1
ATOM 2707 C CA . VAL B 1 72 ? -6.531 22.922 12.641 1 97.81 72 VAL B CA 1
ATOM 2708 C C . VAL B 1 72 ? -7.824 22.984 11.828 1 97.81 72 VAL B C 1
ATOM 2710 O O . VAL B 1 72 ? -8.914 22.828 12.383 1 97.81 72 VAL B O 1
ATOM 2713 N N . LEU B 1 73 ? -7.664 23.156 10.531 1 96.69 73 LEU B N 1
ATOM 2714 C CA . LEU B 1 73 ? -8.812 23.453 9.672 1 96.69 73 LEU B CA 1
ATOM 2715 C C . LEU B 1 73 ? -8.906 22.438 8.531 1 96.69 73 LEU B C 1
ATOM 2717 O O . LEU B 1 73 ? -8.031 21.578 8.383 1 96.69 73 LEU B O 1
ATOM 2721 N N . PRO B 1 74 ? -9.93 22.406 7.742 1 94.88 74 PRO B N 1
ATOM 2722 C CA . PRO B 1 74 ? -10.156 21.391 6.715 1 94.88 74 PRO B CA 1
ATOM 2723 C C . PRO B 1 74 ? -9.125 21.438 5.594 1 94.88 74 PRO B C 1
ATOM 2725 O O . PRO B 1 74 ? -8.836 20.422 4.965 1 94.88 74 PRO B O 1
ATOM 2728 N N . GLY B 1 75 ? -8.672 22.719 5.332 1 97.5 75 GLY B N 1
ATOM 2729 C CA . GLY B 1 75 ? -7.727 22.812 4.23 1 97.5 75 GLY B CA 1
ATOM 2730 C C . GLY B 1 75 ? -7.168 24.203 4.031 1 97.5 75 GLY B C 1
ATOM 2731 O O . GLY B 1 75 ? -7.406 25.094 4.852 1 97.5 75 GLY B O 1
ATOM 2732 N N . SER B 1 76 ? -6.426 24.344 2.951 1 98.12 76 SER B N 1
ATOM 2733 C CA . SER B 1 76 ? -5.684 25.562 2.66 1 98.12 76 SER B CA 1
ATOM 2734 C C . SER B 1 76 ? -6.621 26.75 2.502 1 98.12 76 SER B C 1
ATOM 2736 O O . SER B 1 76 ? -6.34 27.844 3.006 1 98.12 76 SER B O 1
ATOM 2738 N N . PRO B 1 77 ? -7.766 26.609 1.838 1 97.12 77 PRO B N 1
ATOM 2739 C CA . PRO B 1 77 ? -8.641 27.766 1.683 1 97.12 77 PRO B CA 1
ATOM 2740 C C . PRO B 1 77 ? -9.133 28.328 3.02 1 97.12 77 PRO B C 1
ATOM 2742 O O . PRO B 1 77 ? -9.203 29.547 3.199 1 97.12 77 PRO B O 1
ATOM 2745 N N . GLU B 1 78 ? -9.461 27.469 3.867 1 95.94 78 GLU B N 1
ATOM 2746 C CA . GLU B 1 78 ? -9.93 27.891 5.18 1 95.94 78 GLU B CA 1
ATOM 2747 C C . GLU B 1 78 ? -8.82 28.578 5.969 1 95.94 78 GLU B C 1
ATOM 2749 O O . GLU B 1 78 ? -9.062 29.578 6.66 1 95.94 78 GLU B O 1
ATOM 2754 N N . VAL B 1 79 ? -7.613 28.062 5.879 1 97.25 79 VAL B N 1
ATOM 2755 C CA . VAL B 1 79 ? -6.473 28.672 6.566 1 97.25 79 VAL B CA 1
ATOM 2756 C C . VAL B 1 79 ? -6.223 30.062 6.02 1 97.25 79 VAL B C 1
ATOM 2758 O O . VAL B 1 79 ? -6.027 31.016 6.781 1 97.25 79 VAL B O 1
ATOM 2761 N N . GLU B 1 80 ? -6.242 30.188 4.715 1 96.62 80 GLU B N 1
ATOM 2762 C CA . GLU B 1 80 ? -6.031 31.484 4.074 1 96.62 80 GLU B CA 1
ATOM 2763 C C . GLU B 1 80 ? -7.109 32.469 4.484 1 96.62 80 GLU B C 1
ATOM 2765 O O . GLU B 1 80 ? -6.809 33.656 4.77 1 96.62 80 GLU B O 1
ATOM 2770 N N . ALA B 1 81 ? -8.297 32.031 4.477 1 94.38 81 ALA B N 1
ATOM 2771 C CA . ALA B 1 81 ? -9.414 32.875 4.84 1 94.38 81 ALA B CA 1
ATOM 2772 C C . ALA B 1 81 ? -9.273 33.406 6.273 1 94.38 81 ALA B C 1
ATOM 2774 O O . ALA B 1 81 ? -9.5 34.562 6.551 1 94.38 81 ALA B O 1
ATOM 2775 N N . VAL B 1 82 ? -8.852 32.531 7.141 1 94.44 82 VAL B N 1
ATOM 2776 C CA . VAL B 1 82 ? -8.781 32.844 8.562 1 94.44 82 VAL B CA 1
ATOM 2777 C C . VAL B 1 82 ? -7.59 33.781 8.828 1 94.44 82 VAL B C 1
ATOM 2779 O O . VAL B 1 82 ? -7.676 34.688 9.648 1 94.44 82 VAL B O 1
ATOM 2782 N N . LEU B 1 83 ? -6.535 33.594 8.133 1 95.06 83 LEU B N 1
ATOM 2783 C CA . LEU B 1 83 ? -5.312 34.344 8.445 1 95.06 83 LEU B CA 1
ATOM 2784 C C . LEU B 1 83 ? -5.219 35.594 7.609 1 95.06 83 LEU B C 1
ATOM 2786 O O . LEU B 1 83 ? -4.797 36.656 8.109 1 95.06 83 LEU B O 1
ATOM 2790 N N . LEU B 1 84 ? -5.633 35.531 6.309 1 93.5 84 LEU B N 1
ATOM 2791 C CA . LEU B 1 84 ? -5.285 36.625 5.379 1 93.5 84 LEU B CA 1
ATOM 2792 C C . LEU B 1 84 ? -6.539 37.312 4.879 1 93.5 84 LEU B C 1
ATOM 2794 O O . LEU B 1 84 ? -6.445 38.344 4.199 1 93.5 84 LEU B O 1
ATOM 2798 N N . GLY B 1 85 ? -7.656 36.844 5.195 1 90.12 85 GLY B N 1
ATOM 2799 C CA . GLY B 1 85 ? -8.875 37.469 4.719 1 90.12 85 GLY B CA 1
ATOM 2800 C C . GLY B 1 85 ? -9.039 38.906 5.211 1 90.12 85 GLY B C 1
ATOM 2801 O O . GLY B 1 85 ? -8.172 39.406 5.922 1 90.12 85 GLY B O 1
ATOM 2802 N N . GLU B 1 86 ? -10.117 39.625 4.844 1 84.44 86 GLU B N 1
ATOM 2803 C CA . GLU B 1 86 ? -10.391 41 5.176 1 84.44 86 GLU B CA 1
ATOM 2804 C C . GLU B 1 86 ? -10.344 41.25 6.684 1 84.44 86 GLU B C 1
ATOM 2806 O O . GLU B 1 86 ? -9.797 42.25 7.148 1 84.44 86 GLU B O 1
ATOM 2811 N N . GLN B 1 87 ? -10.852 40.344 7.43 1 82.69 87 GLN B N 1
ATOM 2812 C CA . GLN B 1 87 ? -10.789 40.406 8.883 1 82.69 87 GLN B CA 1
ATOM 2813 C C . GLN B 1 87 ? -9.898 39.281 9.43 1 82.69 87 GLN B C 1
ATOM 2815 O O . GLN B 1 87 ? -10.195 38.688 10.477 1 82.69 87 GLN B O 1
ATOM 2820 N N . GLY B 1 88 ? -8.859 39.094 8.68 1 86.38 88 GLY B N 1
ATOM 2821 C CA . GLY B 1 88 ? -7.984 38 9.008 1 86.38 88 GLY B CA 1
ATOM 2822 C C . GLY B 1 88 ? -7.195 38.219 10.289 1 86.38 88 GLY B C 1
ATOM 2823 O O . GLY B 1 88 ? -6.992 39.344 10.711 1 86.38 88 GLY B O 1
ATOM 2824 N N . LEU B 1 89 ? -6.719 37.188 10.773 1 90.75 89 LEU B N 1
ATOM 2825 C CA . LEU B 1 89 ? -6.09 37.188 12.094 1 90.75 89 LEU B CA 1
ATOM 2826 C C . LEU B 1 89 ? -4.73 37.875 12.039 1 90.75 89 LEU B C 1
ATOM 2828 O O . LEU B 1 89 ? -4.277 38.438 13.039 1 90.75 89 LEU B O 1
ATOM 2832 N N . VAL B 1 90 ? -4.121 37.844 10.938 1 87.44 90 VAL B N 1
ATOM 2833 C CA . VAL B 1 90 ? -2.756 38.344 10.828 1 87.44 90 VAL B CA 1
ATOM 2834 C C . VAL B 1 90 ? -2.727 39.812 11.141 1 87.44 90 VAL B C 1
ATOM 2836 O O . VAL B 1 90 ? -1.742 40.344 11.688 1 87.44 90 VAL B O 1
ATOM 2839 N N . ALA B 1 91 ? -3.836 40.5 10.867 1 84.12 91 ALA B N 1
ATOM 2840 C CA . ALA B 1 91 ? -3.916 41.938 11.117 1 84.12 91 ALA B CA 1
ATOM 2841 C C . ALA B 1 91 ? -4.016 42.219 12.609 1 84.12 91 ALA B C 1
ATOM 2843 O O . ALA B 1 91 ? -3.742 43.344 13.047 1 84.12 91 ALA B O 1
ATOM 2844 N N . HIS B 1 92 ? -4.297 41.281 13.398 1 83.94 92 HIS B N 1
ATOM 2845 C CA . HIS B 1 92 ? -4.586 41.5 14.805 1 83.94 92 HIS B CA 1
ATOM 2846 C C . HIS B 1 92 ? -3.604 40.75 15.695 1 83.94 92 HIS B C 1
ATOM 2848 O O . HIS B 1 92 ? -3.646 40.875 16.922 1 83.94 92 HIS B O 1
ATOM 2854 N N . LEU B 1 93 ? -2.732 40 15.102 1 87.5 93 LEU B N 1
ATOM 2855 C CA . LEU B 1 93 ? -1.815 39.188 15.891 1 87.5 93 LEU B CA 1
ATOM 2856 C C . LEU B 1 93 ? -0.747 40.062 16.547 1 87.5 93 LEU B C 1
ATOM 2858 O O . LEU B 1 93 ? -0.168 40.938 15.898 1 87.5 93 LEU B O 1
ATOM 2862 N N . PRO B 1 94 ? -0.582 39.875 17.844 1 88 94 PRO B N 1
ATOM 2863 C CA . PRO B 1 94 ? 0.575 40.531 18.453 1 88 94 PRO B CA 1
ATOM 2864 C C . PRO B 1 94 ? 1.898 40.094 17.828 1 88 94 PRO B C 1
ATOM 2866 O O . PRO B 1 94 ? 2.07 38.906 17.516 1 88 94 PRO B O 1
ATOM 2869 N N . PRO B 1 95 ? 2.785 41.062 17.656 1 91.12 95 PRO B N 1
ATOM 2870 C CA . PRO B 1 95 ? 4.117 40.625 17.203 1 91.12 95 PRO B CA 1
ATOM 2871 C C . PRO B 1 95 ? 4.734 39.562 18.109 1 91.12 95 PRO B C 1
ATOM 2873 O O . PRO B 1 95 ? 4.555 39.594 19.328 1 91.12 95 PRO B O 1
ATOM 2876 N N . GLY B 1 96 ? 5.359 38.656 17.453 1 94.5 96 GLY B N 1
ATOM 2877 C CA . GLY B 1 96 ? 6.031 37.594 18.219 1 94.5 96 GLY B CA 1
ATOM 2878 C C . GLY B 1 96 ? 5.207 36.344 18.344 1 94.5 96 GLY B C 1
ATOM 2879 O O . GLY B 1 96 ? 5.727 35.281 18.734 1 94.5 96 GLY B O 1
ATOM 2880 N N . THR B 1 97 ? 3.92 36.375 17.984 1 95.75 97 THR B N 1
ATOM 2881 C CA . THR B 1 97 ? 3.072 35.188 18.062 1 95.75 97 THR B CA 1
ATOM 2882 C C . THR B 1 97 ? 3.58 34.094 17.125 1 95.75 97 THR B C 1
ATOM 2884 O O . THR B 1 97 ? 3.975 34.375 15.992 1 95.75 97 THR B O 1
ATOM 2887 N N . LEU B 1 98 ? 3.637 32.906 17.625 1 97.56 98 LEU B N 1
ATOM 2888 C CA . LEU B 1 98 ? 3.963 31.734 16.812 1 97.56 98 LEU B CA 1
ATOM 2889 C C . LEU B 1 98 ? 2.697 31.062 16.297 1 97.56 98 LEU B C 1
ATOM 2891 O O . LEU B 1 98 ? 1.836 30.656 17.078 1 97.56 98 LEU B O 1
ATOM 2895 N N . ILE B 1 99 ? 2.588 30.953 15.008 1 98.12 99 ILE B N 1
ATOM 2896 C CA . ILE B 1 99 ? 1.482 30.219 14.398 1 98.12 99 ILE B CA 1
ATOM 2897 C C . ILE B 1 99 ? 1.922 28.797 14.086 1 98.12 99 ILE B C 1
ATOM 2899 O O . ILE B 1 99 ? 2.941 28.578 13.422 1 98.12 99 ILE B O 1
ATOM 2903 N N . ILE B 1 100 ? 1.184 27.812 14.586 1 98.69 100 ILE B N 1
ATOM 2904 C CA . ILE B 1 100 ? 1.37 26.391 14.273 1 98.69 100 ILE B CA 1
ATOM 2905 C C . ILE B 1 100 ? 0.199 25.891 13.43 1 98.69 100 ILE B C 1
ATOM 2907 O O . ILE B 1 100 ? -0.901 25.688 13.945 1 98.69 100 ILE B O 1
ATOM 2911 N N . ASP B 1 101 ? 0.423 25.719 12.172 1 98.81 101 ASP B N 1
ATOM 2912 C CA . ASP B 1 101 ? -0.605 25.266 11.242 1 98.81 101 ASP B CA 1
ATOM 2913 C C . ASP B 1 101 ? -0.597 23.75 11.125 1 98.81 101 ASP B C 1
ATOM 2915 O O . ASP B 1 101 ? 0.207 23.172 10.383 1 98.81 101 ASP B O 1
ATOM 2919 N N . ALA B 1 102 ? -1.547 23.141 11.766 1 98.81 102 ALA B N 1
ATOM 2920 C CA . ALA B 1 102 ? -1.62 21.688 11.812 1 98.81 102 ALA B CA 1
ATOM 2921 C C . ALA B 1 102 ? -2.555 21.141 10.727 1 98.81 102 ALA B C 1
ATOM 2923 O O . ALA B 1 102 ? -2.85 19.953 10.695 1 98.81 102 ALA B O 1
ATOM 2924 N N . THR B 1 103 ? -3.041 22.016 9.867 1 98.44 103 THR B N 1
ATOM 2925 C CA . THR B 1 103 ? -3.959 21.688 8.781 1 98.44 103 THR B CA 1
ATOM 2926 C C . THR B 1 103 ? -3.25 20.875 7.703 1 98.44 103 THR B C 1
ATOM 2928 O O . THR B 1 103 ? -2.035 20.984 7.527 1 98.44 103 THR B O 1
ATOM 2931 N N . THR B 1 104 ? -3.98 19.891 7.105 1 98.38 104 THR B N 1
ATOM 2932 C CA . THR B 1 104 ? -3.486 19.375 5.836 1 98.38 104 THR B CA 1
ATOM 2933 C C . THR B 1 104 ? -3.609 20.422 4.734 1 98.38 104 THR B C 1
ATOM 2935 O O . THR B 1 104 ? -4.715 20.844 4.391 1 98.38 104 THR B O 1
ATOM 2938 N N . ALA B 1 105 ? -2.402 20.859 4.191 1 98.62 105 ALA B N 1
ATOM 2939 C CA . ALA B 1 105 ? -2.438 22.031 3.332 1 98.62 105 ALA B CA 1
ATOM 2940 C C . ALA B 1 105 ? -1.476 21.875 2.156 1 98.62 105 ALA B C 1
ATOM 2942 O O . ALA B 1 105 ? -0.628 20.984 2.15 1 98.62 105 ALA B O 1
ATOM 2943 N N . GLU B 1 106 ? -1.72 22.766 1.164 1 98.56 106 GLU B N 1
ATOM 2944 C CA . GLU B 1 106 ? -0.826 22.828 0.012 1 98.56 106 GLU B CA 1
ATOM 2945 C C . GLU B 1 106 ? 0.467 23.562 0.364 1 98.56 106 GLU B C 1
ATOM 2947 O O . GLU B 1 106 ? 0.433 24.703 0.833 1 98.56 106 GLU B O 1
ATOM 2952 N N . PRO B 1 107 ? 1.592 22.969 0.033 1 98.38 107 PRO B N 1
ATOM 2953 C CA . PRO B 1 107 ? 2.877 23.547 0.427 1 98.38 107 PRO B CA 1
ATOM 2954 C C . PRO B 1 107 ? 3.094 24.953 -0.152 1 98.38 107 PRO B C 1
ATOM 2956 O O . PRO B 1 107 ? 3.574 25.844 0.549 1 98.38 107 PRO B O 1
ATOM 2959 N N . GLU B 1 108 ? 2.744 25.188 -1.367 1 97.25 108 GLU B N 1
ATOM 2960 C CA . GLU B 1 108 ? 2.957 26.484 -1.997 1 97.25 108 GLU B CA 1
ATOM 2961 C C . GLU B 1 108 ? 2.137 27.578 -1.312 1 97.25 108 GLU B C 1
ATOM 2963 O O . GLU B 1 108 ? 2.607 28.703 -1.139 1 97.25 108 GLU B O 1
ATOM 2968 N N . ARG B 1 109 ? 1 27.25 -0.927 1 97.62 109 ARG B N 1
ATOM 2969 C CA . ARG B 1 109 ? 0.149 28.203 -0.22 1 97.62 109 ARG B CA 1
ATOM 2970 C C . ARG B 1 109 ? 0.68 28.469 1.184 1 97.62 109 ARG B C 1
ATOM 2972 O O . ARG B 1 109 ? 0.595 29.594 1.679 1 97.62 109 ARG B O 1
ATOM 2979 N N . SER B 1 110 ? 1.224 27.453 1.768 1 98.06 110 SER B N 1
ATOM 2980 C CA . SER B 1 110 ? 1.82 27.609 3.09 1 98.06 110 SER B CA 1
ATOM 2981 C C . SER B 1 110 ? 2.971 28.609 3.055 1 98.06 110 SER B C 1
ATOM 2983 O O . SER B 1 110 ? 3.166 29.375 4.004 1 98.06 110 SER B O 1
ATOM 2985 N N . LEU B 1 111 ? 3.75 28.609 1.989 1 97.94 111 LEU B N 1
ATOM 2986 C CA . LEU B 1 111 ? 4.848 29.562 1.838 1 97.94 111 LEU B CA 1
ATOM 2987 C C . LEU B 1 111 ? 4.324 31 1.767 1 97.94 111 LEU B C 1
ATOM 2989 O O . LEU B 1 111 ? 4.891 31.906 2.385 1 97.94 111 LEU B O 1
ATOM 2993 N N . THR B 1 112 ? 3.246 31.125 1.043 1 97 112 THR B N 1
ATOM 2994 C CA . THR B 1 112 ? 2.629 32.438 0.913 1 97 112 THR B CA 1
ATOM 2995 C C . THR B 1 112 ? 2.104 32.938 2.262 1 97 112 THR B C 1
ATOM 2997 O O . THR B 1 112 ? 2.309 34.094 2.631 1 97 112 THR B O 1
ATOM 3000 N N . ILE B 1 113 ? 1.521 32.094 2.947 1 97.44 113 ILE B N 1
ATOM 3001 C CA . ILE B 1 113 ? 0.965 32.406 4.258 1 97.44 113 ILE B CA 1
ATOM 3002 C C . ILE B 1 113 ? 2.094 32.781 5.223 1 97.44 113 ILE B C 1
ATOM 3004 O O . ILE B 1 113 ? 2.014 3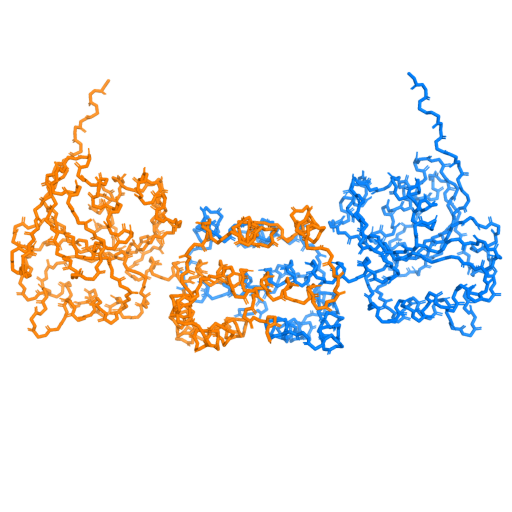3.75 5.941 1 97.44 113 ILE B O 1
ATOM 3008 N N . ALA B 1 114 ? 3.102 32 5.207 1 98.19 114 ALA B N 1
ATOM 3009 C CA . ALA B 1 114 ? 4.242 32.219 6.09 1 98.19 114 ALA B CA 1
ATOM 3010 C C . ALA B 1 114 ? 4.867 33.594 5.84 1 98.19 114 ALA B C 1
ATOM 3012 O O . ALA B 1 114 ? 5.242 34.281 6.781 1 98.19 114 ALA B O 1
ATOM 3013 N N . ALA B 1 115 ? 4.988 33.938 4.582 1 97.31 115 ALA B N 1
ATOM 3014 C CA . ALA B 1 115 ? 5.555 35.219 4.223 1 97.31 115 ALA B CA 1
ATOM 3015 C C . ALA B 1 115 ? 4.707 36.375 4.781 1 97.31 115 ALA B C 1
ATOM 3017 O O . ALA B 1 115 ? 5.242 37.344 5.32 1 97.31 115 ALA B O 1
ATOM 3018 N N . ALA B 1 116 ? 3.441 36.25 4.652 1 95.69 116 ALA B N 1
ATOM 3019 C CA . ALA B 1 116 ? 2.529 37.281 5.148 1 95.69 116 ALA B CA 1
ATOM 3020 C C . ALA B 1 116 ? 2.604 37.375 6.668 1 95.69 116 ALA B C 1
ATOM 3022 O O . ALA B 1 116 ? 2.594 38.5 7.219 1 95.69 116 ALA B O 1
ATOM 3023 N N . VAL B 1 117 ? 2.688 36.281 7.336 1 96.25 117 VAL B N 1
ATOM 3024 C CA . VAL B 1 117 ? 2.74 36.219 8.789 1 96.25 117 VAL B CA 1
ATOM 3025 C C . VAL B 1 117 ? 4.047 36.812 9.289 1 96.25 117 VAL B C 1
ATOM 3027 O O . VAL B 1 117 ? 4.051 37.594 10.242 1 96.25 117 VAL B O 1
ATOM 3030 N N . THR B 1 118 ? 5.129 36.469 8.641 1 96.44 118 THR B N 1
ATOM 3031 C CA . THR B 1 118 ? 6.449 36.938 9.055 1 96.44 118 THR B CA 1
ATOM 3032 C C . THR B 1 118 ? 6.582 38.438 8.828 1 96.44 118 THR B C 1
ATOM 3034 O O . THR B 1 118 ? 7.25 39.125 9.594 1 96.44 118 THR B O 1
ATOM 3037 N N . ALA B 1 119 ? 5.941 38.906 7.797 1 95.06 119 ALA B N 1
ATOM 3038 C CA . ALA B 1 119 ? 5.961 40.344 7.496 1 95.06 119 ALA B CA 1
ATOM 3039 C C . ALA B 1 119 ? 5.324 41.156 8.625 1 95.06 119 ALA B C 1
ATOM 3041 O O . ALA B 1 119 ? 5.625 42.344 8.797 1 95.06 119 ALA B O 1
ATOM 3042 N N . LYS B 1 120 ? 4.559 40.531 9.414 1 92.69 120 LYS B N 1
ATOM 3043 C CA . LYS B 1 120 ? 3.885 41.188 10.523 1 92.69 120 LYS B CA 1
ATOM 3044 C C . LYS B 1 120 ? 4.648 41 11.828 1 92.69 120 LYS B C 1
ATOM 3046 O O . LYS B 1 120 ? 4.152 41.344 12.898 1 92.69 120 LYS B O 1
ATOM 3051 N N . GLY B 1 121 ? 5.809 40.344 11.727 1 94.81 121 GLY B N 1
ATOM 3052 C CA . GLY B 1 121 ? 6.648 40.156 12.898 1 94.81 121 GLY B CA 1
ATOM 3053 C C . GLY B 1 121 ? 6.297 38.906 13.688 1 94.81 121 GLY B C 1
ATOM 3054 O O . GLY B 1 121 ? 6.707 38.75 14.836 1 94.81 121 GLY B O 1
ATOM 3055 N N . CYS B 1 122 ? 5.516 38.062 13.086 1 96.19 122 CYS B N 1
ATOM 3056 C CA . CYS B 1 122 ? 5.16 36.781 13.703 1 96.19 122 CYS B CA 1
ATOM 3057 C C . CYS B 1 122 ? 5.969 35.625 13.102 1 96.19 122 CYS B C 1
ATOM 3059 O O . CYS B 1 122 ? 6.832 35.875 12.25 1 96.19 122 CYS B O 1
ATOM 3061 N N . SER B 1 123 ? 5.82 34.469 13.734 1 97.62 123 SER B N 1
ATOM 3062 C CA . SER B 1 123 ? 6.496 33.281 13.242 1 97.62 123 SER B CA 1
ATOM 3063 C C . SER B 1 123 ? 5.492 32.219 12.797 1 97.62 123 SER B C 1
ATOM 3065 O O . SER B 1 123 ? 4.344 32.219 13.25 1 97.62 123 SER B O 1
ATOM 3067 N N . TYR B 1 124 ? 5.953 31.359 11.844 1 98.44 124 TYR B N 1
ATOM 3068 C CA . TYR B 1 124 ? 5.078 30.344 11.266 1 98.44 124 TYR B CA 1
ATOM 3069 C C . TYR B 1 124 ? 5.801 29.016 11.125 1 98.44 124 TYR B C 1
ATOM 3071 O O . TYR B 1 124 ? 6.926 28.969 10.617 1 98.44 124 TYR B O 1
ATOM 3079 N N . VAL B 1 125 ? 5.125 27.938 11.641 1 98.81 125 VAL B N 1
ATOM 3080 C CA . VAL B 1 125 ? 5.539 26.578 11.32 1 98.81 125 VAL B CA 1
ATOM 3081 C C . VAL B 1 125 ? 4.34 25.781 10.812 1 98.81 125 VAL B C 1
ATOM 3083 O O . VAL B 1 125 ? 3.213 25.984 11.266 1 98.81 125 VAL B O 1
ATOM 3086 N N . ASP B 1 126 ? 4.539 25 9.773 1 98.88 126 ASP B N 1
ATOM 3087 C CA . ASP B 1 126 ? 3.553 23.984 9.438 1 98.88 126 ASP B CA 1
ATOM 3088 C C . ASP B 1 126 ? 3.832 22.672 10.18 1 98.88 126 ASP B C 1
ATOM 3090 O O . ASP B 1 126 ? 4.977 22.219 10.25 1 98.88 126 ASP B O 1
ATOM 3094 N N . ALA B 1 127 ? 2.734 22.109 10.789 1 98.88 127 ALA B N 1
ATOM 3095 C CA . ALA B 1 127 ? 2.9 20.953 11.664 1 98.88 127 ALA B CA 1
ATOM 3096 C C . ALA B 1 127 ? 1.72 20 11.539 1 98.88 127 ALA B C 1
ATOM 3098 O O . ALA B 1 127 ? 1.091 19.641 12.539 1 98.88 127 ALA B O 1
ATOM 3099 N N . PRO B 1 128 ? 1.481 19.531 10.297 1 98.81 128 PRO B N 1
ATOM 3100 C CA . PRO B 1 128 ? 0.413 18.547 10.164 1 98.81 128 PRO B CA 1
ATOM 3101 C C . PRO B 1 128 ? 0.721 17.234 10.898 1 98.81 128 PRO B C 1
ATOM 3103 O O . PRO B 1 128 ? 1.795 17.094 11.484 1 98.81 128 PRO B O 1
ATOM 3106 N N . MET B 1 129 ? -0.273 16.422 10.93 1 98.38 129 MET B N 1
ATOM 3107 C CA . MET B 1 129 ? -0.141 15.227 11.766 1 98.38 129 MET B CA 1
ATOM 3108 C C . MET B 1 129 ? -0.598 13.977 11.008 1 98.38 129 MET B C 1
ATOM 3110 O O . MET B 1 129 ? -1.278 14.086 9.984 1 98.38 129 MET B O 1
ATOM 3114 N N . THR B 1 130 ? -0.153 12.812 11.398 1 97.81 130 THR B N 1
ATOM 3115 C CA . THR B 1 130 ? -0.686 11.531 10.969 1 97.81 130 THR B CA 1
ATOM 3116 C C . THR B 1 130 ? -1.243 10.75 12.156 1 97.81 130 THR B C 1
ATOM 3118 O O . THR B 1 130 ? -1.101 11.172 13.305 1 97.81 130 THR B O 1
ATOM 3121 N N . ARG B 1 131 ? -1.843 9.633 11.836 1 95.81 131 ARG B N 1
ATOM 3122 C CA . ARG B 1 131 ? -2.641 8.789 12.719 1 95.81 131 ARG B CA 1
ATOM 3123 C C . ARG B 1 131 ? -4.078 9.289 12.812 1 95.81 131 ARG B C 1
ATOM 3125 O O . ARG B 1 131 ? -4.59 9.898 11.867 1 95.81 131 ARG B O 1
ATOM 3132 N N . THR B 1 132 ? -4.824 8.844 13.82 1 93.44 132 THR B N 1
ATOM 3133 C CA . THR B 1 132 ? -6.273 9.016 13.789 1 93.44 132 THR B CA 1
ATOM 3134 C C . THR B 1 132 ? -6.742 9.836 14.984 1 93.44 132 THR B C 1
ATOM 3136 O O . THR B 1 132 ? -5.941 10.195 15.852 1 93.44 132 THR B O 1
ATOM 3139 N N . PRO B 1 133 ? -8.047 10.188 15.016 1 93.44 133 PRO B N 1
ATOM 3140 C CA . PRO B 1 133 ? -8.609 10.891 16.172 1 93.44 133 PRO B CA 1
ATOM 3141 C C . PRO B 1 133 ? -8.398 10.133 17.484 1 93.44 133 PRO B C 1
ATOM 3143 O O . PRO B 1 133 ? -8.258 10.758 18.547 1 93.44 133 PRO B O 1
ATOM 3146 N N . LYS B 1 134 ? -8.312 8.828 17.375 1 93.12 134 LYS B N 1
ATOM 3147 C CA . LYS B 1 134 ? -8.031 8.039 18.578 1 93.12 134 LYS B CA 1
ATOM 3148 C C . LYS B 1 134 ? -6.68 8.414 19.172 1 93.12 134 LYS B C 1
ATOM 3150 O O . LYS B 1 134 ? -6.566 8.625 20.375 1 93.12 134 LYS B O 1
ATOM 3155 N N . GLU B 1 135 ? -5.699 8.523 18.344 1 95.81 135 GLU B N 1
ATOM 3156 C CA . GLU B 1 135 ? -4.367 8.906 18.812 1 95.81 135 GLU B CA 1
ATOM 3157 C C . GLU B 1 135 ? -4.328 10.375 19.219 1 95.81 135 GLU B C 1
ATOM 3159 O O . GLU B 1 135 ? -3.598 10.758 20.141 1 95.81 135 GLU B O 1
ATOM 3164 N N . ALA B 1 136 ? -5.113 11.219 18.516 1 96.5 136 ALA B N 1
ATOM 3165 C CA . ALA B 1 136 ? -5.199 12.625 18.906 1 96.5 136 ALA B CA 1
ATOM 3166 C C . ALA B 1 136 ? -5.688 12.758 20.359 1 96.5 136 ALA B C 1
ATOM 3168 O O . ALA B 1 136 ? -5.102 13.508 21.141 1 96.5 136 ALA B O 1
ATOM 3169 N N . GLU B 1 137 ? -6.707 11.992 20.641 1 96.12 137 GLU B N 1
ATOM 3170 C CA . GLU B 1 137 ? -7.27 12.008 21.984 1 96.12 137 GLU B CA 1
ATOM 3171 C C . GLU B 1 137 ? -6.262 11.508 23.016 1 96.12 137 GLU B C 1
ATOM 3173 O O . GLU B 1 137 ? -6.207 12.008 24.141 1 96.12 137 GLU B O 1
ATOM 3178 N N . ALA B 1 138 ? -5.43 10.578 22.625 1 97.62 138 ALA B N 1
ATOM 3179 C CA . ALA B 1 138 ? -4.492 9.922 23.531 1 97.62 138 ALA B CA 1
ATOM 3180 C C . ALA B 1 138 ? -3.191 10.711 23.641 1 97.62 138 ALA B C 1
ATOM 3182 O O . ALA B 1 138 ? -2.344 10.406 24.484 1 97.62 138 ALA B O 1
ATOM 3183 N N . GLY B 1 139 ? -3.021 11.688 22.859 1 98.19 139 GLY B N 1
ATOM 3184 C CA . GLY B 1 139 ? -1.779 12.445 22.844 1 98.19 139 GLY B CA 1
ATOM 3185 C C . GLY B 1 139 ? -0.623 11.688 22.219 1 98.19 139 GLY B C 1
ATOM 3186 O O . GLY B 1 139 ? 0.511 11.773 22.688 1 98.19 139 GLY B O 1
ATOM 3187 N N . ARG B 1 140 ? -0.905 10.898 21.188 1 98.19 140 ARG B N 1
ATOM 3188 C CA . ARG B 1 140 ? 0.092 10.008 20.609 1 98.19 140 ARG B CA 1
ATOM 3189 C C . ARG B 1 140 ? 0.226 10.242 19.109 1 98.19 140 ARG B C 1
ATOM 3191 O O . ARG B 1 140 ? 0.489 9.305 18.344 1 98.19 140 ARG B O 1
ATOM 3198 N N . LEU B 1 141 ? 0.056 11.469 18.656 1 98.62 141 LEU B N 1
ATOM 3199 C CA . LEU B 1 141 ? 0.129 11.789 17.234 1 98.62 141 LEU B CA 1
ATOM 3200 C C . LEU B 1 141 ? 1.575 11.781 16.75 1 98.62 141 LEU B C 1
ATOM 3202 O O . LEU B 1 141 ? 2.504 11.867 17.547 1 98.62 141 LEU B O 1
ATOM 3206 N N . ASN B 1 142 ? 1.738 11.516 15.453 1 98.81 142 ASN B N 1
ATOM 3207 C CA . ASN B 1 142 ? 2.945 11.914 14.734 1 98.81 142 ASN B CA 1
ATOM 3208 C C . ASN B 1 142 ? 2.824 13.32 14.156 1 98.81 142 ASN B C 1
ATOM 3210 O O . ASN B 1 142 ? 1.925 13.594 13.359 1 98.81 142 ASN B O 1
ATOM 3214 N N . VAL B 1 143 ? 3.727 14.141 14.562 1 98.94 143 VAL B N 1
ATOM 3215 C CA . VAL B 1 143 ? 3.688 15.492 14.008 1 98.94 143 VAL B CA 1
ATOM 3216 C C . VAL B 1 143 ? 4.84 15.68 13.031 1 98.94 143 VAL B C 1
ATOM 3218 O O . VAL B 1 143 ? 5.984 15.32 13.32 1 98.94 143 VAL B O 1
ATOM 3221 N N . LEU B 1 144 ? 4.52 16.172 11.859 1 98.94 144 LEU B N 1
ATOM 3222 C CA . LEU B 1 144 ? 5.461 16.531 10.805 1 98.94 144 LEU B CA 1
ATOM 3223 C C . LEU B 1 144 ? 5.648 18.031 10.742 1 98.94 144 LEU B C 1
ATOM 3225 O O . LEU B 1 144 ? 4.715 18.766 10.414 1 98.94 144 LEU B O 1
ATOM 3229 N N . ILE B 1 145 ? 6.848 18.5 10.992 1 98.88 145 ILE B N 1
ATOM 3230 C CA . ILE B 1 145 ? 6.957 19.938 11.188 1 98.88 145 ILE B CA 1
ATOM 3231 C C . ILE B 1 145 ? 7.945 20.531 10.18 1 98.88 145 ILE B C 1
ATOM 3233 O O . ILE B 1 145 ? 8.969 19.922 9.883 1 98.88 145 ILE B O 1
ATOM 3237 N N . GLY B 1 146 ? 7.574 21.625 9.547 1 98.75 146 GLY B N 1
ATOM 3238 C CA . GLY B 1 146 ? 8.438 22.469 8.734 1 98.75 146 GLY B CA 1
ATOM 3239 C C . GLY B 1 146 ? 8.547 23.891 9.258 1 98.75 146 GLY B C 1
ATOM 3240 O O . GLY B 1 146 ? 7.551 24.469 9.688 1 98.75 146 GLY B O 1
ATOM 3241 N N . GLY B 1 147 ? 9.703 24.453 9.273 1 98.69 147 GLY B N 1
ATOM 3242 C CA . GLY B 1 147 ? 9.961 25.797 9.75 1 98.69 147 GLY B CA 1
ATOM 3243 C C . GLY B 1 147 ? 11.43 26.047 10.055 1 98.69 147 GLY B C 1
ATOM 3244 O O . GLY B 1 147 ? 12.242 25.125 10.039 1 98.69 147 GLY B O 1
ATOM 3245 N N . GLU B 1 148 ? 11.727 27.297 10.32 1 98 148 GLU B N 1
ATOM 3246 C CA . GLU B 1 148 ? 13.086 27.641 10.742 1 98 148 GLU B CA 1
ATOM 3247 C C . GLU B 1 148 ? 13.422 27 12.086 1 98 148 GLU B C 1
ATOM 3249 O O . GLU B 1 148 ? 12.539 26.812 12.93 1 98 148 GLU B O 1
ATOM 3254 N N . ASP B 1 149 ? 14.688 26.781 12.258 1 98.06 149 ASP B N 1
ATOM 3255 C CA . ASP B 1 149 ? 15.172 26.109 13.453 1 98.06 149 ASP B CA 1
ATOM 3256 C C . ASP B 1 149 ? 14.656 26.781 14.719 1 98.06 149 ASP B C 1
ATOM 3258 O O . ASP B 1 149 ? 14.164 26.125 15.633 1 98.06 149 ASP B O 1
ATOM 3262 N N . LYS B 1 150 ? 14.758 28.062 14.758 1 97.94 150 LYS B N 1
ATOM 3263 C CA . LYS B 1 150 ? 14.359 28.812 15.953 1 97.94 150 LYS B CA 1
ATOM 3264 C C . LYS B 1 150 ? 12.867 28.656 16.234 1 97.94 150 LYS B C 1
ATOM 3266 O O . LYS B 1 150 ? 12.461 28.531 17.391 1 97.94 150 LYS B O 1
ATOM 3271 N N . ASP B 1 151 ? 12.086 28.625 15.195 1 98.44 151 ASP B N 1
ATOM 3272 C CA . ASP B 1 151 ? 10.641 28.531 15.352 1 98.44 151 ASP B CA 1
ATOM 3273 C C . ASP B 1 151 ? 10.219 27.109 15.695 1 98.44 151 ASP B C 1
ATOM 3275 O O . ASP B 1 151 ? 9.305 26.891 16.5 1 98.44 151 ASP B O 1
ATOM 3279 N N . VAL B 1 152 ? 10.93 26.141 15.125 1 98.69 152 VAL B N 1
ATOM 3280 C CA . VAL B 1 152 ? 10.664 24.734 15.438 1 98.69 152 VAL B CA 1
ATOM 3281 C C . VAL B 1 152 ? 11 24.453 16.906 1 98.69 152 VAL B C 1
ATOM 3283 O O . VAL B 1 152 ? 10.242 23.781 17.594 1 98.69 152 VAL B O 1
ATOM 3286 N N . THR B 1 153 ? 12.094 24.984 17.344 1 98.19 153 THR B N 1
ATOM 3287 C CA . THR B 1 153 ? 12.5 24.828 18.734 1 98.19 153 THR B CA 1
ATOM 3288 C C . THR B 1 153 ? 11.461 25.422 19.672 1 98.19 153 THR B C 1
ATOM 3290 O O . THR B 1 153 ? 11.125 24.844 20.703 1 98.19 153 THR B O 1
ATOM 3293 N N . ARG B 1 154 ? 10.938 26.562 19.297 1 97.19 154 ARG B N 1
ATOM 3294 C CA . ARG B 1 154 ? 9.914 27.234 20.094 1 97.19 154 ARG B CA 1
ATOM 3295 C C . ARG B 1 154 ? 8.609 26.453 20.094 1 97.19 154 ARG B C 1
ATOM 3297 O O . ARG B 1 154 ? 7.879 26.453 21.094 1 97.19 154 ARG B O 1
ATOM 3304 N N . ALA B 1 155 ? 8.312 25.75 19.047 1 98.25 155 ALA B N 1
ATOM 3305 C CA . ALA B 1 155 ? 7.043 25.031 18.875 1 98.25 155 ALA B CA 1
ATOM 3306 C C . ALA B 1 155 ? 7.059 23.703 19.625 1 98.25 155 ALA B C 1
ATOM 3308 O O . ALA B 1 155 ? 6.016 23.234 20.078 1 98.25 155 ALA B O 1
ATOM 3309 N N . LYS B 1 156 ? 8.164 23.094 19.797 1 97.88 156 LYS B N 1
ATOM 3310 C CA . LYS B 1 156 ? 8.336 21.703 20.219 1 97.88 156 LYS B CA 1
ATOM 3311 C C . LYS B 1 156 ? 7.691 21.453 21.578 1 97.88 156 LYS B C 1
ATOM 3313 O O . LYS B 1 156 ? 6.98 20.469 21.766 1 97.88 156 LYS B O 1
ATOM 3318 N N . PRO B 1 157 ? 7.918 22.359 22.547 1 96.88 157 PRO B N 1
ATOM 3319 C CA . PRO B 1 157 ? 7.336 22.078 23.859 1 96.88 157 PRO B CA 1
ATOM 3320 C C . PRO B 1 157 ? 5.812 22 23.828 1 96.88 157 PRO B C 1
ATOM 3322 O O . PRO B 1 157 ? 5.211 21.234 24.594 1 96.88 157 PRO B O 1
ATOM 3325 N N . TYR B 1 158 ? 5.191 22.734 22.969 1 97.81 158 TYR B N 1
ATOM 3326 C CA . TYR B 1 158 ? 3.74 22.688 22.844 1 97.81 158 TYR B CA 1
ATOM 3327 C C . TYR B 1 158 ? 3.291 21.438 22.109 1 97.81 158 TYR B C 1
ATOM 3329 O O . TYR B 1 158 ? 2.332 20.781 22.516 1 97.81 158 TYR B O 1
ATOM 3337 N N . ILE B 1 159 ? 4.031 21.062 21.062 1 98.56 159 ILE B N 1
ATOM 3338 C CA . ILE B 1 159 ? 3.676 19.922 20.234 1 98.56 159 ILE B CA 1
ATOM 3339 C C . ILE B 1 159 ? 3.846 18.625 21.031 1 98.56 159 ILE B C 1
ATOM 3341 O O . ILE B 1 159 ? 3.061 17.688 20.875 1 98.56 159 ILE B O 1
ATOM 3345 N N . GLN B 1 160 ? 4.77 18.594 21.906 1 98.06 160 GLN B N 1
ATOM 3346 C CA . GLN B 1 160 ? 5.043 17.422 22.719 1 98.06 160 GLN B CA 1
ATOM 3347 C C . GLN B 1 160 ? 3.863 17.094 23.625 1 98.06 160 GLN B C 1
ATOM 3349 O O . GLN B 1 160 ? 3.738 15.969 24.109 1 98.06 160 GLN B O 1
ATOM 3354 N N . SER B 1 161 ? 2.988 18.047 23.859 1 97.62 161 SER B N 1
ATOM 3355 C CA . SER B 1 161 ? 1.821 17.828 24.703 1 97.62 161 SER B CA 1
ATOM 3356 C C . SER B 1 161 ? 0.864 16.828 24.078 1 97.62 161 SER B C 1
ATOM 3358 O O . SER B 1 161 ? 0.074 16.188 24.781 1 97.62 161 SER B O 1
ATOM 3360 N N . TYR B 1 162 ? 0.926 16.688 22.734 1 98.25 162 TYR B N 1
ATOM 3361 C CA . TYR B 1 162 ? -0.085 15.859 22.094 1 98.25 162 TYR B CA 1
ATOM 3362 C C . TYR B 1 162 ? 0.549 14.914 21.078 1 98.25 162 TYR B C 1
ATOM 3364 O O . TYR B 1 162 ? -0.155 14.211 20.359 1 98.25 162 TYR B O 1
ATOM 3372 N N . ALA B 1 163 ? 1.88 14.883 21.031 1 98.56 163 ALA B N 1
ATOM 3373 C CA . ALA B 1 163 ? 2.555 14.086 20.016 1 98.56 163 ALA B CA 1
ATOM 3374 C C . ALA B 1 163 ? 3.479 13.047 20.656 1 98.56 163 ALA B C 1
ATOM 3376 O O . ALA B 1 163 ? 4.16 13.336 21.641 1 98.56 163 ALA B O 1
ATOM 3377 N N . GLU B 1 164 ? 3.449 11.836 20.156 1 98.31 164 GLU B N 1
ATOM 3378 C CA . GLU B 1 164 ? 4.406 10.797 20.5 1 98.31 164 GLU B CA 1
ATOM 3379 C C . GLU B 1 164 ? 5.707 10.953 19.719 1 98.31 164 GLU B C 1
ATOM 3381 O O . GLU B 1 164 ? 6.789 10.695 20.25 1 98.31 164 GLU B O 1
ATOM 3386 N N . ASN B 1 165 ? 5.602 11.336 18.453 1 98.56 165 ASN B N 1
ATOM 3387 C CA . ASN B 1 165 ? 6.75 11.555 17.594 1 98.56 165 ASN B CA 1
ATOM 3388 C C . ASN B 1 165 ? 6.672 12.906 16.891 1 98.56 165 ASN B C 1
ATOM 3390 O O . ASN B 1 165 ? 5.586 13.359 16.516 1 98.56 165 ASN B O 1
ATOM 3394 N N . ILE B 1 166 ? 7.82 13.547 16.75 1 98.69 166 ILE B N 1
ATOM 3395 C CA . ILE B 1 166 ? 7.957 14.773 15.984 1 98.69 166 ILE B CA 1
ATOM 3396 C C . ILE B 1 166 ? 9.039 14.594 14.922 1 98.69 166 ILE B C 1
ATOM 3398 O O . ILE B 1 166 ? 10.188 14.273 15.242 1 98.69 166 ILE B O 1
ATOM 3402 N N . TYR B 1 167 ? 8.703 14.789 13.656 1 98.75 167 TYR B N 1
ATOM 3403 C CA . TYR B 1 167 ? 9.625 14.68 12.539 1 98.75 167 TYR B CA 1
ATOM 3404 C C . TYR B 1 167 ? 9.836 16.047 11.875 1 98.75 167 TYR B C 1
ATOM 3406 O O . TYR B 1 167 ? 8.891 16.656 11.375 1 98.75 167 TYR B O 1
ATOM 3414 N N . TRP B 1 168 ? 11.039 16.5 11.859 1 98.62 168 TRP B N 1
ATOM 3415 C CA . TRP B 1 168 ? 11.352 17.766 11.219 1 98.62 168 TRP B CA 1
ATOM 3416 C C . TRP B 1 168 ? 11.75 17.562 9.766 1 98.62 168 TRP B C 1
ATOM 3418 O O . TRP B 1 168 ? 12.727 16.859 9.477 1 98.62 168 TRP B O 1
ATOM 3428 N N . GLY B 1 169 ? 11.023 18.234 8.875 1 97.94 169 GLY B N 1
ATOM 3429 C CA . GLY B 1 169 ? 11.211 18.016 7.445 1 97.94 169 GLY B CA 1
ATOM 3430 C C . GLY B 1 169 ? 12.078 19.094 6.797 1 97.94 169 GLY B C 1
ATOM 3431 O O . GLY B 1 169 ? 12.391 19 5.609 1 97.94 169 GLY B O 1
ATOM 3432 N N . GLY B 1 170 ? 12.43 20.125 7.531 1 98 170 GLY B N 1
ATOM 3433 C CA . GLY B 1 170 ? 13.148 21.25 6.965 1 98 170 GLY B CA 1
ATOM 3434 C C . GLY B 1 170 ? 12.438 22.578 7.16 1 98 170 GLY B C 1
ATOM 3435 O O . GLY B 1 170 ? 11.836 22.812 8.211 1 98 170 GLY B O 1
ATOM 3436 N N . GLY B 1 171 ? 12.617 23.484 6.195 1 98.12 171 GLY B N 1
ATOM 3437 C CA . GLY B 1 171 ? 12.047 24.828 6.293 1 98.12 171 GLY B CA 1
ATOM 3438 C C . GLY B 1 171 ? 10.539 24.844 6.156 1 98.12 171 GLY B C 1
ATOM 3439 O O . GLY B 1 171 ? 9.906 23.781 6.098 1 98.12 171 GLY B O 1
ATOM 3440 N N . VAL B 1 172 ? 9.992 26.031 6.074 1 98.38 172 VAL B N 1
ATOM 3441 C CA . VAL B 1 172 ? 8.555 26.219 5.965 1 98.38 172 VAL B CA 1
ATOM 3442 C C . VAL B 1 172 ? 8.016 25.438 4.773 1 98.38 172 VAL B C 1
ATOM 3444 O O . VAL B 1 172 ? 8.641 25.391 3.713 1 98.38 172 VAL B O 1
ATOM 3447 N N . SER B 1 173 ? 6.871 24.75 4.949 1 98.25 173 SER B N 1
ATOM 3448 C CA . SER B 1 173 ? 6.105 23.969 3.982 1 98.25 173 SER B CA 1
ATOM 3449 C C . SER B 1 173 ? 6.582 22.516 3.943 1 98.25 173 SER B C 1
ATOM 3451 O O . SER B 1 173 ? 5.898 21.656 3.395 1 98.25 173 SER B O 1
ATOM 3453 N N . ALA B 1 174 ? 7.715 22.219 4.586 1 98.56 174 ALA B N 1
ATOM 3454 C CA . ALA B 1 174 ? 8.242 20.859 4.543 1 98.56 174 ALA B CA 1
ATOM 3455 C C . ALA B 1 174 ? 7.316 19.891 5.281 1 98.56 174 ALA B C 1
ATOM 3457 O O . ALA B 1 174 ? 7.188 18.734 4.895 1 98.56 174 ALA B O 1
ATOM 3458 N N . GLY B 1 175 ? 6.734 20.312 6.371 1 98.75 175 GLY B N 1
ATOM 3459 C CA . GLY B 1 175 ? 5.758 19.484 7.059 1 98.75 175 GLY B CA 1
ATOM 3460 C C . GLY B 1 175 ? 4.562 19.141 6.195 1 98.75 175 GLY B C 1
ATOM 3461 O O . GLY B 1 175 ? 4.133 17.984 6.168 1 98.75 175 GLY B O 1
ATOM 3462 N N . HIS B 1 176 ? 4.086 20.125 5.516 1 98.88 176 HIS B N 1
ATOM 3463 C CA . HIS B 1 176 ? 2.951 19.891 4.625 1 98.88 176 HIS B CA 1
ATOM 3464 C C . HIS B 1 176 ? 3.338 19 3.459 1 98.88 176 HIS B C 1
ATOM 3466 O O . HIS B 1 176 ? 2.535 18.172 3.01 1 98.88 176 HIS B O 1
ATOM 3472 N N . ARG B 1 177 ? 4.582 19.125 2.938 1 98.75 177 ARG B N 1
ATOM 3473 C CA . ARG B 1 177 ? 5.055 18.234 1.887 1 98.75 177 ARG B CA 1
ATOM 3474 C C . ARG B 1 177 ? 5.105 16.781 2.375 1 98.75 177 ARG B C 1
ATOM 3476 O O . ARG B 1 177 ? 4.645 15.875 1.687 1 98.75 177 ARG B O 1
ATOM 3483 N N . LEU B 1 178 ? 5.641 16.609 3.584 1 98.88 178 LEU B N 1
ATOM 3484 C CA . LEU B 1 178 ? 5.723 15.281 4.168 1 98.88 178 LEU B CA 1
ATOM 3485 C C . LEU B 1 178 ? 4.336 14.68 4.352 1 98.88 178 LEU B C 1
ATOM 3487 O O . LEU B 1 178 ? 4.125 13.492 4.078 1 98.88 178 LEU B O 1
ATOM 3491 N N . LYS B 1 179 ? 3.402 15.438 4.793 1 98.88 179 LYS B N 1
ATOM 3492 C CA . LYS B 1 179 ? 2.033 14.984 5.02 1 98.88 179 LYS B CA 1
ATOM 3493 C C . LYS B 1 179 ? 1.396 14.492 3.719 1 98.88 179 LYS B C 1
ATOM 3495 O O . LYS B 1 179 ? 0.755 13.438 3.693 1 98.88 179 LYS B O 1
ATOM 3500 N N . LEU B 1 180 ? 1.562 15.297 2.688 1 98.88 180 LEU B N 1
ATOM 3501 C CA . LEU B 1 180 ? 0.933 14.93 1.424 1 98.88 180 LEU B CA 1
ATOM 3502 C C . LEU B 1 180 ? 1.578 13.68 0.84 1 98.88 180 LEU B C 1
ATOM 3504 O O . LEU B 1 180 ? 0.895 12.844 0.242 1 98.88 180 LEU B O 1
ATOM 3508 N N . LEU B 1 181 ? 2.912 13.555 0.972 1 98.94 181 LEU B N 1
ATOM 3509 C CA . LEU B 1 181 ? 3.586 12.336 0.545 1 98.94 181 LEU B CA 1
ATOM 3510 C C . LEU B 1 181 ? 3.057 11.125 1.309 1 98.94 181 LEU B C 1
ATOM 3512 O O . LEU B 1 181 ? 2.73 10.102 0.707 1 98.94 181 LEU B O 1
ATOM 3516 N N . HIS B 1 182 ? 2.922 11.25 2.609 1 98.88 182 HIS B N 1
ATOM 3517 C CA . HIS B 1 182 ? 2.377 10.188 3.441 1 98.88 182 HIS B CA 1
ATOM 3518 C C . HIS B 1 182 ? 0.954 9.836 3.021 1 98.88 182 HIS B C 1
ATOM 3520 O O . HIS B 1 182 ? 0.617 8.656 2.887 1 98.88 182 HIS B O 1
ATOM 3526 N N . ASN B 1 183 ? 0.178 10.852 2.857 1 98.81 183 ASN B N 1
ATOM 3527 C CA . ASN B 1 183 ? -1.232 10.617 2.568 1 98.81 183 ASN B CA 1
ATOM 3528 C C . ASN B 1 183 ? -1.426 9.984 1.191 1 98.81 183 ASN B C 1
ATOM 3530 O O . ASN B 1 183 ? -2.338 9.18 0.994 1 98.81 183 ASN B O 1
ATOM 3534 N N . PHE B 1 184 ? -0.58 10.406 0.225 1 98.94 184 PHE B N 1
ATOM 3535 C CA . PHE B 1 184 ? -0.644 9.734 -1.068 1 98.94 184 PHE B CA 1
ATOM 3536 C C . PHE B 1 184 ? -0.399 8.234 -0.915 1 98.94 184 PHE B C 1
ATOM 3538 O O . PHE B 1 184 ? -1.166 7.422 -1.431 1 98.94 184 PHE B O 1
ATOM 3545 N N . VAL B 1 185 ? 0.596 7.863 -0.159 1 98.94 185 VAL B N 1
ATOM 3546 C CA . VAL B 1 185 ? 0.94 6.453 -0.009 1 98.94 185 VAL B CA 1
ATOM 3547 C C . VAL B 1 185 ? -0.171 5.727 0.747 1 98.94 185 VAL B C 1
ATOM 3549 O O . VAL B 1 185 ? -0.663 4.688 0.295 1 98.94 185 VAL B O 1
ATOM 3552 N N . SER B 1 186 ? -0.649 6.262 1.836 1 98.81 186 SER B N 1
ATOM 3553 C CA . SER B 1 186 ? -1.66 5.621 2.67 1 98.81 186 SER B CA 1
ATOM 3554 C C . SER B 1 186 ? -2.984 5.484 1.928 1 98.81 186 SER B C 1
ATOM 3556 O O . SER B 1 186 ? -3.555 4.395 1.856 1 98.81 186 SER B O 1
ATOM 3558 N N . ILE B 1 187 ? -3.463 6.586 1.355 1 98.81 187 ILE B N 1
ATOM 3559 C CA . ILE B 1 187 ? -4.734 6.605 0.639 1 98.81 187 ILE B CA 1
ATOM 3560 C C . ILE B 1 187 ? -4.629 5.75 -0.621 1 98.81 187 ILE B C 1
ATOM 3562 O O . ILE B 1 187 ? -5.57 5.035 -0.975 1 98.81 187 ILE B O 1
ATOM 3566 N N . GLY B 1 188 ? -3.449 5.879 -1.288 1 98.94 188 GLY B N 1
ATOM 3567 C CA . GLY B 1 188 ? -3.215 5.051 -2.459 1 98.94 188 GLY B CA 1
ATOM 3568 C C . GLY B 1 188 ? -3.295 3.564 -2.164 1 98.94 188 GLY B C 1
ATOM 3569 O O . GLY B 1 188 ? -3.924 2.811 -2.91 1 98.94 188 GLY B O 1
ATOM 3570 N N . GLN B 1 189 ? -2.705 3.162 -1.062 1 98.88 189 GLN B N 1
ATOM 3571 C CA . GLN B 1 189 ? -2.736 1.757 -0.672 1 98.88 189 GLN B CA 1
ATOM 3572 C C . GLN B 1 189 ? -4.16 1.305 -0.354 1 98.88 189 GLN B C 1
ATOM 3574 O O . GLN B 1 189 ? -4.582 0.228 -0.778 1 98.88 189 GLN B O 1
ATOM 3579 N N . ALA B 1 190 ? -4.891 2.098 0.351 1 98.81 190 ALA B N 1
ATOM 3580 C CA . ALA B 1 190 ? -6.277 1.76 0.669 1 98.81 190 ALA B CA 1
ATOM 3581 C C . ALA B 1 190 ? -7.117 1.641 -0.599 1 98.81 190 ALA B C 1
ATOM 3583 O O . ALA B 1 190 ? -7.977 0.76 -0.701 1 98.81 190 ALA B O 1
ATOM 3584 N N . THR B 1 191 ? -6.855 2.521 -1.541 1 98.94 191 THR B N 1
ATOM 3585 C CA . THR B 1 191 ? -7.598 2.518 -2.797 1 98.94 191 THR B CA 1
ATOM 3586 C C . THR B 1 191 ? -7.301 1.251 -3.596 1 98.94 191 THR B C 1
ATOM 3588 O O . THR B 1 191 ? -8.211 0.627 -4.145 1 98.94 191 THR B O 1
ATOM 3591 N N . ILE B 1 192 ? -6.051 0.863 -3.652 1 98.94 192 ILE B N 1
ATOM 3592 C CA . ILE B 1 192 ? -5.629 -0.346 -4.352 1 98.94 192 ILE B CA 1
ATOM 3593 C C . ILE B 1 192 ? -6.285 -1.567 -3.711 1 98.94 192 ILE B C 1
ATOM 3595 O O . ILE B 1 192 ? -6.801 -2.443 -4.41 1 98.94 192 ILE B O 1
ATOM 3599 N N . ILE B 1 193 ? -6.301 -1.608 -2.398 1 98.94 193 ILE B N 1
ATOM 3600 C CA . ILE B 1 193 ? -6.914 -2.719 -1.677 1 98.94 193 ILE B CA 1
ATOM 3601 C C . ILE B 1 193 ? -8.414 -2.754 -1.964 1 98.94 193 ILE B C 1
ATOM 3603 O O . ILE B 1 193 ? -8.977 -3.82 -2.221 1 98.94 193 ILE B O 1
ATOM 3607 N N . ALA B 1 194 ? -9.062 -1.601 -1.945 1 98.88 194 ALA B N 1
ATOM 3608 C CA . ALA B 1 194 ? -10.492 -1.54 -2.23 1 98.88 194 ALA B CA 1
ATOM 3609 C C . ALA B 1 194 ? -10.805 -2.096 -3.617 1 98.88 194 ALA B C 1
ATOM 3611 O O . ALA B 1 194 ? -11.75 -2.861 -3.791 1 98.88 194 ALA B O 1
ATOM 3612 N N . GLU B 1 195 ? -10.008 -1.676 -4.566 1 98.88 195 GLU B N 1
ATOM 3613 C CA . GLU B 1 195 ? -10.195 -2.154 -5.934 1 98.88 195 GLU B CA 1
ATOM 3614 C C . GLU B 1 195 ? -10.008 -3.666 -6.02 1 98.88 195 GLU B C 1
ATOM 3616 O O . GLU B 1 195 ? -10.797 -4.363 -6.664 1 98.88 195 GLU B O 1
ATOM 3621 N N . ALA B 1 196 ? -8.977 -4.188 -5.375 1 98.94 196 ALA B N 1
ATOM 3622 C CA . ALA B 1 196 ? -8.711 -5.625 -5.375 1 98.94 196 ALA B CA 1
ATOM 3623 C C . ALA B 1 196 ? -9.859 -6.398 -4.742 1 98.94 196 ALA B C 1
ATOM 3625 O O . ALA B 1 196 ? -10.258 -7.449 -5.246 1 98.94 196 ALA B O 1
ATOM 3626 N N . VAL B 1 197 ? -10.398 -5.879 -3.652 1 98.88 197 VAL B N 1
ATOM 3627 C CA . VAL B 1 197 ? -11.484 -6.543 -2.939 1 98.88 197 VAL B CA 1
ATOM 3628 C C . VAL B 1 197 ? -12.75 -6.539 -3.801 1 98.88 197 VAL B C 1
ATOM 3630 O O . VAL B 1 197 ? -13.461 -7.543 -3.875 1 98.88 197 VAL B O 1
ATOM 3633 N N . ALA B 1 198 ? -13.016 -5.375 -4.43 1 98.75 198 ALA B N 1
ATOM 3634 C CA . ALA B 1 198 ? -14.156 -5.328 -5.344 1 98.75 198 ALA B CA 1
ATOM 3635 C C . ALA B 1 198 ? -14.008 -6.355 -6.461 1 98.75 198 ALA B C 1
ATOM 3637 O O . ALA B 1 198 ? -14.961 -7.051 -6.805 1 98.75 198 ALA B O 1
ATOM 3638 N N . THR B 1 199 ? -12.812 -6.473 -7.035 1 98.69 199 THR B N 1
ATOM 3639 C CA . THR B 1 199 ? -12.531 -7.453 -8.078 1 98.69 199 THR B CA 1
ATOM 3640 C C . THR B 1 199 ? -12.703 -8.875 -7.551 1 98.69 199 THR B C 1
ATOM 3642 O O . THR B 1 199 ? -13.266 -9.727 -8.234 1 98.69 199 THR B O 1
ATOM 3645 N N . ALA B 1 200 ? -12.219 -9.094 -6.336 1 98.56 200 ALA B N 1
ATOM 3646 C CA . ALA B 1 200 ? -12.359 -10.406 -5.707 1 98.56 200 ALA B CA 1
ATOM 3647 C C . ALA B 1 200 ? -13.828 -10.797 -5.566 1 98.56 200 ALA B C 1
ATOM 3649 O O . ALA B 1 200 ? -14.203 -11.938 -5.824 1 98.56 200 ALA B O 1
ATOM 3650 N N . HIS B 1 201 ? -14.594 -9.812 -5.164 1 97.44 201 HIS B N 1
ATOM 3651 C CA . HIS B 1 201 ? -16.031 -10.047 -5.027 1 97.44 201 HIS B CA 1
ATOM 3652 C C . HIS B 1 201 ? -16.641 -10.477 -6.355 1 97.44 201 HIS B C 1
ATOM 3654 O O . HIS B 1 201 ? -17.391 -11.461 -6.414 1 97.44 201 HIS B O 1
ATOM 3660 N N . LYS B 1 202 ? -16.344 -9.828 -7.391 1 97.12 202 LYS B N 1
ATOM 3661 C CA . LYS B 1 202 ? -16.875 -10.133 -8.719 1 97.12 202 LYS B CA 1
ATOM 3662 C C . LYS B 1 202 ? -16.375 -11.484 -9.211 1 97.12 202 LYS B C 1
ATOM 3664 O O . LYS B 1 202 ? -17.078 -12.172 -9.961 1 97.12 202 LYS B O 1
ATOM 3669 N N . GLY B 1 203 ? -15.219 -11.852 -8.75 1 96.5 203 GLY B N 1
ATOM 3670 C CA . GLY B 1 203 ? -14.602 -13.094 -9.18 1 96.5 203 GLY B CA 1
ATOM 3671 C C . GLY B 1 203 ? -15 -14.281 -8.32 1 96.5 203 GLY B C 1
ATOM 3672 O O . GLY B 1 203 ? -14.539 -15.398 -8.547 1 96.5 203 GLY B O 1
ATOM 3673 N N . GLY B 1 204 ? -15.805 -14.078 -7.277 1 96 204 GLY B N 1
ATOM 3674 C CA . GLY B 1 204 ? -16.266 -15.156 -6.422 1 96 204 GLY B CA 1
ATOM 3675 C C . GLY B 1 204 ? -15.219 -15.641 -5.438 1 96 204 GLY B C 1
ATOM 3676 O O . GLY B 1 204 ? -15.258 -16.781 -4.984 1 96 204 GLY B O 1
ATOM 3677 N N . VAL B 1 205 ? -14.305 -14.852 -5.16 1 96.94 205 VAL B N 1
ATOM 3678 C CA . VAL B 1 205 ? -13.234 -15.18 -4.219 1 96.94 205 VAL B CA 1
ATOM 3679 C C . VAL B 1 205 ? -13.727 -14.977 -2.789 1 96.94 205 VAL B C 1
ATOM 3681 O O . VAL B 1 205 ? -14.391 -13.977 -2.49 1 96.94 205 VAL B O 1
ATOM 3684 N N . ASP B 1 206 ? -13.477 -15.938 -1.928 1 97.62 206 ASP B N 1
ATOM 3685 C CA . ASP B 1 206 ? -13.75 -15.758 -0.504 1 97.62 206 ASP B CA 1
ATOM 3686 C C . ASP B 1 206 ? -12.891 -14.641 0.086 1 97.62 206 ASP B C 1
ATOM 3688 O O . ASP B 1 206 ? -11.664 -14.75 0.133 1 97.62 206 ASP B O 1
ATOM 3692 N N . LEU B 1 207 ? -13.578 -13.664 0.626 1 97.94 207 LEU B N 1
ATOM 3693 C CA . LEU B 1 207 ? -12.867 -12.461 1.041 1 97.94 207 LEU B CA 1
ATOM 3694 C C . LEU B 1 207 ? -12.047 -12.727 2.301 1 97.94 207 LEU B C 1
ATOM 3696 O O . LEU B 1 207 ? -11.008 -12.086 2.516 1 97.94 207 LEU B O 1
ATOM 3700 N N . SER B 1 208 ? -12.484 -13.617 3.143 1 97.62 208 SER B N 1
ATOM 3701 C CA . SER B 1 208 ? -11.688 -13.969 4.316 1 97.62 208 SER B CA 1
ATOM 3702 C C . SER B 1 208 ? -10.375 -14.625 3.914 1 97.62 208 SER B C 1
ATOM 3704 O O . SER B 1 208 ? -9.336 -14.367 4.52 1 97.62 208 SER B O 1
ATOM 3706 N N . VAL B 1 209 ? -10.383 -15.461 2.873 1 98.31 209 VAL B N 1
ATOM 3707 C CA . VAL B 1 209 ? -9.172 -16.094 2.355 1 98.31 209 VAL B CA 1
ATOM 3708 C C . VAL B 1 209 ? -8.266 -15.031 1.731 1 98.31 209 VAL B C 1
ATOM 3710 O O . VAL B 1 209 ? -7.055 -15.031 1.954 1 98.31 209 VAL B O 1
ATOM 3713 N N . LEU B 1 210 ? -8.891 -14.125 1.013 1 98.69 210 LEU B N 1
ATOM 3714 C CA . LEU B 1 210 ? -8.109 -13.062 0.391 1 98.69 210 LEU B CA 1
ATOM 3715 C C . LEU B 1 210 ? -7.371 -12.242 1.443 1 98.69 210 LEU B C 1
ATOM 3717 O O . LEU B 1 210 ? -6.18 -11.969 1.298 1 98.69 210 LEU B O 1
ATOM 3721 N N . THR B 1 211 ? -8.086 -11.836 2.512 1 98.56 211 THR B N 1
ATOM 3722 C CA . THR B 1 211 ? -7.473 -11 3.533 1 98.56 211 THR B CA 1
ATOM 3723 C C . THR B 1 211 ? -6.301 -11.711 4.195 1 98.56 211 THR B C 1
ATOM 3725 O O . THR B 1 211 ? -5.273 -11.094 4.492 1 98.56 211 THR B O 1
ATOM 3728 N N . GLU B 1 212 ? -6.387 -12.992 4.387 1 98.44 212 GLU B N 1
ATOM 3729 C CA . GLU B 1 212 ? -5.293 -13.766 4.965 1 98.44 212 GLU B CA 1
ATOM 3730 C C . GLU B 1 212 ? -4.102 -13.844 4.012 1 98.44 212 GLU B C 1
ATOM 3732 O O . GLU B 1 212 ? -2.951 -13.719 4.438 1 98.44 212 GLU B O 1
ATOM 3737 N N . VAL B 1 213 ? -4.406 -14.055 2.768 1 98.69 213 VAL B N 1
ATOM 3738 C CA . VAL B 1 213 ? -3.369 -14.141 1.742 1 98.69 213 VAL B CA 1
ATOM 3739 C C . VAL B 1 213 ? -2.613 -12.812 1.66 1 98.69 213 VAL B C 1
ATOM 3741 O O . VAL B 1 213 ? -1.38 -12.797 1.612 1 98.69 213 VAL B O 1
ATOM 3744 N N . LEU B 1 214 ? -3.346 -11.719 1.659 1 98.81 214 LEU B N 1
ATOM 3745 C CA . LEU B 1 214 ? -2.709 -10.406 1.613 1 98.81 214 LEU B CA 1
ATOM 3746 C C . LEU B 1 214 ? -1.849 -10.172 2.852 1 98.81 214 LEU B C 1
ATOM 3748 O O . LEU B 1 214 ? -0.701 -9.734 2.742 1 98.81 214 LEU B O 1
ATOM 3752 N N . ALA B 1 215 ? -2.4 -10.539 4.004 1 98.44 215 ALA B N 1
ATOM 3753 C CA . ALA B 1 215 ? -1.757 -10.266 5.289 1 98.44 215 ALA B CA 1
ATOM 3754 C C . ALA B 1 215 ? -0.477 -11.086 5.441 1 98.44 215 ALA B C 1
ATOM 3756 O O . ALA B 1 215 ? 0.487 -10.633 6.062 1 98.44 215 ALA B O 1
ATOM 3757 N N . SER B 1 216 ? -0.441 -12.242 4.875 1 97.69 216 SER B N 1
ATOM 3758 C CA . SER B 1 216 ? 0.679 -13.156 5.078 1 97.69 216 SER B CA 1
ATOM 3759 C C . SER B 1 216 ? 1.763 -12.945 4.027 1 97.69 216 SER B C 1
ATOM 3761 O O . SER B 1 216 ? 2.842 -13.531 4.109 1 97.69 216 SER B O 1
ATOM 3763 N N . GLY B 1 217 ? 1.475 -12.109 3.062 1 96.75 217 GLY B N 1
ATOM 3764 C CA . GLY B 1 217 ? 2.408 -11.891 1.97 1 96.75 217 GLY B CA 1
ATOM 3765 C C . GLY B 1 217 ? 2.906 -10.461 1.892 1 96.75 217 GLY B C 1
ATOM 3766 O O . GLY B 1 217 ? 2.92 -9.75 2.896 1 96.75 217 GLY B O 1
ATOM 3767 N N . GLY B 1 218 ? 3.389 -10.078 0.728 1 96.38 218 GLY B N 1
ATOM 3768 C CA . GLY B 1 218 ? 3.992 -8.773 0.48 1 96.38 218 GLY B CA 1
ATOM 3769 C C . GLY B 1 218 ? 2.98 -7.645 0.452 1 96.38 218 GLY B C 1
ATOM 3770 O O . GLY B 1 218 ? 3.355 -6.469 0.419 1 96.38 218 GLY B O 1
ATOM 3771 N N . ALA B 1 219 ? 1.688 -7.988 0.585 1 97.69 219 ALA B N 1
ATOM 3772 C CA . ALA B 1 219 ? 0.613 -7.008 0.469 1 97.69 219 ALA B CA 1
ATOM 3773 C C . ALA B 1 219 ? 0.129 -6.559 1.845 1 97.69 219 ALA B C 1
ATOM 3775 O O . ALA B 1 219 ? -0.788 -5.738 1.95 1 97.69 219 ALA B O 1
ATOM 3776 N N . GLY B 1 220 ? 0.744 -7.043 2.875 1 98.38 220 GLY B N 1
ATOM 3777 C CA . GLY B 1 220 ? 0.335 -6.707 4.23 1 98.38 220 GLY B CA 1
ATOM 3778 C C . GLY B 1 220 ? 0.808 -5.336 4.672 1 98.38 220 GLY B C 1
ATOM 3779 O O . GLY B 1 220 ? 1.812 -4.828 4.172 1 98.38 220 GLY B O 1
ATOM 3780 N N . GLY B 1 221 ? 0.052 -4.73 5.602 1 98.44 221 GLY B N 1
ATOM 3781 C CA . GLY B 1 221 ? 0.396 -3.422 6.133 1 98.44 221 GLY B CA 1
ATOM 3782 C C . GLY B 1 221 ? -0.751 -2.758 6.871 1 98.44 221 GLY B C 1
ATOM 3783 O O . GLY B 1 221 ? -1.813 -3.359 7.047 1 98.44 221 GLY B O 1
ATOM 3784 N N . VAL B 1 222 ? -0.533 -1.556 7.27 1 98.06 222 VAL B N 1
ATOM 3785 C CA . VAL B 1 222 ? -1.487 -0.821 8.094 1 98.06 222 VAL B CA 1
ATOM 3786 C C . VAL B 1 222 ? -2.771 -0.576 7.309 1 98.06 222 VAL B C 1
ATOM 3788 O O . VAL B 1 222 ? -3.871 -0.672 7.855 1 98.06 222 VAL B O 1
ATOM 3791 N N . ALA B 1 223 ? -2.623 -0.261 6.031 1 98.12 223 ALA B N 1
ATOM 3792 C CA . ALA B 1 223 ? -3.809 -0.012 5.215 1 98.12 223 ALA B CA 1
ATOM 3793 C C . ALA B 1 223 ? -4.727 -1.231 5.195 1 98.12 223 ALA B C 1
ATOM 3795 O O . ALA B 1 223 ? -5.945 -1.102 5.32 1 98.12 223 ALA B O 1
ATOM 3796 N N . LEU B 1 224 ? -4.141 -2.412 5.035 1 98.75 224 LEU B N 1
ATOM 3797 C CA . LEU B 1 224 ? -4.945 -3.629 5.055 1 98.75 224 LEU B CA 1
ATOM 3798 C C . LEU B 1 224 ? -5.609 -3.82 6.41 1 98.75 224 LEU B C 1
ATOM 3800 O O . LEU B 1 224 ? -6.789 -4.176 6.488 1 98.75 224 LEU B O 1
ATOM 3804 N N . GLU B 1 225 ? -4.852 -3.619 7.445 1 97.88 225 GLU B N 1
ATOM 3805 C CA . GLU B 1 225 ? -5.391 -3.789 8.789 1 97.88 225 GLU B CA 1
ATOM 3806 C C . GLU B 1 225 ? -6.574 -2.855 9.031 1 97.88 225 GLU B C 1
ATOM 3808 O O . GLU B 1 225 ? -7.543 -3.229 9.703 1 97.88 225 GLU B O 1
ATOM 3813 N N . ARG B 1 226 ? -6.48 -1.711 8.492 1 97 226 ARG B N 1
ATOM 3814 C CA . ARG B 1 226 ? -7.543 -0.724 8.656 1 97 226 ARG B CA 1
ATOM 3815 C C . ARG B 1 226 ? -8.766 -1.088 7.824 1 97 226 ARG B C 1
ATOM 3817 O O . ARG B 1 226 ? -9.898 -0.819 8.227 1 97 226 ARG B O 1
ATOM 3824 N N . MET B 1 227 ? -8.578 -1.723 6.711 1 98.19 227 MET B N 1
ATOM 3825 C CA . MET B 1 227 ? -9.656 -2.062 5.793 1 98.19 227 MET B CA 1
ATOM 3826 C C . MET B 1 227 ? -10.305 -3.391 6.176 1 98.19 227 MET B C 1
ATOM 3828 O O . MET B 1 227 ? -11.469 -3.633 5.867 1 98.19 227 MET B O 1
ATOM 3832 N N . ARG B 1 228 ? -9.609 -4.242 6.902 1 98.12 228 ARG B N 1
ATOM 3833 C CA . ARG B 1 228 ? -9.945 -5.641 7.141 1 98.12 228 ARG B CA 1
ATOM 3834 C C . ARG B 1 228 ? -11.281 -5.766 7.867 1 98.12 228 ARG B C 1
ATOM 3836 O O . ARG B 1 228 ? -12.125 -6.582 7.492 1 98.12 228 ARG B O 1
ATOM 3843 N N . PRO B 1 229 ? -11.594 -4.98 8.93 1 98.12 229 PRO B N 1
ATOM 3844 C CA . PRO B 1 229 ? -12.891 -5.125 9.609 1 98.12 229 PRO B CA 1
ATOM 3845 C C . PRO B 1 229 ? -14.07 -4.934 8.664 1 98.12 229 PRO B C 1
ATOM 3847 O O . PRO B 1 229 ? -15.094 -5.621 8.797 1 98.12 229 PRO B O 1
ATOM 3850 N N . TYR B 1 230 ? -13.898 -4.023 7.684 1 98.38 230 TYR B N 1
ATOM 3851 C CA . TYR B 1 230 ? -14.992 -3.814 6.746 1 98.38 230 TYR B CA 1
ATOM 3852 C C . TYR B 1 230 ? -15.078 -4.957 5.738 1 98.38 230 TYR B C 1
ATOM 3854 O O . TYR B 1 230 ? -16.172 -5.395 5.379 1 98.38 230 TYR B O 1
ATOM 3862 N N . ILE B 1 231 ? -13.984 -5.41 5.273 1 98.56 231 ILE B N 1
ATOM 3863 C CA . ILE B 1 231 ? -13.922 -6.5 4.305 1 98.56 231 ILE B CA 1
ATOM 3864 C C . ILE B 1 231 ? -14.602 -7.742 4.883 1 98.56 231 ILE B C 1
ATOM 3866 O O . ILE B 1 231 ? -15.383 -8.406 4.199 1 98.56 231 ILE B O 1
ATOM 3870 N N . GLU B 1 232 ? -14.312 -7.977 6.137 1 97.38 232 GLU B N 1
ATOM 3871 C CA . GLU B 1 232 ? -14.75 -9.227 6.742 1 97.38 232 GLU B CA 1
ATOM 3872 C C . GLU B 1 232 ? -16.125 -9.086 7.379 1 97.38 232 GLU B C 1
ATOM 3874 O O . GLU B 1 232 ? -16.922 -10.031 7.371 1 97.38 232 GLU B O 1
ATOM 3879 N N . ASN B 1 233 ? -16.484 -7.848 7.914 1 97.25 233 ASN B N 1
ATOM 3880 C CA . ASN B 1 233 ? -17.672 -7.742 8.742 1 97.25 233 ASN B CA 1
ATOM 3881 C C . ASN B 1 233 ? -18.469 -6.477 8.43 1 97.25 233 ASN B C 1
ATOM 3883 O O . ASN B 1 233 ? -19.391 -6.121 9.164 1 97.25 233 ASN B O 1
ATOM 3887 N N . LYS B 1 234 ? -18.141 -5.75 7.449 1 97.31 234 LYS B N 1
ATOM 3888 C CA . LYS B 1 234 ? -18.797 -4.508 7.059 1 97.31 234 LYS B CA 1
ATOM 3889 C C . LYS B 1 234 ? -18.766 -3.486 8.195 1 97.31 234 LYS B C 1
ATOM 3891 O O . LYS B 1 234 ? -19.734 -2.746 8.398 1 97.31 234 LYS B O 1
ATOM 3896 N N . ASP B 1 235 ? -17.672 -3.525 8.969 1 97.62 235 ASP B N 1
ATOM 3897 C CA . ASP B 1 235 ? -17.453 -2.588 10.07 1 97.62 235 ASP B CA 1
ATOM 3898 C C . ASP B 1 235 ? -16.469 -1.494 9.664 1 97.62 235 ASP B C 1
ATOM 3900 O O . ASP B 1 235 ? -15.266 -1.742 9.562 1 97.62 235 ASP B O 1
ATOM 3904 N N . SER B 1 236 ? -16.922 -0.27 9.453 1 95.69 236 SER B N 1
ATOM 3905 C CA . SER B 1 236 ? -16.062 0.823 9 1 95.69 236 SER B CA 1
ATOM 3906 C C . SER B 1 236 ? -15.555 1.647 10.172 1 95.69 236 SER B C 1
ATOM 3908 O O . SER B 1 236 ? -14.891 2.668 9.984 1 95.69 236 SER B O 1
ATOM 3910 N N . SER B 1 237 ? -15.719 1.273 11.398 1 91.38 237 SER B N 1
ATOM 3911 C CA . SER B 1 237 ? -15.461 2.09 12.578 1 91.38 237 SER B CA 1
ATOM 3912 C C . SER B 1 237 ? -13.961 2.277 12.805 1 91.38 237 SER B C 1
ATOM 3914 O O . SER B 1 237 ? -13.539 3.279 13.383 1 91.38 237 SER B O 1
ATOM 3916 N N . ALA B 1 238 ? -13.156 1.369 12.281 1 86.25 238 ALA B N 1
ATOM 3917 C CA . ALA B 1 238 ? -11.711 1.409 12.5 1 86.25 238 ALA B CA 1
ATOM 3918 C C . ALA B 1 238 ? -11.039 2.379 11.539 1 86.25 238 ALA B C 1
ATOM 3920 O O . ALA B 1 238 ? -9.891 2.779 11.758 1 86.25 238 ALA B O 1
ATOM 3921 N N . PHE B 1 239 ? -11.727 2.758 10.539 1 91.94 239 PHE B N 1
ATOM 3922 C CA . PHE B 1 239 ? -11.18 3.637 9.516 1 91.94 239 PHE B CA 1
ATOM 3923 C C . PHE B 1 239 ? -12.258 4.578 8.984 1 91.94 239 PHE B C 1
ATOM 3925 O O . PHE B 1 239 ? -12.812 4.352 7.906 1 91.94 239 PHE B O 1
ATOM 3932 N N . ARG B 1 240 ? -12.453 5.707 9.711 1 92.19 240 ARG B N 1
ATOM 3933 C CA . ARG B 1 240 ? -13.562 6.617 9.422 1 92.19 240 ARG B CA 1
ATOM 3934 C C . ARG B 1 240 ? -13.07 7.844 8.664 1 92.19 240 ARG B C 1
ATOM 3936 O O . ARG B 1 240 ? -13.547 8.961 8.898 1 92.19 240 ARG B O 1
ATOM 3943 N N . PHE B 1 241 ? -12.148 7.652 7.805 1 95.31 241 PHE B N 1
ATOM 3944 C CA . PHE B 1 241 ? -11.656 8.75 6.988 1 95.31 241 PHE B CA 1
ATOM 3945 C C . PHE B 1 241 ? -12.555 8.969 5.773 1 95.31 241 PHE B C 1
ATOM 3947 O O . PHE B 1 241 ? -12.734 8.062 4.961 1 95.31 241 PHE B O 1
ATOM 3954 N N . ALA B 1 242 ? -13.102 10.188 5.637 1 96.31 242 ALA B N 1
ATOM 3955 C CA . ALA B 1 242 ? -14.062 10.484 4.578 1 96.31 242 ALA B CA 1
ATOM 3956 C C . ALA B 1 242 ? -13.398 10.43 3.203 1 96.31 242 ALA B C 1
ATOM 3958 O O . ALA B 1 242 ? -12.281 10.922 3.027 1 96.31 242 ALA B O 1
ATOM 3959 N N . ILE B 1 243 ? -14.133 9.867 2.184 1 98.38 243 ILE B N 1
ATOM 3960 C CA . ILE B 1 243 ? -13.625 9.82 0.814 1 98.38 243 ILE B CA 1
ATOM 3961 C C . ILE B 1 243 ? -13.438 11.242 0.285 1 98.38 243 ILE B C 1
ATOM 3963 O O . ILE B 1 243 ? -12.492 11.508 -0.458 1 98.38 243 ILE B O 1
ATOM 3967 N N . LYS B 1 244 ? -14.297 12.156 0.725 1 97.38 244 LYS B N 1
ATOM 3968 C CA . LYS B 1 244 ? -14.188 13.555 0.328 1 97.38 244 LYS B CA 1
ATOM 3969 C C . LYS B 1 244 ? -12.859 14.156 0.782 1 97.38 244 LYS B C 1
ATOM 3971 O O . LYS B 1 244 ? -12.211 14.891 0.031 1 97.38 244 LYS B O 1
ATOM 3976 N N . ASN B 1 245 ? -12.438 13.875 1.978 1 96.88 245 ASN B N 1
ATOM 3977 C CA . ASN B 1 245 ? -11.156 14.359 2.488 1 96.88 245 ASN B CA 1
ATOM 3978 C C . ASN B 1 245 ? -9.984 13.695 1.776 1 96.88 245 ASN B C 1
ATOM 3980 O O . ASN B 1 245 ? -8.961 14.336 1.523 1 96.88 245 ASN B O 1
ATOM 3984 N N . ALA B 1 246 ? -10.148 12.406 1.468 1 98.5 246 ALA B N 1
ATOM 3985 C CA . ALA B 1 246 ? -9.117 11.703 0.71 1 98.5 246 ALA B CA 1
ATOM 3986 C C . ALA B 1 246 ? -8.93 12.32 -0.672 1 98.5 246 ALA B C 1
ATOM 3988 O O . ALA B 1 246 ? -7.801 12.523 -1.119 1 98.5 246 ALA B O 1
ATOM 3989 N N . ALA B 1 247 ? -10.055 12.625 -1.305 1 98.56 247 ALA B N 1
ATOM 3990 C CA . ALA B 1 247 ? -10.016 13.258 -2.619 1 98.56 247 ALA B CA 1
ATOM 3991 C C . ALA B 1 247 ? -9.328 14.625 -2.545 1 98.56 247 ALA B C 1
ATOM 3993 O O . ALA B 1 247 ? -8.5 14.953 -3.4 1 98.56 247 ALA B O 1
ATOM 3994 N N . LYS B 1 248 ? -9.602 15.344 -1.546 1 98 248 LYS B N 1
ATOM 3995 C CA . LYS B 1 248 ? -8.961 16.641 -1.334 1 98 248 LYS B CA 1
ATOM 3996 C C . LYS B 1 248 ? -7.453 16.484 -1.163 1 98 248 LYS B C 1
ATOM 3998 O O . LYS B 1 248 ? -6.68 17.25 -1.748 1 98 248 LYS B O 1
ATOM 4003 N N . ASP B 1 249 ? -7.047 15.547 -0.327 1 98.56 249 ASP B N 1
ATOM 4004 C CA . ASP B 1 249 ? -5.625 15.344 -0.07 1 98.56 249 ASP B CA 1
ATOM 4005 C C . ASP B 1 249 ? -4.887 14.953 -1.35 1 98.56 249 ASP B C 1
ATOM 4007 O O . ASP B 1 249 ? -3.756 15.391 -1.575 1 98.56 249 ASP B O 1
ATOM 4011 N N . LEU B 1 250 ? -5.547 14.156 -2.188 1 98.88 250 LEU B N 1
ATOM 4012 C CA . LEU B 1 250 ? -4.918 13.773 -3.447 1 98.88 250 LEU B CA 1
ATOM 4013 C C . LEU B 1 250 ? -4.918 14.945 -4.43 1 98.88 250 LEU B C 1
ATOM 4015 O O . LEU B 1 250 ? -4 15.078 -5.242 1 98.88 250 LEU B O 1
ATOM 4019 N N . ASP B 1 251 ? -5.926 15.727 -4.328 1 98.75 251 ASP B N 1
ATOM 4020 C CA . ASP B 1 251 ? -5.898 16.953 -5.121 1 98.75 251 ASP B CA 1
ATOM 4021 C C . ASP B 1 251 ? -4.684 17.812 -4.762 1 98.75 251 ASP B C 1
ATOM 4023 O O . ASP B 1 251 ? -3.955 18.266 -5.648 1 98.75 251 ASP B O 1
ATOM 4027 N N . TYR B 1 252 ? -4.469 18.062 -3.482 1 98.81 252 TYR B N 1
ATOM 4028 C CA . TYR B 1 252 ? -3.303 18.797 -3.008 1 98.81 252 TYR B CA 1
ATOM 4029 C C . TYR B 1 252 ? -2.012 18.125 -3.463 1 98.81 252 TYR B C 1
ATOM 4031 O O . TYR B 1 252 ? -1.087 18.812 -3.926 1 98.81 252 TYR B O 1
ATOM 4039 N N . TYR B 1 253 ? -1.928 16.828 -3.369 1 98.88 253 TYR B N 1
ATOM 4040 C CA . TYR B 1 253 ? -0.722 16.109 -3.738 1 98.88 253 TYR B CA 1
ATOM 4041 C C . TYR B 1 253 ? -0.417 16.266 -5.223 1 98.88 253 TYR B C 1
ATOM 4043 O O . TYR B 1 253 ? 0.727 16.531 -5.602 1 98.88 253 TYR B O 1
ATOM 4051 N N . THR B 1 254 ? -1.472 16.016 -6.094 1 98.75 254 THR B N 1
ATOM 4052 C CA . THR B 1 254 ? -1.236 16.062 -7.535 1 98.75 254 THR B CA 1
ATOM 4053 C C . THR B 1 254 ? -0.813 17.469 -7.965 1 98.75 254 THR B C 1
ATOM 4055 O O . THR B 1 254 ? 0.016 17.625 -8.867 1 98.75 254 THR B O 1
ATOM 4058 N N . ARG B 1 255 ? -1.307 18.484 -7.34 1 98.44 255 ARG B N 1
ATOM 4059 C CA . ARG B 1 255 ? -0.862 19.844 -7.617 1 98.44 255 ARG B CA 1
ATOM 4060 C C . ARG B 1 255 ? 0.586 20.047 -7.188 1 98.44 255 ARG B C 1
ATOM 4062 O O . ARG B 1 255 ? 1.373 20.672 -7.906 1 98.44 255 ARG B O 1
ATOM 4069 N N . MET B 1 256 ? 0.899 19.547 -6.031 1 98.56 256 MET B N 1
ATOM 4070 C CA . MET B 1 256 ? 2.281 19.609 -5.57 1 98.56 256 MET B CA 1
ATOM 4071 C C . MET B 1 256 ? 3.219 18.891 -6.531 1 98.56 256 MET B C 1
ATOM 4073 O O . MET B 1 256 ? 4.27 19.422 -6.895 1 98.56 256 MET B O 1
ATOM 4077 N N . ALA B 1 257 ? 2.852 17.703 -6.961 1 98.62 257 ALA B N 1
ATOM 4078 C CA . ALA B 1 257 ? 3.67 16.938 -7.895 1 98.62 257 ALA B CA 1
ATOM 4079 C C . ALA B 1 257 ? 3.85 17.688 -9.211 1 98.62 257 ALA B C 1
ATOM 4081 O O . ALA B 1 257 ? 4.945 17.703 -9.773 1 98.62 257 ALA B O 1
ATOM 4082 N N . GLU B 1 258 ? 2.795 18.266 -9.68 1 97.94 258 GLU B N 1
ATOM 4083 C CA . GLU B 1 258 ? 2.859 19.047 -10.906 1 97.94 258 GLU B CA 1
ATOM 4084 C C . GLU B 1 258 ? 3.816 20.234 -10.75 1 97.94 258 GLU B C 1
ATOM 4086 O O . GLU B 1 258 ? 4.645 20.484 -11.633 1 97.94 258 GLU B O 1
ATOM 4091 N N . ALA B 1 259 ? 3.688 20.938 -9.648 1 97.5 259 ALA B N 1
ATOM 4092 C CA . ALA B 1 259 ? 4.543 22.094 -9.391 1 97.5 259 ALA B CA 1
ATOM 4093 C C . ALA B 1 259 ? 6.012 21.688 -9.344 1 97.5 259 ALA B C 1
ATOM 4095 O O . ALA B 1 259 ? 6.891 22.469 -9.695 1 97.5 259 ALA B O 1
ATOM 4096 N N . LEU B 1 260 ? 6.305 20.422 -9.016 1 97.56 260 LEU B N 1
ATOM 4097 C CA . LEU B 1 260 ? 7.664 19.922 -8.867 1 97.56 260 LEU B CA 1
ATOM 4098 C C . LEU B 1 260 ? 8.125 19.219 -10.148 1 97.56 260 LEU B C 1
ATOM 4100 O O . LEU B 1 260 ? 9.227 18.688 -10.195 1 97.56 260 LEU B O 1
ATOM 4104 N N . ASP B 1 261 ? 7.273 19.156 -11.148 1 97.44 261 ASP B N 1
ATOM 4105 C CA . ASP B 1 261 ? 7.535 18.359 -12.344 1 97.44 261 ASP B CA 1
ATOM 4106 C C . ASP B 1 261 ? 7.867 16.906 -11.977 1 97.44 261 ASP B C 1
ATOM 4108 O O . ASP B 1 261 ? 8.844 16.344 -12.484 1 97.44 261 ASP B O 1
ATOM 4112 N N . ALA B 1 262 ? 7.152 16.406 -11.023 1 98.25 262 ALA B N 1
ATOM 4113 C CA . ALA B 1 262 ? 7.352 15.039 -10.523 1 98.25 262 ALA B CA 1
ATOM 4114 C C . ALA B 1 262 ? 6.355 14.078 -11.164 1 98.25 262 ALA B C 1
ATOM 4116 O O . ALA B 1 262 ? 5.312 14.492 -11.672 1 98.25 262 ALA B O 1
ATOM 4117 N N . PRO B 1 263 ? 6.715 12.734 -11.211 1 97.38 263 PRO B N 1
ATOM 4118 C CA . PRO B 1 263 ? 5.754 11.742 -11.703 1 97.38 263 PRO B CA 1
ATOM 4119 C C . PRO B 1 263 ? 4.508 11.648 -10.828 1 97.38 263 PRO B C 1
ATOM 4121 O O . PRO B 1 263 ? 4.602 11.75 -9.602 1 97.38 263 PRO B O 1
ATOM 4124 N N . SER B 1 264 ? 3.348 11.477 -11.484 1 98.12 264 SER B N 1
ATOM 4125 C CA . SER B 1 264 ? 2.131 11.445 -10.68 1 98.12 264 SER B CA 1
ATOM 4126 C C . SER B 1 264 ? 1.075 10.539 -11.312 1 98.12 264 SER B C 1
ATOM 4128 O O . SER B 1 264 ? -0.121 10.711 -11.078 1 98.12 264 SER B O 1
ATOM 4130 N N . GLN B 1 265 ? 1.476 9.578 -12.156 1 98.06 265 GLN B N 1
ATOM 4131 C CA . GLN B 1 265 ? 0.514 8.773 -12.898 1 98.06 265 GLN B CA 1
ATOM 4132 C C . GLN B 1 265 ? -0.36 7.949 -11.953 1 98.06 265 GLN B C 1
ATOM 4134 O O . GLN B 1 265 ? -1.583 7.918 -12.102 1 98.06 265 GLN B O 1
ATOM 4139 N N . ALA B 1 266 ? 0.234 7.254 -11.039 1 98.62 266 ALA B N 1
ATOM 4140 C CA . ALA B 1 266 ? -0.539 6.469 -10.078 1 98.62 266 ALA B CA 1
ATOM 4141 C C . ALA B 1 266 ? -1.413 7.371 -9.211 1 98.62 266 ALA B C 1
ATOM 4143 O O . ALA B 1 266 ? -2.578 7.059 -8.953 1 98.62 266 ALA B O 1
ATOM 4144 N N . ALA B 1 267 ? -0.836 8.523 -8.797 1 98.88 267 ALA B N 1
ATOM 4145 C CA . ALA B 1 267 ? -1.582 9.469 -7.973 1 98.88 267 ALA B CA 1
ATOM 4146 C C . ALA B 1 267 ? -2.801 10 -8.719 1 98.88 267 ALA B C 1
ATOM 4148 O O . ALA B 1 267 ? -3.879 10.148 -8.133 1 98.88 267 ALA B O 1
ATOM 4149 N N . GLN B 1 268 ? -2.623 10.273 -9.953 1 98.75 268 GLN B N 1
ATOM 4150 C CA . GLN B 1 268 ? -3.723 10.789 -10.766 1 98.75 268 GLN B CA 1
ATOM 4151 C C . GLN B 1 268 ? -4.848 9.758 -10.883 1 98.75 268 GLN B C 1
ATOM 4153 O O . GLN B 1 268 ? -6.027 10.109 -10.828 1 98.75 268 GLN B O 1
ATOM 4158 N N . ALA B 1 269 ? -4.523 8.539 -11.062 1 98.81 269 ALA B N 1
ATOM 4159 C CA . ALA B 1 269 ? -5.535 7.488 -11.156 1 98.81 269 ALA B CA 1
ATOM 4160 C C . ALA B 1 269 ? -6.289 7.336 -9.836 1 98.81 269 ALA B C 1
ATOM 4162 O O . ALA B 1 269 ? -7.516 7.215 -9.828 1 98.81 269 ALA B O 1
ATOM 4163 N N . VAL B 1 270 ? -5.562 7.324 -8.727 1 98.88 270 VAL B N 1
ATOM 4164 C CA . VAL B 1 270 ? -6.188 7.246 -7.41 1 98.88 270 VAL B CA 1
ATOM 4165 C C . VAL B 1 270 ? -7.125 8.438 -7.211 1 98.88 270 VAL B C 1
ATOM 4167 O O . VAL B 1 270 ? -8.25 8.273 -6.742 1 98.88 270 VAL B O 1
ATOM 4170 N N . HIS B 1 271 ? -6.621 9.609 -7.57 1 98.81 271 HIS B N 1
ATOM 4171 C CA . HIS B 1 271 ? -7.418 10.828 -7.457 1 98.81 271 HIS B CA 1
ATOM 4172 C C . HIS B 1 271 ? -8.719 10.711 -8.242 1 98.81 271 HIS B C 1
ATOM 4174 O O . HIS B 1 271 ? -9.781 11.086 -7.746 1 98.81 271 HIS B O 1
ATOM 4180 N N . GLN B 1 272 ? -8.656 10.148 -9.406 1 98.44 272 GLN B N 1
ATOM 4181 C CA . GLN B 1 272 ? -9.836 10 -10.258 1 98.44 272 GLN B CA 1
ATOM 4182 C C . GLN B 1 272 ? -10.836 9.031 -9.633 1 98.44 272 GLN B C 1
ATOM 4184 O O . GLN B 1 272 ? -12.039 9.281 -9.656 1 98.44 272 GLN B O 1
ATOM 4189 N N . VAL B 1 273 ? -10.344 7.945 -9.117 1 98.69 273 VAL B N 1
ATOM 4190 C CA . VAL B 1 273 ? -11.195 6.961 -8.461 1 98.69 273 VAL B CA 1
ATOM 4191 C C . VAL B 1 273 ? -11.938 7.617 -7.297 1 98.69 273 VAL B C 1
ATOM 4193 O O . VAL B 1 273 ? -13.156 7.457 -7.16 1 98.69 273 VAL B O 1
ATOM 4196 N N . LEU B 1 274 ? -11.25 8.383 -6.523 1 98.75 274 LEU B N 1
ATOM 4197 C CA . LEU B 1 274 ? -11.82 9.008 -5.336 1 98.75 274 LEU B CA 1
ATOM 4198 C C . LEU B 1 274 ? -12.805 10.109 -5.723 1 98.75 274 LEU B C 1
ATOM 4200 O O . LEU B 1 274 ? -13.852 10.266 -5.082 1 98.75 274 LEU B O 1
ATOM 4204 N N . ASN B 1 275 ? -12.445 10.836 -6.746 1 98.06 275 ASN B N 1
ATOM 4205 C CA . ASN B 1 275 ? -13.344 11.891 -7.207 1 98.06 275 ASN B CA 1
ATOM 4206 C C . ASN B 1 275 ? -14.68 11.32 -7.688 1 98.06 275 ASN B C 1
ATOM 4208 O O . ASN B 1 275 ? -15.734 11.875 -7.395 1 98.06 275 ASN B O 1
ATOM 4212 N N . ARG B 1 276 ? -14.633 10.25 -8.391 1 97.25 276 ARG B N 1
ATOM 4213 C CA . ARG B 1 276 ? -15.859 9.602 -8.836 1 97.25 276 ARG B CA 1
ATOM 4214 C C . ARG B 1 276 ? -16.656 9.07 -7.66 1 97.25 276 ARG B C 1
ATOM 4216 O O . ARG B 1 276 ? -17.891 9.195 -7.621 1 97.25 276 ARG B O 1
ATOM 4223 N N . ALA B 1 277 ? -15.977 8.516 -6.727 1 98 277 ALA B N 1
ATOM 4224 C CA . ALA B 1 277 ? -16.625 7.914 -5.566 1 98 277 ALA B CA 1
ATOM 4225 C C . ALA B 1 277 ? -17.328 8.969 -4.719 1 98 277 ALA B C 1
ATOM 4227 O O . ALA B 1 277 ? -18.438 8.742 -4.223 1 98 277 ALA B O 1
ATOM 4228 N N . GLN B 1 278 ? -16.641 10.117 -4.523 1 96 278 GLN B N 1
ATOM 4229 C CA . GLN B 1 278 ? -17.219 11.133 -3.654 1 96 278 GLN B CA 1
ATOM 4230 C C . GLN B 1 278 ? -18.484 11.727 -4.273 1 96 278 GLN B C 1
ATOM 4232 O O . GLN B 1 278 ? -19.375 12.172 -3.557 1 96 278 GLN B O 1
ATOM 4237 N N . ILE B 1 279 ? -18.578 11.695 -5.609 1 95.06 279 ILE B N 1
ATOM 4238 C CA . ILE B 1 279 ? -19.766 12.164 -6.301 1 95.06 279 ILE B CA 1
ATOM 4239 C C . ILE B 1 279 ? -20.922 11.188 -6.074 1 95.06 279 ILE B C 1
ATOM 4241 O O . ILE B 1 279 ? -22.062 11.594 -5.93 1 95.06 279 ILE B O 1
ATOM 4245 N N . GLN B 1 280 ? -20.641 9.938 -5.996 1 94 280 GLN B N 1
ATOM 4246 C CA . GLN B 1 280 ? -21.641 8.898 -5.805 1 94 280 GLN B CA 1
ATOM 4247 C C . GLN B 1 280 ? -22.141 8.875 -4.363 1 94 280 GLN B C 1
ATOM 4249 O O . GLN B 1 280 ? -23.312 8.562 -4.113 1 94 280 GLN B O 1
ATOM 4254 N N . SER B 1 281 ? -21.266 9.18 -3.412 1 92 281 SER B N 1
ATOM 4255 C CA 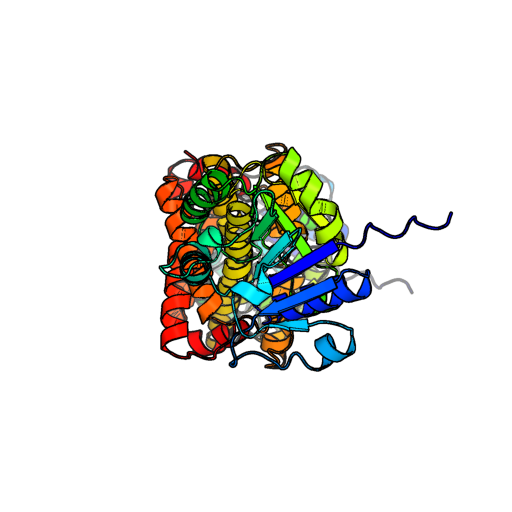. SER B 1 281 ? -21.625 9.203 -1.997 1 92 281 SER B CA 1
ATOM 4256 C C . SER B 1 281 ? -20.812 10.25 -1.24 1 92 281 SER B C 1
ATOM 4258 O O . SER B 1 281 ? -19.641 10.023 -0.924 1 92 281 SER B O 1
ATOM 4260 N N . GLU B 1 282 ? -21.469 11.242 -0.783 1 88.5 282 GLU B N 1
ATOM 4261 C CA . GLU B 1 282 ? -20.797 12.359 -0.131 1 88.5 282 GLU B CA 1
ATOM 4262 C C . GLU B 1 282 ? -20.344 11.984 1.281 1 88.5 282 GLU B C 1
ATOM 4264 O O . GLU B 1 282 ? -19.328 12.484 1.769 1 88.5 282 GLU B O 1
ATOM 4269 N N . ALA B 1 283 ? -21.016 11.094 1.859 1 91.5 283 ALA B N 1
ATOM 4270 C CA . ALA B 1 283 ? -20.781 10.797 3.27 1 91.5 283 ALA B CA 1
ATOM 4271 C C . ALA B 1 283 ? -19.922 9.539 3.432 1 91.5 283 ALA B C 1
ATOM 4273 O O . ALA B 1 283 ? -19.562 9.172 4.547 1 91.5 283 ALA B O 1
ATOM 4274 N N . ALA B 1 284 ? -19.469 8.953 2.305 1 96.38 284 ALA B N 1
ATOM 4275 C CA . ALA B 1 284 ? -18.797 7.664 2.379 1 96.38 284 ALA B CA 1
ATOM 4276 C C . ALA B 1 284 ? -17.391 7.809 2.961 1 96.38 284 ALA B C 1
ATOM 4278 O O . ALA B 1 284 ? -16.734 8.82 2.746 1 96.38 284 ALA B O 1
ATOM 4279 N N . VAL B 1 285 ? -17.047 6.723 3.697 1 97.56 285 VAL B N 1
ATOM 4280 C CA . VAL B 1 285 ? -15.695 6.648 4.242 1 97.56 285 VAL B CA 1
ATOM 4281 C C . VAL B 1 285 ? -14.875 5.633 3.451 1 97.56 285 VAL B C 1
ATOM 4283 O O . VAL B 1 285 ? -15.422 4.859 2.662 1 97.56 285 VAL B O 1
ATOM 4286 N N . MET B 1 286 ? -13.602 5.57 3.594 1 98.06 286 MET B N 1
ATOM 4287 C CA . MET B 1 286 ? -12.648 4.887 2.732 1 98.06 286 MET B CA 1
ATOM 4288 C C . MET B 1 286 ? -13 3.408 2.594 1 98.06 286 MET B C 1
ATOM 4290 O O . MET B 1 286 ? -13 2.865 1.487 1 98.06 286 MET B O 1
ATOM 4294 N N . PRO B 1 287 ? -13.352 2.658 3.719 1 98.44 287 PRO B N 1
ATOM 4295 C CA . PRO B 1 287 ? -13.672 1.242 3.527 1 98.44 287 PRO B CA 1
ATOM 4296 C C . PRO B 1 287 ? -14.875 1.028 2.611 1 98.44 287 PRO B C 1
ATOM 4298 O O . PRO B 1 287 ? -14.945 0.016 1.909 1 98.44 287 PRO B O 1
ATOM 4301 N N . GLU B 1 288 ? -15.734 1.978 2.564 1 98.44 288 GLU B N 1
ATOM 4302 C CA . GLU B 1 288 ? -16.953 1.861 1.775 1 98.44 288 GLU B CA 1
ATOM 4303 C C . GLU B 1 288 ? -16.672 2.043 0.287 1 98.44 288 GLU B C 1
ATOM 4305 O O . GLU B 1 288 ? -17.547 1.802 -0.551 1 98.44 288 GLU B O 1
ATOM 4310 N N . LEU B 1 289 ? -15.469 2.49 -0.027 1 98.69 289 LEU B N 1
ATOM 4311 C CA . LEU B 1 289 ? -15.039 2.549 -1.419 1 98.69 289 LEU B CA 1
ATOM 4312 C C . LEU B 1 289 ? -15.188 1.19 -2.094 1 98.69 289 LEU B C 1
ATOM 4314 O O . LEU B 1 289 ? -15.5 1.115 -3.285 1 98.69 289 LEU B O 1
ATOM 4318 N N . ILE B 1 290 ? -15.047 0.091 -1.358 1 98.5 290 ILE B N 1
ATOM 4319 C CA . ILE B 1 290 ? -15.188 -1.271 -1.86 1 98.5 290 ILE B CA 1
ATOM 4320 C C . ILE B 1 290 ? -16.562 -1.444 -2.496 1 98.5 290 ILE B C 1
ATOM 4322 O O . ILE B 1 290 ? -16.688 -1.936 -3.621 1 98.5 290 ILE B O 1
ATOM 4326 N N . ASP B 1 291 ? -17.562 -0.978 -1.782 1 97.69 291 ASP B N 1
ATOM 4327 C CA . ASP B 1 291 ? -18.938 -1.134 -2.252 1 97.69 291 ASP B CA 1
ATOM 4328 C C . ASP B 1 291 ? -19.219 -0.223 -3.445 1 97.69 291 ASP B C 1
ATOM 4330 O O . ASP B 1 291 ? -19.938 -0.604 -4.367 1 97.69 291 ASP B O 1
ATOM 4334 N N . ILE B 1 292 ? -18.672 0.948 -3.371 1 97.88 292 ILE B N 1
ATOM 4335 C CA . ILE B 1 292 ? -18.875 1.911 -4.449 1 97.88 292 ILE B CA 1
ATOM 4336 C C . ILE B 1 292 ? -18.266 1.376 -5.742 1 97.88 292 ILE B C 1
ATOM 4338 O O . ILE B 1 292 ? -18.891 1.458 -6.809 1 97.88 292 ILE B O 1
ATOM 4342 N N . LEU B 1 293 ? -17.094 0.785 -5.668 1 97.38 293 LEU B N 1
ATOM 4343 C CA . LEU B 1 293 ? -16.406 0.244 -6.836 1 97.38 293 LEU B CA 1
ATOM 4344 C C . LEU B 1 293 ? -17.109 -1.014 -7.344 1 97.38 293 LEU B C 1
ATOM 4346 O O . LEU B 1 293 ? -17.062 -1.315 -8.539 1 97.38 293 LEU B O 1
ATOM 4350 N N . ASN B 1 294 ? -17.688 -1.741 -6.445 1 93.75 294 ASN B N 1
ATOM 4351 C CA . ASN B 1 294 ? -18.359 -2.986 -6.805 1 93.75 294 ASN B CA 1
ATOM 4352 C C . ASN B 1 294 ? -19.719 -2.729 -7.453 1 93.75 294 ASN B C 1
ATOM 4354 O O . ASN B 1 294 ? -20.281 -3.617 -8.086 1 93.75 294 ASN B O 1
ATOM 4358 N N . ALA B 1 295 ? -20.266 -1.589 -7.371 1 88.25 295 ALA B N 1
ATOM 4359 C CA . ALA B 1 295 ? -21.594 -1.249 -7.891 1 88.25 295 ALA B CA 1
ATOM 4360 C C . ALA B 1 295 ? -21.562 -1.082 -9.406 1 88.25 295 ALA B C 1
ATOM 4362 O O . ALA B 1 295 ? -20.516 -0.738 -9.977 1 88.25 295 ALA B O 1
#

pLDDT: mean 94.88, std 8.95, range [31.05, 98.94]

InterPro domains:
  IPR006115 6-phosphogluconate dehydrogenase, NADP-binding [PF03446] (11-169)
  IPR008927 6-phosphogluconate dehydrogenase-like, C-terminal domain superfamily [SSF48179] (172-278)
  IPR013328 6-phosphogluconate dehydrogenase, domain 2 [G3DSA:1.10.1040.10] (171-293)
  IPR015815 3-hydroxyisobutyrate dehydrogenase-related [PIRSF000103] (10-284)
  IPR029154 3-hydroxyisobutyrate dehydrogenase-like, NAD-binding domain [PF14833] (174-281)
  IPR036291 NAD(P)-binding domain superfamily [SSF51735] (10-168)

Solvent-accessible surface area (backbone atoms only — not comparable to full-atom values): 29108 Å² total; per-residue (Å²): 128,80,72,70,75,68,82,66,46,41,32,18,36,36,30,42,40,67,52,30,40,13,40,51,48,23,36,37,75,65,56,31,47,42,29,36,36,63,63,87,86,45,67,84,59,61,68,43,41,73,65,59,39,40,81,36,94,46,69,68,66,36,40,58,87,33,54,33,38,38,36,34,48,90,27,47,69,56,50,46,47,50,39,68,33,99,84,15,45,57,82,63,47,54,67,63,24,34,36,38,34,37,28,64,40,41,36,71,57,44,46,54,50,40,52,58,39,41,72,57,49,26,43,57,31,27,37,15,66,47,74,50,53,69,30,20,58,69,24,50,17,37,33,28,30,4,19,49,69,71,56,46,62,68,44,42,72,64,50,55,40,24,27,67,42,79,46,78,46,45,47,67,23,28,4,24,46,51,47,36,46,38,47,47,36,23,52,44,40,39,50,43,46,27,41,40,50,26,32,32,54,65,66,66,44,54,59,66,58,49,52,51,53,26,55,75,32,54,41,17,33,43,35,48,63,43,36,41,49,25,72,73,66,72,40,49,82,76,36,76,49,43,28,51,59,51,26,49,48,35,51,43,33,53,52,52,26,55,77,52,74,32,59,48,63,51,58,51,31,44,31,50,53,31,49,55,46,28,71,77,37,70,82,37,29,51,53,52,46,22,58,62,56,56,98,129,80,71,70,73,65,82,67,47,39,32,18,35,36,29,43,40,67,53,29,40,14,40,51,48,23,35,36,74,64,55,31,45,41,29,36,35,66,65,85,86,43,65,83,58,62,68,43,42,74,65,61,39,41,80,36,94,42,70,67,66,37,42,59,87,33,53,33,38,38,36,32,47,91,26,47,69,56,49,45,47,50,38,67,34,98,85,14,44,57,83,65,47,54,68,62,26,33,35,39,35,36,26,62,40,42,37,71,57,45,47,53,51,39,52,58,39,41,74,56,49,26,44,56,30,26,37,14,67,47,73,49,51,70,30,20,58,69,24,50,19,37,32,26,28,6,18,50,69,72,55,45,61,66,44,43,72,64,50,54,41,23,26,68,42,78,46,77,46,45,46,66,23,26,5,24,48,50,48,35,45,37,46,47,37,23,53,44,41,39,49,44,46,27,41,40,51,25,32,32,56,64,68,67,43,54,58,67,57,49,52,50,54,26,56,75,32,53,41,18,35,43,35,51,64,43,36,42,50,25,73,73,66,71,40,49,82,78,34,74,50,43,29,50,58,50,27,50,49,35,50,43,35,53,51,51,27,55,77,53,75,32,60,48,61,52,56,51,31,45,30,50,53,32,49,54,47,28,72,76,35,72,83,38,29,51,51,52,45,23,58,60,56,56,100

Radius of gyration: 28.16 Å; Cα contacts (8 Å, |Δi|>4): 1284; chains: 2; bounding box: 46×85×70 Å

Secondary structure (DSSP, 8-state):
---------EEEEE--SHHHHHHHHHHHHTT-EEEEE--TTS---HHHHHTT-EE-SSHHHHHTT-SEEEE--SSHHHHHHHHHSTT-GGGTPPTTPEEEE-S---HHHHHHHHHHHHHTT-EEEE--EES-HHHHHHT-EEEEEES-HHHHHHHHHHHTTTEEEEEEEESTTHHHHHHHHHHHHHHHHHHHHHHHHHHHHHTT--HHHHHHHHHHTTT-BHHHHHHHHHHHH---TT---BHHHHHHHHHHHHHHHHHTT---HHHHHHHHHHHHHHHH-TT-BGGGHHHHHH-/---------EEEEE--SHHHHHHHHHHHHTT-EEEEE--TTS---HHHHHTT-EE-SSHHHHHTT-SEEEE--SSHHHHHHHHHSTT-GGGTPPTTPEEEE-S---HHHHHHHHHHHHHTT-EEEE--EES-HHHHHHT-EEEEEES-HHHHHHHHHHHTTTEEEEEEEESTTHHHHHHHHHHHHHHHHHHHHHHHHHHHHHTT--HHHHHHHHHHTTT-BHHHHHHHHHHHH---TT---BHHHHHHHHHHHHHHHHHTT---HHHHHHHHHHHHHHHH-TT-BGGGHHHHHH-